Protein AF-0000000069437407 (afdb_homodimer)

Nearest PDB structures (foldseek):
  4n5f-assembly1_A-2  TM=9.610E-01  e=2.145E-33  Burkholderia cenocepacia J2315
  4l1f-assembly1_A  TM=9.606E-01  e=4.748E-33  Acidaminococcus fermentans DSM 20731
  5ol2-assembly2_F  TM=9.597E-01  e=1.101E-32  Clostridioides difficile
  2vig-assembly1_A  TM=9.547E-01  e=1.655E-31  Homo sapiens
  4m9a-assembly1_B  TM=9.582E-01  e=5.576E-31  Burkholderia thailandensis E264

Radius of gyration: 28.73 Å; Cα contacts (8 Å, |Δi|>4): 1486; chains: 2; bounding box: 52×82×68 Å

Secondary structure (DSSP, 8-state):
----S--HHHHHHHHHHHHHIIIIIGGGHHHHHHHTS--HHHHHHHHHTT-TTTTS-GGGT------HHHHHHHHHHHHHH-HHHHHHHHIIIIIIHHHHHHSS-HHHHHHHHHHHHHTSS-EEEE--BTTBSS-GGG---EEEEETTEEEEEEEEEEEETTTT-SEEEEEEES-GGGGGGGEEEEEEETT-TTEEEEEEP-BSS-TTS-EEEEEEEEEEE-GGGEESSTT-HHHHHHHHHHHHHHHHHHHHHHHHHHHHHHHHHHHHH-EETTEEGGGSHHHHHHHHHHHHHHHHHHHHHHHHHHHHHTT---HHHHHHHHHHHHHHHHHHHHHHHHHHGGGGGBTTSHHHHHHHHHGGGGTSSS-HHHHHHHHHHHTT-/----S--HHHHHHHHHHHHHIIIIIGGGHHHHHHHTS--HHHHHHHHHTT-TTTTS-GGGT------HHHHHHHHHHHHHH-HHHHHHHHIIIIIIHHHHHHSS-HHHHHHHHHHHHHTSS-EEEE--BTTBSS-GGG---EEEEETTEEEEEEEEEEEETTTT-SEEEEEEES-GGGGGGGEEEEEEETT-TTEEEEEEP-BSS-TTS-EEEEEEEEEEE-GGGEESSTT-HHHHHHHHHHHHHHHHHHHHHHHHHHHHHHHHHHHHH-EETTEEGGGSHHHHHHHHHHHHHHHHHHHHHHHHHHHHHTT---HHHHHHHHHHHHHHHHHHHHHHHHHHGGGGGBTTSHHHHHHHHHGGGGTSSS-HHHHHHHHHHHTT-

pLDDT: mean 97.23, std 2.23, range [78.12, 98.94]

Structure (mmCIF, N/CA/C/O backbone):
data_AF-0000000069437407-model_v1
#
loop_
_entity.id
_entity.type
_entity.pdbx_description
1 polymer 'Probable acyl-CoA dehydrogenase (FadE)'
#
loop_
_atom_site.group_PDB
_atom_site.id
_atom_site.type_symbol
_atom_site.label_atom_id
_atom_site.label_alt_id
_atom_site.label_comp_id
_atom_site.label_asym_id
_atom_site.label_entity_id
_atom_site.label_seq_id
_atom_site.pdbx_PDB_ins_code
_atom_site.Cartn_x
_atom_site.Cartn_y
_atom_site.Cartn_z
_atom_site.occupancy
_atom_site.B_iso_or_equiv
_atom_site.auth_seq_id
_atom_site.auth_comp_id
_atom_site.auth_asym_id
_atom_site.auth_atom_id
_atom_site.pdbx_PDB_model_num
ATOM 1 N N . MET A 1 1 ? 18.281 19.375 -11.836 1 78.19 1 MET A N 1
ATOM 2 C CA . MET A 1 1 ? 18.484 20.797 -12.125 1 78.19 1 MET A CA 1
ATOM 3 C C . MET A 1 1 ? 18.844 21.562 -10.859 1 78.19 1 MET A C 1
ATOM 5 O O . MET A 1 1 ? 18.297 21.281 -9.789 1 78.19 1 MET A O 1
ATOM 9 N N . GLN A 1 2 ? 19.703 22.422 -11.07 1 85.94 2 GLN A N 1
ATOM 10 C CA . GLN A 1 2 ? 20.094 23.234 -9.93 1 85.94 2 GLN A CA 1
ATOM 11 C C . GLN A 1 2 ? 18.922 24.047 -9.398 1 85.94 2 GLN A C 1
ATOM 13 O O . GLN A 1 2 ? 18.172 24.641 -10.172 1 85.94 2 GLN A O 1
ATOM 18 N N . ARG A 1 3 ? 18.766 23.969 -8.117 1 92.88 3 ARG A N 1
ATOM 19 C CA . ARG A 1 3 ? 17.734 24.781 -7.484 1 92.88 3 ARG A CA 1
ATOM 20 C C . ARG A 1 3 ? 18.234 26.172 -7.16 1 92.88 3 ARG A C 1
ATOM 22 O O . ARG A 1 3 ? 19.328 26.328 -6.602 1 92.88 3 ARG A O 1
ATOM 29 N N . THR A 1 4 ? 17.484 27.234 -7.473 1 92.81 4 THR A N 1
ATOM 30 C CA . THR A 1 4 ? 17.984 28.609 -7.398 1 92.81 4 THR A CA 1
ATOM 31 C C . THR A 1 4 ? 17.297 29.375 -6.273 1 92.81 4 THR A C 1
ATOM 33 O O . THR A 1 4 ? 17.547 30.562 -6.082 1 92.81 4 THR A O 1
ATOM 36 N N . ILE A 1 5 ? 16.5 28.734 -5.516 1 96.25 5 ILE A N 1
ATOM 37 C CA . ILE A 1 5 ? 15.703 29.484 -4.547 1 96.25 5 ILE A CA 1
ATOM 38 C C . ILE A 1 5 ? 16.453 29.562 -3.215 1 96.25 5 ILE A C 1
ATOM 40 O O . ILE A 1 5 ? 16.078 30.344 -2.336 1 96.25 5 ILE A O 1
ATOM 44 N N . TYR A 1 6 ? 17.547 28.828 -3.018 1 97.5 6 TYR A N 1
ATOM 45 C CA . TYR A 1 6 ? 18.234 28.734 -1.734 1 97.5 6 TYR A CA 1
ATOM 46 C C . TYR A 1 6 ? 19.562 29.469 -1.781 1 97.5 6 TYR A C 1
ATOM 48 O O . TYR A 1 6 ? 20.297 29.375 -2.768 1 97.5 6 TYR A O 1
ATOM 56 N N . THR A 1 7 ? 19.922 30.172 -0.751 1 97.31 7 THR A N 1
ATOM 57 C CA . THR A 1 7 ? 21.219 30.828 -0.562 1 97.31 7 THR A CA 1
ATOM 58 C C . THR A 1 7 ? 22.188 29.922 0.179 1 97.31 7 THR A C 1
ATOM 60 O O . THR A 1 7 ? 21.844 28.797 0.553 1 97.31 7 THR A O 1
ATOM 63 N N . GLU A 1 8 ? 23.375 30.453 0.425 1 97.25 8 GLU A N 1
ATOM 64 C CA . GLU A 1 8 ? 24.391 29.703 1.163 1 97.25 8 GLU A CA 1
ATOM 65 C C . GLU A 1 8 ? 23.953 29.453 2.602 1 97.25 8 GLU A C 1
ATOM 67 O O . GLU A 1 8 ? 24.281 28.406 3.182 1 97.25 8 GLU A O 1
ATOM 72 N N . ASP A 1 9 ? 23.25 30.359 3.139 1 97.44 9 ASP A N 1
ATOM 73 C CA . ASP A 1 9 ? 22.766 30.203 4.504 1 97.44 9 ASP A CA 1
ATOM 74 C C . ASP A 1 9 ? 21.75 29.062 4.598 1 97.44 9 ASP A C 1
ATOM 76 O O . ASP A 1 9 ? 21.766 28.281 5.547 1 97.44 9 ASP A O 1
ATOM 80 N N . HIS A 1 10 ? 20.828 28.984 3.621 1 98.12 10 HIS A N 1
ATOM 81 C CA . HIS A 1 10 ? 19.859 27.891 3.58 1 98.12 10 HIS A CA 1
ATOM 82 C C . HIS A 1 10 ? 20.562 26.547 3.424 1 98.12 10 HIS A C 1
ATOM 84 O O . HIS A 1 10 ? 20.156 25.562 4.051 1 98.12 10 HIS A O 1
ATOM 90 N N . GLU A 1 11 ? 21.594 26.531 2.615 1 98.12 11 GLU A N 1
ATOM 91 C CA . GLU A 1 11 ? 22.312 25.281 2.387 1 98.12 11 GLU A CA 1
ATOM 92 C C . GLU A 1 11 ? 23.109 24.875 3.621 1 98.12 11 GLU A C 1
ATOM 94 O O . GLU A 1 11 ? 23.25 23.672 3.904 1 98.12 11 GLU A O 1
ATOM 99 N N . ALA A 1 12 ? 23.672 25.875 4.32 1 98.12 12 ALA A N 1
ATOM 100 C CA . ALA A 1 12 ? 24.328 25.562 5.586 1 98.12 12 ALA A CA 1
ATOM 101 C C . ALA A 1 12 ? 23.328 24.984 6.59 1 98.12 12 ALA A C 1
ATOM 103 O O . ALA A 1 12 ? 23.656 24.031 7.312 1 98.12 12 ALA A O 1
ATOM 104 N N . PHE A 1 13 ? 22.203 25.547 6.691 1 98.12 13 PHE A N 1
ATOM 105 C CA . PHE A 1 13 ? 21.125 25.031 7.531 1 98.12 13 PHE A CA 1
ATOM 106 C C . PHE A 1 13 ? 20.75 23.609 7.121 1 98.12 13 PHE A C 1
ATOM 108 O O . PHE A 1 13 ? 20.594 22.734 7.973 1 98.12 13 PHE A O 1
ATOM 115 N N . ARG A 1 14 ? 20.641 23.328 5.82 1 98.62 14 ARG A N 1
ATOM 116 C CA . ARG A 1 14 ? 20.344 22 5.297 1 98.62 14 ARG A CA 1
ATOM 117 C C . ARG A 1 14 ? 21.359 20.984 5.801 1 98.62 14 ARG A C 1
ATOM 119 O O . ARG A 1 14 ? 21 19.875 6.219 1 98.62 14 ARG A O 1
ATOM 126 N N . GLU A 1 15 ? 22.609 21.328 5.75 1 98.62 15 GLU A N 1
ATOM 127 C CA . GLU A 1 15 ? 23.656 20.422 6.207 1 98.62 15 GLU A CA 1
ATOM 128 C C . GLU A 1 15 ? 23.516 20.109 7.691 1 98.62 15 GLU A C 1
ATOM 130 O O . GLU A 1 15 ? 23.781 18.984 8.125 1 98.62 15 GLU A O 1
ATOM 135 N N . SER A 1 16 ? 23.109 21.109 8.43 1 98.38 16 SER A N 1
ATOM 136 C CA . SER A 1 16 ? 22.875 20.891 9.852 1 98.38 16 SER A CA 1
ATOM 137 C C . SER A 1 16 ? 21.719 19.938 10.078 1 98.38 16 SER A C 1
ATOM 139 O O . SER A 1 16 ? 21.781 19.078 10.953 1 98.38 16 SER A O 1
ATOM 141 N N . VAL A 1 17 ? 20.672 20.094 9.344 1 98.69 17 VAL A N 1
ATOM 142 C CA . VAL A 1 17 ? 19.5 19.219 9.477 1 98.69 17 VAL A CA 1
ATOM 143 C C . VAL A 1 17 ? 19.875 17.812 9.039 1 98.69 17 VAL A C 1
ATOM 145 O O . VAL A 1 17 ? 19.484 16.828 9.68 1 98.69 17 VAL A O 1
ATOM 148 N N . LYS A 1 18 ? 20.609 17.672 7.957 1 98.62 18 LYS A N 1
ATOM 149 C CA . LYS A 1 18 ? 21.094 16.375 7.512 1 98.62 18 LYS A CA 1
ATOM 150 C C . LYS A 1 18 ? 21.875 15.664 8.617 1 98.62 18 LYS A C 1
ATOM 152 O O . LYS A 1 18 ? 21.688 14.461 8.844 1 98.62 18 LYS A O 1
ATOM 157 N N . ALA A 1 19 ? 22.703 16.406 9.266 1 98.5 19 ALA A N 1
ATOM 158 C CA . ALA A 1 19 ? 23.5 15.859 10.352 1 98.5 19 ALA A CA 1
ATOM 159 C C . ALA A 1 19 ? 22.625 15.391 11.508 1 98.5 19 ALA A C 1
ATOM 161 O O . ALA A 1 19 ? 22.875 14.352 12.109 1 98.5 19 ALA A O 1
ATOM 162 N N . PHE A 1 20 ? 21.688 16.109 11.867 1 98.5 20 PHE A N 1
ATOM 163 C CA . PHE A 1 20 ? 20.719 15.75 12.898 1 98.5 20 PHE A CA 1
ATOM 164 C C . PHE A 1 20 ? 20.031 14.43 12.562 1 98.5 20 PHE A C 1
ATOM 166 O O . PHE A 1 20 ? 19.938 13.539 13.398 1 98.5 20 PHE A O 1
ATOM 173 N N . VAL A 1 21 ? 19.562 14.297 11.266 1 98.62 21 VAL A N 1
ATOM 174 C CA . VAL A 1 21 ? 18.859 13.094 10.82 1 98.62 21 VAL A CA 1
ATOM 175 C C . VAL A 1 21 ? 19.812 11.898 10.883 1 98.62 21 VAL A C 1
ATOM 177 O O . VAL A 1 21 ? 19.453 10.859 11.445 1 98.62 21 VAL A O 1
ATOM 180 N N . GLN A 1 22 ? 20.984 12.047 10.391 1 98.19 22 GLN A N 1
ATOM 181 C CA . GLN A 1 22 ? 21.953 10.961 10.328 1 98.19 22 GLN A CA 1
ATOM 182 C C . GLN A 1 22 ? 22.344 10.5 11.727 1 98.19 22 GLN A C 1
ATOM 184 O O . GLN A 1 22 ? 22.531 9.305 11.961 1 98.19 22 GLN A O 1
ATOM 189 N N . ARG A 1 23 ? 22.375 11.422 12.625 1 98.12 23 ARG A N 1
ATOM 190 C CA . ARG A 1 23 ? 22.906 11.125 13.953 1 98.12 23 ARG A CA 1
ATOM 191 C C . ARG A 1 23 ? 21.812 10.641 14.883 1 98.12 23 ARG A C 1
ATOM 193 O O . ARG A 1 23 ? 22.031 9.75 15.711 1 98.12 23 ARG A O 1
ATOM 200 N N . HIS A 1 24 ? 20.656 11.25 14.734 1 98 24 HIS A N 1
ATOM 201 C CA . HIS A 1 24 ? 19.688 11.055 15.797 1 98 24 HIS A CA 1
ATOM 202 C C . HIS A 1 24 ? 18.469 10.297 15.289 1 98 24 HIS A C 1
ATOM 204 O O . HIS A 1 24 ? 17.734 9.688 16.078 1 98 24 HIS A O 1
ATOM 210 N N . VAL A 1 25 ? 18.25 10.258 14.008 1 97.94 25 VAL A N 1
ATOM 211 C CA . VAL A 1 25 ? 17.047 9.641 13.469 1 97.94 25 VAL A CA 1
ATOM 212 C C . VAL A 1 25 ? 17.391 8.273 12.875 1 97.94 25 VAL A C 1
ATOM 214 O O . VAL A 1 25 ? 16.844 7.25 13.305 1 97.94 25 VAL A O 1
ATOM 217 N N . ASP A 1 26 ? 18.328 8.203 11.977 1 97 26 ASP A N 1
ATOM 218 C CA . ASP A 1 26 ? 18.594 7.035 11.148 1 97 26 ASP A CA 1
ATOM 219 C C . ASP A 1 26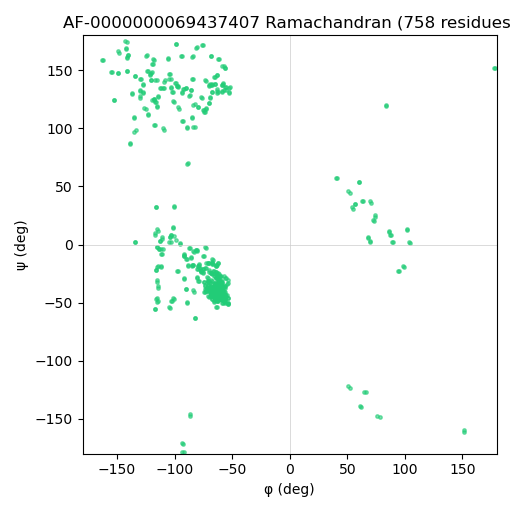 ? 18.922 5.816 12.008 1 97 26 ASP A C 1
ATOM 221 O O . ASP A 1 26 ? 18.375 4.73 11.789 1 97 26 ASP A O 1
ATOM 225 N N . PRO A 1 27 ? 19.75 5.984 13.047 1 97.56 27 PRO A N 1
ATOM 226 C CA . PRO A 1 27 ? 20.078 4.805 13.844 1 97.56 27 PRO A CA 1
ATOM 227 C C . PRO A 1 27 ? 18.891 4.25 14.625 1 97.56 27 PRO A C 1
ATOM 229 O O . PRO A 1 27 ? 18.906 3.1 15.062 1 97.56 27 PRO A O 1
ATOM 232 N N . ARG A 1 28 ? 17.844 5.051 14.75 1 97.19 28 ARG A N 1
ATOM 233 C CA . ARG A 1 28 ? 16.703 4.668 15.578 1 97.19 28 ARG A CA 1
ATOM 234 C C . ARG A 1 28 ? 15.469 4.426 14.719 1 97.19 28 ARG A C 1
ATOM 236 O O . ARG A 1 28 ? 14.391 4.156 15.242 1 97.19 28 ARG A O 1
ATOM 243 N N . ALA A 1 29 ? 15.609 4.523 13.484 1 96.19 29 ALA A N 1
ATOM 244 C CA . ALA A 1 29 ? 14.477 4.488 12.562 1 96.19 29 ALA A CA 1
ATOM 245 C C . ALA A 1 29 ? 13.672 3.201 12.727 1 96.19 29 ALA A C 1
ATOM 247 O O . ALA A 1 29 ? 12.445 3.238 12.836 1 96.19 29 ALA A O 1
ATOM 248 N N . GLU A 1 30 ? 14.289 2.057 12.75 1 96.19 30 GLU A N 1
ATOM 249 C CA . GLU A 1 30 ? 13.602 0.773 12.883 1 96.19 30 GLU A CA 1
ATOM 250 C C . GLU A 1 30 ? 12.891 0.666 14.227 1 96.19 30 GLU A C 1
ATOM 252 O O . GLU A 1 30 ? 11.805 0.084 14.312 1 96.19 30 GLU A O 1
ATOM 257 N N . THR A 1 31 ? 13.492 1.2 15.242 1 97.25 31 THR A N 1
ATOM 258 C CA . THR A 1 31 ? 12.875 1.205 16.562 1 97.25 31 THR A CA 1
ATOM 259 C C . THR A 1 31 ? 11.578 2.008 16.547 1 97.25 31 THR A C 1
ATOM 261 O O . THR A 1 31 ? 10.562 1.569 17.094 1 97.25 31 THR A O 1
ATOM 264 N N . PHE A 1 32 ? 11.609 3.189 15.969 1 97.75 32 PHE A N 1
ATOM 265 C CA . PHE A 1 32 ? 10.422 4.031 15.883 1 97.75 32 PHE A CA 1
ATOM 266 C C . PHE A 1 32 ? 9.297 3.309 15.148 1 97.75 32 PHE A C 1
ATOM 268 O O . PHE A 1 32 ? 8.133 3.396 15.539 1 97.75 32 PHE A O 1
ATOM 275 N N . ILE A 1 33 ? 9.648 2.598 14.094 1 96.75 33 ILE A N 1
ATOM 276 C CA . ILE A 1 33 ? 8.672 1.863 13.305 1 96.75 33 ILE A CA 1
ATOM 277 C C . ILE A 1 33 ? 8.055 0.75 14.141 1 96.75 33 ILE A C 1
ATOM 279 O O . ILE A 1 33 ? 6.828 0.606 14.195 1 96.75 33 ILE A O 1
ATOM 283 N N . GLU A 1 34 ? 8.812 0.017 14.828 1 96.19 34 GLU A N 1
ATOM 284 C CA . GLU A 1 34 ? 8.359 -1.133 15.609 1 96.19 34 GLU A CA 1
ATOM 285 C C . GLU A 1 34 ? 7.492 -0.697 16.781 1 96.19 34 GLU A C 1
ATOM 287 O O . GLU A 1 34 ? 6.438 -1.287 17.031 1 96.19 34 GLU A O 1
ATOM 292 N N . GLN A 1 35 ? 7.93 0.382 17.453 1 97.19 35 GLN A N 1
ATOM 293 C CA . GLN A 1 35 ? 7.188 0.814 18.625 1 97.19 35 GLN A CA 1
ATOM 294 C C . GLN A 1 35 ? 6.008 1.698 18.25 1 97.19 35 GLN A C 1
ATOM 296 O O . GLN A 1 35 ? 5.133 1.971 19.062 1 97.19 35 GLN A O 1
ATOM 301 N N . ARG A 1 36 ? 6.043 2.225 17.031 1 97.06 36 ARG A N 1
ATOM 302 C CA . ARG A 1 36 ? 4.949 2.967 16.406 1 97.06 36 ARG A CA 1
ATOM 303 C C . ARG A 1 36 ? 4.758 4.32 17.094 1 97.06 36 ARG A C 1
ATOM 305 O O . ARG A 1 36 ? 3.623 4.746 17.328 1 97.06 36 ARG A O 1
ATOM 312 N N . TYR A 1 37 ? 5.844 4.957 17.5 1 96.94 37 TYR A N 1
ATOM 313 C CA . TYR A 1 37 ? 5.859 6.348 17.938 1 96.94 37 TYR A CA 1
ATOM 314 C C . TYR A 1 37 ? 7.281 6.902 17.938 1 96.94 37 TYR A C 1
ATOM 316 O O . TYR A 1 37 ? 8.25 6.141 17.938 1 96.94 37 TYR A O 1
ATOM 324 N N . ILE A 1 38 ? 7.426 8.148 17.891 1 98 38 ILE A N 1
ATOM 325 C CA . ILE A 1 38 ? 8.703 8.852 17.953 1 98 38 ILE A CA 1
ATOM 326 C C . ILE A 1 38 ? 9.008 9.25 19.391 1 98 38 ILE A C 1
ATOM 328 O O . ILE A 1 38 ? 8.188 9.875 20.062 1 98 38 ILE A O 1
ATOM 332 N N . ASP A 1 39 ? 10.148 8.969 19.828 1 97.75 39 ASP A N 1
ATOM 333 C CA . ASP A 1 39 ? 10.547 9.203 21.203 1 97.75 39 ASP A CA 1
ATOM 334 C C . ASP A 1 39 ? 10.523 10.695 21.547 1 97.75 39 ASP A C 1
ATOM 336 O O . ASP A 1 39 ? 10.906 11.523 20.719 1 97.75 39 ASP A O 1
ATOM 340 N N . ARG A 1 40 ? 10.172 11.008 22.781 1 97.75 40 ARG A N 1
ATOM 341 C CA . ARG A 1 40 ? 10.203 12.383 23.281 1 97.75 40 ARG A CA 1
ATOM 342 C C . ARG A 1 40 ? 11.609 12.961 23.203 1 97.75 40 ARG A C 1
ATOM 344 O O . ARG A 1 40 ? 11.781 14.156 22.953 1 97.75 40 ARG A O 1
ATOM 351 N N . GLU A 1 41 ? 12.531 12.102 23.375 1 97.88 41 GLU A N 1
ATOM 352 C CA . GLU A 1 41 ? 13.93 12.531 23.344 1 97.88 41 GLU A CA 1
ATOM 353 C C . GLU A 1 41 ? 14.297 13.117 21.984 1 97.88 41 GLU A C 1
ATOM 355 O O . GLU A 1 41 ? 15.102 14.047 21.906 1 97.88 41 GLU A O 1
ATOM 360 N N . LEU A 1 42 ? 13.766 12.547 20.953 1 98.5 42 LEU A N 1
ATOM 361 C CA . LEU A 1 42 ? 14.07 13.078 19.625 1 98.5 42 LEU A CA 1
ATOM 362 C C . LEU A 1 42 ? 13.461 14.461 19.453 1 98.5 42 LEU A C 1
ATOM 364 O O . LEU A 1 42 ? 14.062 15.328 18.812 1 98.5 42 LEU A O 1
ATOM 368 N N . TRP A 1 43 ? 12.289 14.711 19.969 1 98.62 43 TRP A N 1
ATOM 369 C CA . TRP A 1 43 ? 11.672 16.031 19.953 1 98.62 43 TRP A CA 1
ATOM 370 C C . TRP A 1 43 ? 12.531 17.047 20.703 1 98.62 43 TRP A C 1
ATOM 372 O O . TRP A 1 43 ? 12.766 18.156 20.203 1 98.62 43 TRP A O 1
ATOM 382 N N . GLU A 1 44 ? 12.961 16.625 21.828 1 98.62 44 GLU A N 1
ATOM 383 C CA . GLU A 1 44 ? 13.805 17.516 22.625 1 98.62 44 GLU A CA 1
ATOM 384 C C . GLU A 1 44 ? 15.117 17.812 21.922 1 98.62 44 GLU A C 1
ATOM 386 O O . GLU A 1 44 ? 15.617 18.953 21.984 1 98.62 44 GLU A O 1
ATOM 391 N N . GLU A 1 45 ? 15.68 16.781 21.297 1 98.5 45 GLU A N 1
ATOM 392 C CA . GLU A 1 45 ? 16.906 17 20.531 1 98.5 45 GLU A CA 1
ATOM 393 C C . GLU A 1 45 ? 16.672 17.984 19.391 1 98.5 45 GLU A C 1
ATOM 395 O O . GLU A 1 45 ? 17.5 18.859 19.125 1 98.5 45 GLU A O 1
ATOM 400 N N . ALA A 1 46 ? 15.578 17.859 18.672 1 98.69 46 ALA A N 1
ATOM 401 C CA . ALA A 1 46 ? 15.219 18.812 17.625 1 98.69 46 ALA A CA 1
ATOM 402 C C . ALA A 1 46 ? 15.062 20.219 18.188 1 98.69 46 ALA A C 1
ATOM 404 O O . ALA A 1 46 ? 15.469 21.188 17.562 1 98.69 46 ALA A O 1
ATOM 405 N N . GLY A 1 47 ? 14.445 20.281 19.375 1 98.62 47 GLY A N 1
ATOM 406 C CA . GLY A 1 47 ? 14.305 21.562 20.062 1 98.62 47 GLY A CA 1
ATOM 407 C C . GLY A 1 47 ? 15.633 22.219 20.391 1 98.62 47 GLY A C 1
ATOM 408 O O . GLY A 1 47 ? 15.812 23.406 20.172 1 98.62 47 GLY A O 1
ATOM 409 N N . LYS A 1 48 ? 16.594 21.422 20.859 1 98.06 48 LYS A N 1
ATOM 410 C CA . LYS A 1 48 ? 17.922 21.906 21.188 1 98.06 48 LYS A CA 1
ATOM 411 C C . LYS A 1 48 ? 18.609 22.516 19.969 1 98.06 48 LYS A C 1
ATOM 413 O O . LYS A 1 48 ? 19.359 23.469 20.078 1 98.06 48 LYS A O 1
ATOM 418 N N . GLN A 1 49 ? 18.281 21.891 18.859 1 97.56 49 GLN A N 1
ATOM 419 C CA . GLN A 1 49 ? 18.906 22.359 17.625 1 97.56 49 GLN A CA 1
ATOM 420 C C . GLN A 1 49 ? 18.156 23.547 17.031 1 97.56 49 GLN A C 1
ATOM 422 O O . GLN A 1 49 ? 18.594 24.125 16.031 1 97.56 49 GLN A O 1
ATOM 427 N N . GLY A 1 50 ? 17.016 23.938 17.594 1 98 50 GLY A N 1
ATOM 428 C CA . GLY A 1 50 ? 16.25 25.109 17.188 1 98 50 GLY A CA 1
ATOM 429 C C . GLY A 1 50 ? 15.289 24.812 16.047 1 98 50 GLY A C 1
ATOM 430 O O . GLY A 1 50 ? 14.711 25.734 15.461 1 98 50 GLY A O 1
ATOM 431 N N . TYR A 1 51 ? 15.062 23.578 15.703 1 98.56 51 TYR A N 1
ATOM 432 C CA . TYR A 1 51 ? 14.297 23.203 14.516 1 98.56 51 TYR A CA 1
ATOM 433 C C . TYR A 1 51 ? 12.805 23.375 14.75 1 98.56 51 TYR A C 1
ATOM 435 O O . TYR A 1 51 ? 12.039 23.594 13.812 1 98.56 51 TYR A O 1
ATOM 443 N N . LEU A 1 52 ? 12.328 23.359 16.016 1 98.62 52 LEU A N 1
ATOM 444 C CA . LEU A 1 52 ? 10.898 23.375 16.312 1 98.62 52 LEU A CA 1
ATOM 445 C C . LEU A 1 52 ? 10.383 24.797 16.406 1 98.62 52 LEU A C 1
ATOM 447 O O . LEU A 1 52 ? 9.172 25.031 16.344 1 98.62 52 LEU A O 1
ATOM 451 N N . GLY A 1 53 ? 11.266 25.781 16.594 1 98.25 53 GLY A N 1
ATOM 452 C CA . GLY A 1 53 ? 10.859 27.156 16.828 1 98.25 53 GLY A CA 1
ATOM 453 C C . GLY A 1 53 ? 11.289 28.109 15.742 1 98.25 53 GLY A C 1
ATOM 454 O O . GLY A 1 53 ? 11.578 29.281 16.016 1 98.25 53 GLY A O 1
ATOM 455 N N . LEU A 1 54 ? 11.359 27.641 14.469 1 97.31 54 LEU A N 1
ATOM 456 C CA . LEU A 1 54 ? 11.852 28.453 13.367 1 97.31 54 LEU A CA 1
ATOM 457 C C . LEU A 1 54 ? 11.016 29.719 13.211 1 97.31 54 LEU A C 1
ATOM 459 O O . LEU A 1 54 ? 11.547 30.797 12.945 1 97.31 54 LEU A O 1
ATOM 463 N N . ASP A 1 55 ? 9.703 29.641 13.445 1 95.69 55 ASP A N 1
ATOM 464 C CA . ASP A 1 55 ? 8.781 30.734 13.203 1 95.69 55 ASP A CA 1
ATOM 465 C C . ASP A 1 55 ? 8.383 31.422 14.516 1 95.69 55 ASP A C 1
ATOM 467 O O . ASP A 1 55 ? 7.496 32.281 14.531 1 95.69 55 ASP A O 1
ATOM 471 N N . VAL A 1 56 ? 9.008 31.078 15.594 1 98.31 56 VAL A N 1
ATOM 472 C CA . VAL A 1 56 ? 8.664 31.609 16.906 1 98.31 56 VAL A CA 1
ATOM 473 C C . VAL A 1 56 ? 9.602 32.781 17.266 1 98.31 56 VAL A C 1
ATOM 475 O O . VAL A 1 56 ? 10.812 32.688 17.031 1 98.31 56 VAL A O 1
ATOM 478 N N . PRO A 1 57 ? 9.078 33.875 17.797 1 97.62 57 PRO A N 1
ATOM 479 C CA . PRO A 1 57 ? 9.93 35 18.203 1 97.62 57 PRO A CA 1
ATOM 480 C C . PRO A 1 57 ? 11.008 34.594 19.203 1 97.62 57 PRO A C 1
ATOM 482 O O . PRO A 1 57 ? 10.766 33.719 20.047 1 97.62 57 PRO A O 1
ATOM 485 N N . GLU A 1 58 ? 12.086 35.281 19.188 1 97.31 58 GLU A N 1
ATOM 486 C CA . GLU A 1 58 ? 13.242 34.969 20.031 1 97.31 58 GLU A CA 1
ATOM 487 C C . GLU A 1 58 ? 12.898 35.062 21.516 1 97.31 58 GLU A C 1
ATOM 489 O O . GLU A 1 58 ? 13.398 34.312 22.328 1 97.31 58 GLU A O 1
ATOM 494 N N . GLU A 1 59 ? 12.117 36 21.781 1 97.19 59 GLU A N 1
ATOM 495 C CA . GLU A 1 59 ? 11.766 36.25 23.172 1 97.19 59 GLU A CA 1
ATOM 496 C C . GLU A 1 59 ? 11.031 35.062 23.781 1 97.19 59 GLU A C 1
ATOM 498 O O . GLU A 1 59 ? 10.961 34.938 25.016 1 97.19 59 GLU A O 1
ATOM 503 N N . PHE A 1 60 ? 10.562 34.188 22.938 1 97.81 60 PHE A N 1
ATOM 504 C CA . PHE A 1 60 ? 9.852 33.031 23.438 1 97.81 60 PHE A CA 1
ATOM 505 C C . PHE A 1 60 ? 10.617 31.75 23.125 1 97.81 60 PHE A C 1
ATOM 507 O O . PHE A 1 60 ? 10.055 30.641 23.172 1 97.81 60 PHE A O 1
ATOM 514 N N . GLY A 1 61 ? 11.883 31.875 22.688 1 96.69 61 GLY A N 1
ATOM 515 C CA . GLY A 1 61 ? 12.742 30.703 22.516 1 96.69 61 GLY A CA 1
ATOM 516 C C . GLY A 1 61 ? 12.93 30.297 21.078 1 96.69 61 GLY A C 1
ATOM 517 O O . GLY A 1 61 ? 13.617 29.312 20.781 1 96.69 61 GLY A O 1
ATOM 518 N N . GLY A 1 62 ? 12.312 31.078 20.141 1 97.69 62 GLY A N 1
ATOM 519 C CA . GLY A 1 62 ? 12.453 30.734 18.734 1 97.69 62 GLY A CA 1
ATOM 520 C C . GLY A 1 62 ? 13.602 31.469 18.062 1 97.69 62 GLY A C 1
ATOM 521 O O . GLY A 1 62 ? 14.523 31.938 18.719 1 97.69 62 GLY A O 1
ATOM 522 N N . SER A 1 63 ? 13.617 31.312 16.672 1 94.69 63 SER A N 1
ATOM 523 C CA . SER A 1 63 ? 14.711 31.938 15.938 1 94.69 63 SER A CA 1
ATOM 524 C C . SER A 1 63 ? 14.211 33.031 15.016 1 94.69 63 SER A C 1
ATOM 526 O O . SER A 1 63 ? 15.008 33.719 14.375 1 94.69 63 SER A O 1
ATOM 528 N N . SER A 1 64 ? 12.953 33.188 15 1 90.44 64 SER A N 1
ATOM 529 C CA . SER A 1 64 ? 12.367 34.188 14.117 1 90.44 64 SER A CA 1
ATOM 530 C C . SER A 1 64 ? 13.047 34.188 12.75 1 90.44 64 SER A C 1
ATOM 532 O O . SER A 1 64 ? 13.523 35.219 12.281 1 90.44 64 SER A O 1
ATOM 534 N N . ALA A 1 65 ? 13.047 33.125 12.125 1 87.94 65 ALA A N 1
ATOM 535 C CA . ALA A 1 65 ? 13.773 32.969 10.867 1 87.94 65 ALA A CA 1
ATOM 536 C C . ALA A 1 65 ? 13.25 33.969 9.82 1 87.94 65 ALA A C 1
ATOM 538 O O . ALA A 1 65 ? 14.023 34.5 9.039 1 87.94 65 ALA A O 1
ATOM 539 N N . GLY A 1 66 ? 11.922 34.188 9.773 1 90.44 66 GLY A N 1
ATOM 540 C CA . GLY A 1 66 ? 11.281 35.156 8.898 1 90.44 66 GLY A CA 1
ATOM 541 C C . GLY A 1 66 ? 11.359 34.781 7.434 1 90.44 66 GLY A C 1
ATOM 542 O O . GLY A 1 66 ? 11.102 35.594 6.559 1 90.44 66 GLY A O 1
ATOM 543 N N . ASP A 1 67 ? 11.836 33.656 7.117 1 95.94 67 ASP A N 1
ATOM 544 C CA . ASP A 1 67 ? 12.031 33.094 5.781 1 95.94 67 ASP A CA 1
ATOM 545 C C . ASP A 1 67 ? 11.57 31.641 5.727 1 95.94 67 ASP A C 1
ATOM 547 O O . ASP A 1 67 ? 12.242 30.75 6.258 1 95.94 67 ASP A O 1
ATOM 551 N N . TYR A 1 68 ? 10.43 31.375 5.004 1 97.81 68 TYR A N 1
ATOM 552 C CA . TYR A 1 68 ? 9.797 30.062 4.977 1 97.81 68 TYR A CA 1
ATOM 553 C C . TYR A 1 68 ? 10.719 29.031 4.336 1 97.81 68 TYR A C 1
ATOM 555 O O . TYR A 1 68 ? 10.523 27.812 4.5 1 97.81 68 TYR A O 1
ATOM 563 N N . ARG A 1 69 ? 11.727 29.5 3.607 1 97.75 69 ARG A N 1
ATOM 564 C CA . ARG A 1 69 ? 12.648 28.562 2.967 1 97.75 69 ARG A CA 1
ATOM 565 C C . ARG A 1 69 ? 13.375 27.719 4 1 97.75 69 ARG A C 1
ATOM 567 O O . ARG A 1 69 ? 13.773 26.578 3.711 1 97.75 69 ARG A O 1
ATOM 574 N N . TYR A 1 70 ? 13.516 28.156 5.207 1 98.5 70 TYR A N 1
ATOM 575 C CA . TYR A 1 70 ? 14.094 27.328 6.266 1 98.5 70 TYR A CA 1
ATOM 576 C C . TYR A 1 70 ? 13.148 26.203 6.668 1 98.5 70 TYR A C 1
ATOM 578 O O . TYR A 1 70 ? 13.578 25.062 6.863 1 98.5 70 TYR A O 1
ATOM 586 N N . ASN A 1 71 ? 11.891 26.516 6.828 1 98.44 71 ASN A N 1
ATOM 587 C CA . ASN A 1 71 ? 10.906 25.469 7.059 1 98.44 71 ASN A CA 1
ATOM 588 C C . ASN A 1 71 ? 10.93 24.422 5.945 1 98.44 71 ASN A C 1
ATOM 590 O O . ASN A 1 71 ? 10.859 23.219 6.215 1 98.44 71 ASN A O 1
ATOM 594 N N . ALA A 1 72 ? 11.008 24.906 4.715 1 98.69 72 ALA A N 1
ATOM 595 C CA . ALA A 1 72 ? 11.023 24.016 3.559 1 98.69 72 ALA A CA 1
ATOM 596 C C . ALA A 1 72 ? 12.234 23.094 3.6 1 98.69 72 ALA A C 1
ATOM 598 O O . ALA A 1 72 ? 12.102 21.891 3.393 1 98.69 72 ALA A O 1
ATOM 599 N N . VAL A 1 73 ? 13.398 23.641 3.93 1 98.69 73 VAL A N 1
ATOM 600 C CA . VAL A 1 73 ? 14.617 22.844 4.012 1 98.69 73 VAL A CA 1
ATOM 601 C C . VAL A 1 73 ? 14.469 21.781 5.094 1 98.69 73 VAL A C 1
ATOM 603 O O . VAL A 1 73 ? 14.812 20.609 4.883 1 98.69 73 VAL A O 1
ATOM 606 N N . LEU A 1 74 ? 13.992 22.172 6.242 1 98.75 74 LEU A N 1
ATOM 607 C CA . LEU A 1 74 ? 13.797 21.234 7.336 1 98.75 74 LEU A CA 1
ATOM 608 C C . LEU A 1 74 ? 12.859 20.094 6.922 1 98.75 74 LEU A C 1
ATOM 610 O O . LEU A 1 74 ? 13.164 18.922 7.125 1 98.75 74 LEU A O 1
ATOM 614 N N . GLN A 1 75 ? 11.781 20.438 6.316 1 98.5 75 GLN A N 1
ATOM 615 C CA . GLN A 1 75 ? 10.789 19.469 5.879 1 98.5 75 GLN A CA 1
ATOM 616 C C . GLN A 1 75 ? 11.375 18.531 4.828 1 98.5 75 GLN A C 1
ATOM 618 O O . GLN A 1 75 ? 11.102 17.328 4.84 1 98.5 75 GLN A O 1
ATOM 623 N N . GLU A 1 76 ? 12.086 19.078 3.896 1 98.75 76 GLU A N 1
ATOM 624 C CA . GLU A 1 76 ? 12.703 18.266 2.85 1 98.75 76 GLU A CA 1
ATOM 625 C C . GLU A 1 76 ? 13.602 17.188 3.441 1 98.75 76 GLU A C 1
ATOM 627 O O . GLU A 1 76 ? 13.484 16.016 3.094 1 98.75 76 GLU A O 1
ATOM 632 N N . GLU A 1 77 ? 14.445 17.578 4.344 1 98.75 77 GLU A N 1
ATOM 633 C CA . GLU A 1 77 ? 15.43 16.641 4.863 1 98.75 77 GLU A CA 1
ATOM 634 C C . GLU A 1 77 ? 14.773 15.594 5.766 1 98.75 77 GLU A C 1
ATOM 636 O O . GLU A 1 77 ? 15.188 14.438 5.781 1 98.75 77 GLU A O 1
ATOM 641 N N . LEU A 1 78 ? 13.789 16.031 6.523 1 98.62 78 LEU A N 1
ATOM 642 C CA . LEU A 1 78 ? 13.039 15.062 7.312 1 98.62 78 LEU A CA 1
ATOM 643 C C . LEU A 1 78 ? 12.328 14.062 6.41 1 98.62 78 LEU A C 1
ATOM 645 O O . LEU A 1 78 ? 12.383 12.852 6.66 1 98.62 78 LEU A O 1
ATOM 649 N N . ALA A 1 79 ? 11.727 14.555 5.309 1 98.69 79 ALA A N 1
ATOM 650 C CA . ALA A 1 79 ? 10.922 13.719 4.414 1 98.69 79 ALA A CA 1
ATOM 651 C C . ALA A 1 79 ? 11.805 12.758 3.625 1 98.69 79 ALA A C 1
ATOM 653 O O . ALA A 1 79 ? 11.391 11.641 3.299 1 98.69 79 ALA A O 1
ATOM 654 N N . ARG A 1 80 ? 13.008 13.188 3.322 1 98.31 80 ARG A N 1
ATOM 655 C CA . ARG A 1 80 ? 13.945 12.312 2.635 1 98.31 80 ARG A CA 1
ATOM 656 C C . ARG A 1 80 ? 14.25 11.078 3.473 1 98.31 80 ARG A C 1
ATOM 658 O O . ARG A 1 80 ? 14.438 9.984 2.932 1 98.31 80 ARG A O 1
ATOM 665 N N . SER A 1 81 ? 14.195 11.25 4.746 1 97.12 81 SER A N 1
ATOM 666 C CA . SER A 1 81 ? 14.508 10.156 5.656 1 97.12 81 SER A CA 1
ATOM 667 C C . SER A 1 81 ? 13.266 9.336 5.98 1 97.12 81 SER A C 1
ATOM 669 O O . SER A 1 81 ? 13.281 8.102 5.887 1 97.12 81 SER A O 1
ATOM 671 N N . SER A 1 82 ? 12.234 10.023 6.355 1 96.44 82 SER A N 1
ATOM 672 C CA . SER A 1 82 ? 11.008 9.383 6.812 1 96.44 82 SER A CA 1
ATOM 673 C C . SER A 1 82 ? 9.789 10.266 6.551 1 96.44 82 SER A C 1
ATOM 675 O O . SER A 1 82 ? 9.719 11.391 7.039 1 96.44 82 SER A O 1
ATOM 677 N N . ALA A 1 83 ? 8.812 9.703 5.84 1 97.88 83 ALA A N 1
ATOM 678 C CA . ALA A 1 83 ? 7.562 10.43 5.629 1 97.88 83 ALA A CA 1
ATOM 679 C C . ALA A 1 83 ? 6.828 10.648 6.949 1 97.88 83 ALA A C 1
ATOM 681 O O . ALA A 1 83 ? 6.223 11.703 7.16 1 97.88 83 ALA A O 1
ATOM 682 N N . ALA A 1 84 ? 6.957 9.711 7.863 1 98.31 84 ALA A N 1
ATOM 683 C CA . ALA A 1 84 ? 6.297 9.773 9.164 1 98.31 84 ALA A CA 1
ATOM 684 C C . ALA A 1 84 ? 6.902 10.875 10.031 1 98.31 84 ALA A C 1
ATOM 686 O O . ALA A 1 84 ? 6.176 11.617 10.695 1 98.31 84 ALA A O 1
ATOM 687 N N . LEU A 1 85 ? 8.195 10.93 10.016 1 98 85 LEU A N 1
ATOM 688 C CA . LEU A 1 85 ? 8.883 11.953 10.797 1 98 85 LEU A CA 1
ATOM 689 C C . LEU A 1 85 ? 8.516 13.352 10.305 1 98 85 LEU A C 1
ATOM 691 O O . LEU A 1 85 ? 8.234 14.242 11.117 1 98 85 LEU A O 1
ATOM 695 N N . ALA A 1 86 ? 8.555 13.508 9.023 1 98.38 86 ALA A N 1
ATOM 696 C CA . ALA A 1 86 ? 8.195 14.797 8.438 1 98.38 86 ALA A CA 1
ATOM 697 C C . ALA A 1 86 ? 6.766 15.18 8.797 1 98.38 86 ALA A C 1
ATOM 699 O O . ALA A 1 86 ? 6.492 16.344 9.141 1 98.38 86 ALA A O 1
ATOM 700 N N . SER A 1 87 ? 5.859 14.203 8.719 1 98.06 87 SER A N 1
ATOM 701 C CA . SER A 1 87 ? 4.457 14.477 9.023 1 98.06 87 SER A CA 1
ATOM 702 C C . SER A 1 87 ? 4.277 14.875 10.484 1 98.06 87 SER A C 1
ATOM 704 O O . SER A 1 87 ? 3.635 15.883 10.781 1 98.06 87 SER A O 1
ATOM 706 N N . SER A 1 88 ? 4.871 14.172 11.367 1 98.38 88 SER A N 1
ATOM 707 C CA . SER A 1 88 ? 4.719 14.406 12.797 1 98.38 88 SER A CA 1
ATOM 708 C C . SER A 1 88 ? 5.301 15.758 13.195 1 98.38 88 SER A C 1
ATOM 710 O O . SER A 1 88 ? 4.629 16.562 13.852 1 98.38 88 SER A O 1
ATOM 712 N N . MET A 1 89 ? 6.469 16.047 12.789 1 98.56 89 MET A N 1
ATOM 713 C CA . MET A 1 89 ? 7.145 17.266 13.242 1 98.56 89 MET A CA 1
ATOM 714 C C . MET A 1 89 ? 6.559 18.5 12.562 1 98.56 89 MET A C 1
ATOM 716 O O . MET A 1 89 ? 6.496 19.578 13.156 1 98.56 89 MET A O 1
ATOM 720 N N . SER A 1 90 ? 6.117 18.297 11.312 1 98.44 90 SER A N 1
ATOM 721 C CA . SER A 1 90 ? 5.59 19.453 10.609 1 98.44 90 SER A CA 1
ATOM 722 C C . SER A 1 90 ? 4.238 19.891 11.18 1 98.44 90 SER A C 1
ATOM 724 O O . SER A 1 90 ? 3.887 21.062 11.141 1 98.44 90 SER A O 1
ATOM 726 N N . ILE A 1 91 ? 3.486 18.938 11.734 1 98.56 91 ILE A N 1
ATOM 727 C CA . ILE A 1 91 ? 2.26 19.297 12.43 1 98.56 91 ILE A CA 1
ATOM 728 C C . ILE A 1 91 ? 2.576 20.312 13.531 1 98.56 91 ILE A C 1
ATOM 730 O O . ILE A 1 91 ? 1.836 21.281 13.727 1 98.56 91 ILE A O 1
ATOM 734 N N . HIS A 1 92 ? 3.703 20.141 14.133 1 98.62 92 HIS A N 1
ATOM 735 C CA . HIS A 1 92 ? 4.156 20.953 15.242 1 98.62 92 HIS A CA 1
ATOM 736 C C . HIS A 1 92 ? 4.789 22.25 14.75 1 98.62 92 HIS A C 1
ATOM 738 O O . HIS A 1 92 ? 4.117 23.281 14.656 1 98.62 92 HIS A O 1
ATOM 744 N N . PHE A 1 93 ? 5.852 22.25 14.031 1 98.25 93 PHE A N 1
ATOM 745 C CA . PHE A 1 93 ? 6.656 23.438 13.805 1 98.25 93 PHE A CA 1
ATOM 746 C C . PHE A 1 93 ? 6.102 24.25 12.641 1 98.25 93 PHE A C 1
ATOM 748 O O . PHE A 1 93 ? 6.395 25.453 12.508 1 98.25 93 PHE A O 1
ATOM 755 N N . ASP A 1 94 ? 5.258 23.625 11.805 1 98.12 94 ASP A N 1
ATOM 756 C CA . ASP A 1 94 ? 4.855 24.297 10.578 1 98.12 94 ASP A CA 1
ATOM 757 C C . ASP A 1 94 ? 3.359 24.594 10.586 1 98.12 94 ASP A C 1
ATOM 759 O O . ASP A 1 94 ? 2.916 25.578 9.992 1 98.12 94 ASP A O 1
ATOM 763 N N . ILE A 1 95 ? 2.592 23.766 11.211 1 98.31 95 ILE A N 1
ATOM 764 C CA . ILE A 1 95 ? 1.142 23.891 11.117 1 98.31 95 ILE A CA 1
ATOM 765 C C . ILE A 1 95 ? 0.599 24.547 12.391 1 98.31 95 ILE A C 1
ATOM 767 O O . ILE A 1 95 ? -0.074 25.578 12.328 1 98.31 95 ILE A O 1
ATOM 771 N N . VAL A 1 96 ? 0.996 24.094 13.523 1 98.75 96 VAL A N 1
ATOM 772 C CA . VAL A 1 96 ? 0.447 24.609 14.773 1 98.75 96 VAL A CA 1
ATOM 773 C C . VAL A 1 96 ? 1.12 25.938 15.117 1 98.75 96 VAL A C 1
ATOM 775 O O . VAL A 1 96 ? 0.479 26.844 15.656 1 98.75 96 VAL A O 1
ATOM 778 N N . ALA A 1 97 ? 2.322 26.109 14.758 1 98.25 97 ALA A N 1
ATOM 779 C CA . ALA A 1 97 ? 3.113 27.281 15.133 1 98.25 97 ALA A CA 1
ATOM 780 C C . ALA A 1 97 ? 2.393 28.578 14.758 1 98.25 97 ALA A C 1
ATOM 782 O O . ALA A 1 97 ? 2.225 29.469 15.594 1 98.25 97 ALA A O 1
ATOM 783 N N . PRO A 1 98 ? 1.911 28.75 13.523 1 97.44 98 PRO A N 1
ATOM 784 C CA . PRO A 1 98 ? 1.265 30.016 13.18 1 97.44 98 PRO A CA 1
ATOM 785 C C . PRO A 1 98 ? 0.036 30.297 14.039 1 97.44 98 PRO A C 1
ATOM 787 O O . PRO A 1 98 ? -0.263 31.469 14.328 1 97.44 98 PRO A O 1
ATOM 790 N N . TYR A 1 99 ? -0.686 29.297 14.445 1 98.62 99 TYR A N 1
ATOM 791 C CA . TYR A 1 99 ? -1.834 29.5 15.32 1 98.62 99 TYR A CA 1
ATOM 792 C C . TYR A 1 99 ? -1.398 30.078 16.672 1 98.62 99 TYR A C 1
ATOM 794 O O . TYR A 1 99 ? -1.998 31.031 17.156 1 98.62 99 TYR A O 1
ATOM 802 N N . LEU A 1 100 ? -0.32 29.547 17.203 1 98.69 100 LEU A N 1
ATOM 803 C CA . LEU A 1 100 ? 0.122 29.953 18.531 1 98.69 100 LEU A CA 1
ATOM 804 C C . LEU A 1 100 ? 0.893 31.266 18.469 1 98.69 100 LEU A C 1
ATOM 806 O O . LEU A 1 100 ? 0.854 32.062 19.422 1 98.69 100 LEU A O 1
ATOM 810 N N . VAL A 1 101 ? 1.509 31.531 17.406 1 98.12 101 VAL A N 1
ATOM 811 C CA . VAL A 1 101 ? 2.34 32.719 17.281 1 98.12 101 VAL A CA 1
ATOM 812 C C . VAL A 1 101 ? 1.474 33.938 16.922 1 98.12 101 VAL A C 1
ATOM 814 O O . VAL A 1 101 ? 1.64 35.031 17.469 1 98.12 101 VAL A O 1
ATOM 817 N N . GLU A 1 102 ? 0.513 33.75 16.047 1 97.5 102 GLU A N 1
ATOM 818 C CA . GLU A 1 102 ? -0.19 34.875 15.453 1 97.5 102 GLU A CA 1
ATOM 819 C C . GLU A 1 102 ? -1.502 35.156 16.188 1 97.5 102 GLU A C 1
ATOM 821 O O . GLU A 1 102 ? -2 36.281 16.172 1 97.5 102 GLU A O 1
ATOM 826 N N . LEU A 1 103 ? -2.035 34.188 16.859 1 98.56 103 LEU A N 1
ATOM 827 C CA . LEU A 1 103 ? -3.408 34.375 17.312 1 98.56 103 LEU A CA 1
ATOM 828 C C . LEU A 1 103 ? -3.467 34.5 18.844 1 98.56 103 LEU A C 1
ATOM 830 O O . LEU A 1 103 ? -4.52 34.812 19.391 1 98.56 103 LEU A O 1
ATOM 834 N N . THR A 1 104 ? -2.326 34.344 19.547 1 98.38 104 THR A N 1
ATOM 835 C CA . THR A 1 104 ? -2.396 34.281 21 1 98.38 104 THR A CA 1
ATOM 836 C C . THR A 1 104 ? -1.892 35.562 21.625 1 98.38 104 THR A C 1
ATOM 838 O O . THR A 1 104 ? -1.261 36.406 20.953 1 98.38 104 THR A O 1
ATOM 841 N N . THR A 1 105 ? -2.258 35.812 22.859 1 97.75 105 THR A N 1
ATOM 842 C CA . THR A 1 105 ? -1.787 36.938 23.641 1 97.75 105 THR A CA 1
ATOM 843 C C . THR A 1 105 ? -0.358 36.719 24.125 1 97.75 105 THR A C 1
ATOM 845 O O . THR A 1 105 ? 0.156 35.594 24.047 1 97.75 105 THR A O 1
ATOM 848 N N . ASP A 1 106 ? 0.204 37.688 24.672 1 97.19 106 ASP A N 1
ATOM 849 C CA . ASP A 1 106 ? 1.563 37.562 25.188 1 97.19 106 ASP A CA 1
ATOM 850 C C . ASP A 1 106 ? 1.619 36.594 26.359 1 97.19 106 ASP A C 1
ATOM 852 O O . ASP A 1 106 ? 2.598 35.875 26.516 1 97.19 106 ASP A O 1
ATOM 856 N N . GLU A 1 107 ? 0.628 36.656 27.141 1 97.81 107 GLU A N 1
ATOM 857 C CA . GLU A 1 107 ? 0.562 35.719 28.266 1 97.81 107 GLU A CA 1
ATOM 858 C C . GLU A 1 107 ? 0.482 34.281 27.781 1 97.81 107 GLU A C 1
ATOM 860 O O . GLU A 1 107 ? 1.147 33.406 28.312 1 97.81 107 GLU A O 1
ATOM 865 N N . GLN A 1 108 ? -0.326 34.062 26.797 1 98.56 108 GLN A N 1
ATOM 866 C CA . GLN A 1 108 ? -0.457 32.719 26.203 1 98.56 108 GLN A CA 1
ATOM 867 C C . GLN A 1 108 ? 0.849 32.281 25.547 1 98.56 108 GLN A C 1
ATOM 869 O O . GLN A 1 108 ? 1.267 31.141 25.703 1 98.56 108 GLN A O 1
ATOM 874 N N . LYS A 1 109 ? 1.516 33.156 24.875 1 98.62 109 LYS A N 1
ATOM 875 C CA . LYS A 1 109 ? 2.799 32.844 24.25 1 98.62 109 LYS A CA 1
ATOM 876 C C . LYS A 1 109 ? 3.834 32.438 25.281 1 98.62 109 LYS A C 1
ATOM 878 O O . LYS A 1 109 ? 4.562 31.453 25.094 1 98.62 109 LYS A O 1
ATOM 883 N N . GLN A 1 110 ? 3.85 33.188 26.312 1 98.19 110 GLN A N 1
ATOM 884 C CA . GLN A 1 110 ? 4.793 32.875 27.375 1 98.19 110 GLN A CA 1
ATOM 885 C C . GLN A 1 110 ? 4.492 31.5 27.984 1 98.19 110 GLN A C 1
ATOM 887 O O . GLN A 1 110 ? 5.41 30.781 28.391 1 98.19 110 GLN A O 1
ATOM 892 N N . ARG A 1 111 ? 3.307 31.156 28.016 1 98.12 111 ARG A N 1
ATOM 893 C CA . ARG A 1 111 ? 2.873 29.906 28.625 1 98.12 111 ARG A CA 1
ATOM 894 C C . ARG A 1 111 ? 3.258 28.719 27.766 1 98.12 111 ARG A C 1
ATOM 896 O O . ARG A 1 111 ? 3.617 27.656 28.281 1 98.12 111 ARG A O 1
ATOM 903 N N . TRP A 1 112 ? 3.18 28.812 26.453 1 98.75 112 TRP A N 1
ATOM 904 C CA . TRP A 1 112 ? 3.213 27.625 25.609 1 98.75 112 TRP A CA 1
ATOM 905 C C . TRP A 1 112 ? 4.461 27.594 24.734 1 98.75 112 TRP A C 1
ATOM 907 O O . TRP A 1 112 ? 5.078 26.547 24.547 1 98.75 112 TRP A O 1
ATOM 917 N N . LEU A 1 113 ? 4.953 28.656 24.219 1 98.81 113 LEU A N 1
ATOM 918 C CA . LEU A 1 113 ? 5.898 28.688 23.109 1 98.81 113 LEU A CA 1
ATOM 919 C C . LEU A 1 113 ? 7.281 28.219 23.562 1 98.81 113 LEU A C 1
ATOM 921 O O . LEU A 1 113 ? 7.996 27.562 22.812 1 98.81 113 LEU A O 1
ATOM 925 N N . PRO A 1 114 ? 7.742 28.625 24.812 1 98.75 114 PRO A N 1
ATOM 926 C CA . PRO A 1 114 ? 9.055 28.125 25.203 1 98.75 114 PRO A CA 1
ATOM 927 C C . PRO A 1 114 ? 9.125 26.594 25.203 1 98.75 114 PRO A C 1
ATOM 929 O O . PRO A 1 114 ? 10.078 26.031 24.656 1 98.75 114 PRO A O 1
ATOM 932 N N . LYS A 1 115 ? 8.141 25.922 25.734 1 98.75 115 LYS A N 1
ATOM 933 C CA . LYS A 1 115 ? 8.109 24.453 25.719 1 98.75 115 LYS A CA 1
ATOM 934 C C . LYS A 1 115 ? 7.883 23.922 24.312 1 98.75 115 LYS A C 1
ATOM 936 O O . LYS A 1 115 ? 8.367 22.828 23.984 1 98.75 115 LYS A O 1
ATOM 941 N N . PHE A 1 116 ? 7.141 24.656 23.547 1 98.75 116 PHE A N 1
ATOM 942 C CA . PHE A 1 116 ? 6.965 24.359 22.125 1 98.75 116 PHE A CA 1
ATOM 943 C C . PHE A 1 116 ? 8.312 24.297 21.406 1 98.75 116 PHE A C 1
ATOM 945 O O . PHE A 1 116 ? 8.602 23.328 20.703 1 98.75 116 PHE A O 1
ATOM 952 N N . CYS A 1 117 ? 9.164 25.234 21.656 1 98.75 117 CYS A N 1
ATOM 953 C CA . CYS A 1 117 ? 10.453 25.359 20.984 1 98.75 117 CYS A CA 1
ATOM 954 C C . CYS A 1 117 ? 11.43 24.297 21.484 1 98.75 117 CYS A C 1
ATOM 956 O O . CYS A 1 117 ? 12.211 23.766 20.703 1 98.75 117 CYS A O 1
ATOM 958 N N . SER A 1 118 ? 11.344 23.984 22.734 1 98.44 118 SER A N 1
ATOM 959 C CA . SER A 1 118 ? 12.305 23.062 23.328 1 98.44 118 SER A CA 1
ATOM 960 C C . SER A 1 118 ? 11.961 21.609 23 1 98.44 118 SER A C 1
ATOM 962 O O . SER A 1 118 ? 12.797 20.719 23.156 1 98.44 118 SER A O 1
ATOM 964 N N . GLY A 1 119 ? 10.75 21.406 22.609 1 98.5 119 GLY A N 1
ATOM 965 C CA . GLY A 1 119 ? 10.305 20.047 22.328 1 98.5 119 GLY A CA 1
ATOM 966 C C . GLY A 1 119 ? 9.719 19.344 23.547 1 98.5 119 GLY A C 1
ATOM 967 O O . GLY A 1 119 ? 9.266 18.203 23.453 1 98.5 119 GLY A O 1
ATOM 968 N N . GLU A 1 120 ? 9.648 20.031 24.641 1 98.38 120 GLU A N 1
ATOM 969 C CA . GLU A 1 120 ? 9.016 19.484 25.828 1 98.38 120 GLU A CA 1
ATOM 970 C C . GLU A 1 120 ? 7.508 19.375 25.656 1 98.38 120 GLU A C 1
ATOM 972 O O . GLU A 1 120 ? 6.859 18.578 26.344 1 98.38 120 GLU A O 1
ATOM 977 N N . MET A 1 121 ? 7.008 20.125 24.781 1 98.56 121 MET A N 1
ATOM 978 C CA . MET A 1 121 ? 5.594 20.062 24.422 1 98.56 121 MET A CA 1
ATOM 979 C C . MET A 1 121 ? 5.418 19.656 22.953 1 98.56 121 MET A C 1
ATOM 981 O O . MET A 1 121 ? 5.992 20.266 22.062 1 98.56 121 MET A O 1
ATOM 985 N N . ILE A 1 122 ? 4.707 18.594 22.797 1 98.69 122 ILE A N 1
ATOM 986 C CA . ILE A 1 122 ? 4.289 18.156 21.469 1 98.69 122 ILE A CA 1
ATOM 987 C C . ILE A 1 122 ? 2.859 18.625 21.203 1 98.69 122 ILE A C 1
ATOM 989 O O . ILE A 1 122 ? 1.994 18.531 22.078 1 98.69 122 ILE A O 1
ATOM 993 N N . THR A 1 123 ? 2.637 19.141 20 1 98.88 123 THR A N 1
ATOM 994 C CA . THR A 1 123 ? 1.314 19.688 19.703 1 98.88 123 THR A CA 1
ATOM 995 C C . THR A 1 123 ? 0.65 18.922 18.562 1 98.88 123 THR A C 1
ATOM 997 O O . THR A 1 123 ? 1.321 18.219 17.812 1 98.88 123 THR A O 1
ATOM 1000 N N . ALA A 1 124 ? -0.626 19.016 18.484 1 98.81 124 ALA A N 1
ATOM 1001 C CA . ALA A 1 124 ? -1.488 18.516 17.422 1 98.81 124 ALA A CA 1
ATOM 1002 C C . ALA A 1 124 ? -2.637 19.484 17.141 1 98.81 124 ALA A C 1
ATOM 1004 O O . ALA A 1 124 ? -2.812 20.469 17.859 1 98.81 124 ALA A O 1
ATOM 1005 N N . ILE A 1 125 ? -3.316 19.25 16.078 1 98.62 125 ILE A N 1
ATOM 1006 C CA . ILE A 1 125 ? -4.5 20.031 15.742 1 98.62 125 ILE A CA 1
ATOM 1007 C C . ILE A 1 125 ? -5.66 19.094 15.414 1 98.62 125 ILE A C 1
ATOM 1009 O O . ILE A 1 125 ? -5.492 18.141 14.648 1 98.62 125 ILE A O 1
ATOM 1013 N N . GLY A 1 126 ? -6.773 19.297 16.062 1 98.12 126 GLY A N 1
ATOM 1014 C CA . GLY A 1 126 ? -7.945 18.438 15.922 1 98.12 126 GLY A CA 1
ATOM 1015 C C . GLY A 1 126 ? -9.094 19.125 15.203 1 98.12 126 GLY A C 1
ATOM 1016 O O . GLY A 1 126 ? -9.938 19.75 15.836 1 98.12 126 GLY A O 1
ATOM 1017 N N . MET A 1 127 ? -9.258 18.828 13.914 1 95.75 127 MET A N 1
ATOM 1018 C CA . MET A 1 127 ? -10.32 19.375 13.07 1 95.75 127 MET A CA 1
ATOM 1019 C C . MET A 1 127 ? -11.266 18.266 12.602 1 95.75 127 MET A C 1
ATOM 1021 O O . MET A 1 127 ? -12.477 18.344 12.82 1 95.75 127 MET A O 1
ATOM 1025 N N . THR A 1 128 ? -10.711 17.219 12.102 1 96 128 THR A N 1
ATOM 1026 C CA . THR A 1 128 ? -11.461 16.141 11.477 1 96 128 THR A CA 1
ATOM 1027 C C . THR A 1 128 ? -12.25 15.352 12.523 1 96 128 THR A C 1
ATOM 1029 O O . THR A 1 128 ? -11.75 15.094 13.625 1 96 128 THR A O 1
ATOM 1032 N N . GLU A 1 129 ? -13.453 15.07 12.188 1 97.38 129 GLU A N 1
ATOM 1033 C CA . GLU A 1 129 ? -14.367 14.281 13.016 1 97.38 129 GLU A CA 1
ATOM 1034 C C . GLU A 1 129 ? -14.898 13.07 12.258 1 97.38 129 GLU A C 1
ATOM 1036 O O . GLU A 1 129 ? -14.781 13 11.031 1 97.38 129 GLU A O 1
ATOM 1041 N N . PRO A 1 130 ? -15.43 12.125 12.992 1 92.88 130 PRO A N 1
ATOM 1042 C CA . PRO A 1 130 ? -16.016 10.969 12.305 1 92.88 130 PRO A CA 1
ATOM 1043 C C . PRO A 1 130 ? -17.078 11.375 11.273 1 92.88 130 PRO A C 1
ATOM 1045 O O . PRO A 1 130 ? -17.203 10.711 10.242 1 92.88 130 PRO A O 1
ATOM 1048 N N . SER A 1 131 ? -17.719 12.398 11.453 1 90.12 131 SER A N 1
ATOM 1049 C CA . SER A 1 131 ? -18.797 12.836 10.57 1 90.12 131 SER A CA 1
ATOM 1050 C C . SER A 1 131 ? -18.25 13.516 9.32 1 90.12 131 SER A C 1
ATOM 1052 O O . SER A 1 131 ? -18.953 13.68 8.328 1 90.12 131 SER A O 1
ATOM 1054 N N . GLY A 1 132 ? -17 13.977 9.453 1 89.56 132 GLY A N 1
ATOM 1055 C CA . GLY A 1 132 ? -16.453 14.625 8.273 1 89.56 132 GLY A CA 1
ATOM 1056 C C . GLY A 1 132 ? -15.062 15.188 8.477 1 89.56 132 GLY A C 1
ATOM 1057 O O . GLY A 1 132 ? -14.727 15.641 9.57 1 89.56 132 GLY A O 1
ATOM 1058 N N . GLY A 1 133 ? -14.344 15.227 7.324 1 89 133 GLY A N 1
ATOM 1059 C CA . GLY A 1 133 ? -13.023 15.844 7.281 1 89 133 GLY A CA 1
ATOM 1060 C C . GLY A 1 133 ? -12.961 17.047 6.363 1 89 133 GLY A C 1
ATOM 1061 O O . GLY A 1 133 ? -12.773 18.188 6.824 1 89 133 GLY A O 1
ATOM 1062 N N . SER A 1 134 ? -13.336 16.875 5.133 1 88.94 134 SER A N 1
ATOM 1063 C CA . SER A 1 134 ? -13.312 17.938 4.133 1 88.94 134 SER A CA 1
ATOM 1064 C C . SER A 1 134 ? -14.398 18.969 4.402 1 88.94 134 SER A C 1
ATOM 1066 O O . SER A 1 134 ? -14.227 20.156 4.102 1 88.94 134 SER A O 1
ATOM 1068 N N . ASP A 1 135 ? -15.453 18.578 4.926 1 90.38 135 ASP A N 1
ATOM 1069 C CA . ASP A 1 135 ? -16.547 19.469 5.285 1 90.38 135 ASP A CA 1
ATOM 1070 C C . ASP A 1 135 ? -16.359 20.016 6.703 1 90.38 135 ASP A C 1
ATOM 1072 O O . ASP A 1 135 ? -17.203 19.781 7.574 1 90.38 135 ASP A O 1
ATOM 1076 N N . LEU A 1 136 ? -15.391 20.859 6.875 1 90 136 LEU A N 1
ATOM 1077 C CA . LEU A 1 136 ? -14.992 21.359 8.188 1 90 136 LEU A CA 1
ATOM 1078 C C . LEU A 1 136 ? -16.078 22.25 8.773 1 90 136 LEU A C 1
ATOM 1080 O O . LEU A 1 136 ? -16.25 22.312 9.992 1 90 136 LEU A O 1
ATOM 1084 N N . ALA A 1 137 ? -16.797 22.922 7.883 1 91.25 137 ALA A N 1
ATOM 1085 C CA . ALA A 1 137 ? -17.844 23.844 8.336 1 91.25 137 ALA A CA 1
ATOM 1086 C C . ALA A 1 137 ? -18.953 23.094 9.078 1 91.25 137 ALA A C 1
ATOM 1088 O O . ALA A 1 137 ? -19.672 23.688 9.883 1 91.25 137 ALA A O 1
ATOM 1089 N N . ALA A 1 138 ? -19.031 21.844 8.898 1 92.88 138 ALA A N 1
ATOM 1090 C CA . ALA A 1 138 ? -20.125 21.062 9.453 1 92.88 138 ALA A CA 1
ATOM 1091 C C . ALA A 1 138 ? -19.703 20.312 10.711 1 92.88 138 ALA A C 1
ATOM 1093 O O . ALA A 1 138 ? -20.406 19.422 11.188 1 92.88 138 ALA A O 1
ATOM 1094 N N . LEU A 1 139 ? -18.562 20.703 11.297 1 95.12 139 LEU A N 1
ATOM 1095 C CA . LEU A 1 139 ? -18.078 19.953 12.461 1 95.12 139 LEU A CA 1
ATOM 1096 C C . LEU A 1 139 ? -19.125 19.969 13.578 1 95.12 139 LEU A C 1
ATOM 1098 O O . LEU A 1 139 ? -19.875 20.938 13.711 1 95.12 139 LEU A O 1
ATOM 1102 N N . LYS A 1 140 ? -19.062 18.891 14.445 1 96.62 140 LYS A N 1
ATOM 1103 C CA . LYS A 1 140 ? -20.125 18.672 15.414 1 96.62 140 LYS A CA 1
ATOM 1104 C C . LYS A 1 140 ? -19.641 18.906 16.844 1 96.62 140 LYS A C 1
ATOM 1106 O O . LYS A 1 140 ? -20.453 19.062 17.766 1 96.62 140 LYS A O 1
ATOM 1111 N N . THR A 1 141 ? -18.359 18.891 17.078 1 98.44 141 THR A N 1
ATOM 1112 C CA . THR A 1 141 ? -17.844 19.203 18.406 1 98.44 141 THR A CA 1
ATOM 1113 C C . THR A 1 141 ? -18.328 20.578 18.844 1 98.44 141 THR A C 1
ATOM 1115 O O . THR A 1 141 ? -18.266 21.547 18.094 1 98.44 141 THR A O 1
ATOM 1118 N N . THR A 1 142 ? -18.781 20.625 20.125 1 98.56 142 THR A N 1
ATOM 1119 C CA . THR A 1 142 ? -19.359 21.875 20.609 1 98.56 142 THR A CA 1
ATOM 1120 C C . THR A 1 142 ? -18.562 22.406 21.812 1 98.56 142 THR A C 1
ATOM 1122 O O . THR A 1 142 ? -17.922 21.641 22.516 1 98.56 142 THR A O 1
ATOM 1125 N N . ALA A 1 143 ? -18.531 23.703 21.922 1 98.81 143 ALA A N 1
ATOM 1126 C CA . ALA A 1 143 ? -18.078 24.406 23.125 1 98.81 143 ALA A CA 1
ATOM 1127 C C . ALA A 1 143 ? -19.141 25.406 23.594 1 98.81 143 ALA A C 1
ATOM 1129 O O . ALA A 1 143 ? -19.484 26.344 22.875 1 98.81 143 ALA A O 1
ATOM 1130 N N . VAL A 1 144 ? -19.641 25.156 24.781 1 98.5 144 VAL A N 1
ATOM 1131 C CA . VAL A 1 144 ? -20.688 26.016 25.344 1 98.5 144 VAL A CA 1
ATOM 1132 C C . VAL A 1 144 ? -20.109 26.828 26.5 1 98.5 144 VAL A C 1
ATOM 1134 O O . VAL A 1 144 ? -19.438 26.297 27.375 1 98.5 144 VAL A O 1
ATOM 1137 N N . LYS A 1 145 ? -20.438 28.109 26.5 1 97.75 145 LYS A N 1
ATOM 1138 C CA . LYS A 1 145 ? -19.953 29 27.547 1 97.75 145 LYS A CA 1
ATOM 1139 C C . LYS A 1 145 ? -20.562 28.641 28.891 1 97.75 145 LYS A C 1
ATOM 1141 O O . LYS A 1 145 ? -21.766 28.391 28.984 1 97.75 145 LYS A O 1
ATOM 1146 N N . ASP A 1 146 ? -19.797 28.531 29.859 1 97.62 146 ASP A N 1
ATOM 1147 C CA . ASP A 1 146 ? -20.172 28.344 31.25 1 97.62 146 ASP A CA 1
ATOM 1148 C C . ASP A 1 146 ? -19.375 29.25 32.188 1 97.62 146 ASP A C 1
ATOM 1150 O O . ASP A 1 146 ? -18.297 28.875 32.656 1 97.62 146 ASP A O 1
ATOM 1154 N N . GLY A 1 147 ? -20 30.422 32.562 1 96.81 147 GLY A N 1
ATOM 1155 C CA . GLY A 1 147 ? -19.219 31.469 33.219 1 96.81 147 GLY A CA 1
ATOM 1156 C C . GLY A 1 147 ? -18.156 32.062 32.281 1 96.81 147 GLY A C 1
ATOM 1157 O O . GLY A 1 147 ? -18.469 32.469 31.172 1 96.81 147 GLY A O 1
ATOM 1158 N N . ASP A 1 148 ? -16.938 32.031 32.812 1 95.94 148 ASP A N 1
ATOM 1159 C CA . ASP A 1 148 ? -15.836 32.531 31.984 1 95.94 148 ASP A CA 1
ATOM 1160 C C . ASP A 1 148 ? -15.188 31.406 31.188 1 95.94 148 ASP A C 1
ATOM 1162 O O . ASP A 1 148 ? -14.375 31.656 30.297 1 95.94 148 ASP A O 1
ATOM 1166 N N . ASP A 1 149 ? -15.625 30.203 31.516 1 98.19 149 ASP A N 1
ATOM 1167 C CA . ASP A 1 149 ? -15.031 29.016 30.891 1 98.19 149 ASP A CA 1
ATOM 1168 C C . ASP A 1 149 ? -15.898 28.516 29.75 1 98.19 149 ASP A C 1
ATOM 1170 O O . ASP A 1 149 ? -16.953 29.078 29.453 1 98.19 149 ASP A O 1
ATOM 1174 N N . TRP A 1 150 ? -15.367 27.578 29.078 1 98.69 150 TRP A N 1
ATOM 1175 C CA . TRP A 1 150 ? -16.078 26.828 28.047 1 98.69 150 TRP A CA 1
ATOM 1176 C C . TRP A 1 150 ? -16.094 25.328 28.375 1 98.69 150 TRP A C 1
ATOM 1178 O O . TRP A 1 150 ? -15.148 24.812 28.953 1 98.69 150 TRP A O 1
ATOM 1188 N N . VAL A 1 151 ? -17.188 24.688 27.984 1 98.88 151 VAL A N 1
ATOM 1189 C CA . VAL A 1 151 ? -17.281 23.25 28.141 1 98.88 151 VAL A CA 1
ATOM 1190 C C . VAL A 1 151 ? -17.359 22.578 26.766 1 98.88 151 VAL A C 1
ATOM 1192 O O . VAL A 1 151 ? -18.312 22.812 26 1 98.88 151 VAL A O 1
ATOM 1195 N N . ILE A 1 152 ? -16.359 21.719 26.484 1 98.88 152 ILE A N 1
ATOM 1196 C CA . ILE A 1 152 ? -16.234 21.109 25.172 1 98.88 152 ILE A CA 1
ATOM 1197 C C . ILE A 1 152 ? -16.766 19.672 25.219 1 98.88 152 ILE A C 1
ATOM 1199 O O . ILE A 1 152 ? -16.422 18.922 26.141 1 98.88 152 ILE A O 1
ATOM 1203 N N . ASN A 1 153 ? -17.625 19.312 24.266 1 98.88 153 ASN A N 1
ATOM 1204 C CA . ASN A 1 153 ? -18.125 17.953 24.031 1 98.88 153 ASN A CA 1
ATOM 1205 C C . ASN A 1 153 ? -18 17.547 22.562 1 98.88 153 ASN A C 1
ATOM 1207 O O . ASN A 1 153 ? -18.312 18.344 21.672 1 98.88 153 ASN A O 1
ATOM 1211 N N . GLY A 1 154 ? -17.484 16.391 22.359 1 98.5 154 GLY A N 1
ATOM 1212 C CA . GLY A 1 154 ? -17.359 15.898 21 1 98.5 154 GLY A CA 1
ATOM 1213 C C . GLY A 1 154 ? -16.203 14.938 20.812 1 98.5 154 GLY A C 1
ATOM 1214 O O . GLY A 1 154 ? -15.805 14.242 21.75 1 98.5 154 GLY A O 1
ATOM 1215 N N . SER A 1 155 ? -15.773 14.773 19.562 1 98.56 155 SER A N 1
ATOM 1216 C CA . SER A 1 155 ? -14.664 13.883 19.25 1 98.56 155 SER A CA 1
ATOM 1217 C C . SER A 1 155 ? -13.961 14.289 17.953 1 98.56 155 SER A C 1
ATOM 1219 O O . SER A 1 155 ? -14.562 14.961 17.109 1 98.56 155 SER A O 1
ATOM 1221 N N . LYS A 1 156 ? -12.766 14.055 17.906 1 98.44 156 LYS A N 1
ATOM 1222 C CA . LYS A 1 156 ? -11.93 14.18 16.719 1 98.44 156 LYS A CA 1
ATOM 1223 C C . LYS A 1 156 ? -11.305 12.836 16.344 1 98.44 156 LYS A C 1
ATOM 1225 O O . LYS A 1 156 ? -11.18 11.945 17.172 1 98.44 156 LYS A O 1
ATOM 1230 N N . THR A 1 157 ? -10.961 12.68 15.039 1 97.81 157 THR A N 1
ATOM 1231 C CA . THR A 1 157 ? -10.328 11.445 14.578 1 97.81 157 THR A CA 1
ATOM 1232 C C . THR A 1 157 ? -9.258 11.742 13.539 1 97.81 157 THR A C 1
ATOM 1234 O O . THR A 1 157 ? -9.156 12.867 13.039 1 97.81 157 THR A O 1
ATOM 1237 N N . PHE A 1 158 ? -8.352 10.773 13.328 1 97.94 158 PHE A N 1
ATOM 1238 C CA . PHE A 1 158 ? -7.23 10.883 12.398 1 97.94 158 PHE A CA 1
ATOM 1239 C C . PHE A 1 158 ? -6.285 12 12.828 1 97.94 158 PHE A C 1
ATOM 1241 O O . PHE A 1 158 ? -5.75 12.719 11.984 1 97.94 158 PHE A O 1
ATOM 1248 N N . ILE A 1 159 ? -6.09 12.156 14.102 1 98.44 159 ILE A N 1
ATOM 1249 C CA . ILE A 1 159 ? -5.285 13.281 14.562 1 98.44 159 ILE A CA 1
ATOM 1250 C C . ILE A 1 159 ? -3.83 12.844 14.719 1 98.44 159 ILE A C 1
ATOM 1252 O O . ILE A 1 159 ? -3.49 12.125 15.664 1 98.44 159 ILE A O 1
ATOM 1256 N N . THR A 1 160 ? -3.021 13.297 13.789 1 98.06 160 THR A N 1
ATOM 1257 C CA . THR A 1 160 ? -1.586 13.062 13.883 1 98.06 160 THR A CA 1
ATOM 1258 C C . THR A 1 160 ? -1.02 13.656 15.164 1 98.06 160 THR A C 1
ATOM 1260 O O . THR A 1 160 ? -1.381 14.766 15.555 1 98.06 160 THR A O 1
ATOM 1263 N N . ASN A 1 161 ? -0.152 12.977 15.875 1 98.38 161 ASN A N 1
ATOM 1264 C CA . ASN A 1 161 ? 0.433 13.289 17.172 1 98.38 161 ASN A CA 1
ATOM 1265 C C . ASN A 1 161 ? -0.599 13.18 18.297 1 98.38 161 ASN A C 1
ATOM 1267 O O . ASN A 1 161 ? -0.284 13.422 19.453 1 98.38 161 ASN A O 1
ATOM 1271 N N . GLY A 1 162 ? -1.823 12.797 18 1 98.12 162 GLY A N 1
ATOM 1272 C CA . GLY A 1 162 ? -2.924 12.836 18.953 1 98.12 162 GLY A CA 1
ATOM 1273 C C . GLY A 1 162 ? -2.717 11.922 20.141 1 98.12 162 GLY A C 1
ATOM 1274 O O . GLY A 1 162 ? -3.219 12.195 21.234 1 98.12 162 GLY A O 1
ATOM 1275 N N . ALA A 1 163 ? -1.939 10.898 19.984 1 97.44 163 ALA A N 1
ATOM 1276 C CA . ALA A 1 163 ? -1.718 9.93 21.062 1 97.44 163 ALA A CA 1
ATOM 1277 C C . ALA A 1 163 ? -0.734 10.477 22.094 1 97.44 163 ALA A C 1
ATOM 1279 O O . ALA A 1 163 ? -0.762 10.078 23.25 1 97.44 163 ALA A O 1
ATOM 1280 N N . ARG A 1 164 ? 0.059 11.484 21.656 1 96.38 164 ARG A N 1
ATOM 1281 C CA . ARG A 1 164 ? 1.144 11.859 22.547 1 96.38 164 ARG A CA 1
ATOM 1282 C C . ARG A 1 164 ? 1.244 13.375 22.688 1 96.38 164 ARG A C 1
ATOM 1284 O O . ARG A 1 164 ? 2.109 13.883 23.406 1 96.38 164 ARG A O 1
ATOM 1291 N N . ALA A 1 165 ? 0.391 14.062 22.078 1 98.38 165 ALA A N 1
ATOM 1292 C CA . ALA A 1 165 ? 0.433 15.516 22.141 1 98.38 165 ALA A CA 1
ATOM 1293 C C . ALA A 1 165 ? 0.157 16 23.562 1 98.38 165 ALA A C 1
ATOM 1295 O O . ALA A 1 165 ? -0.676 15.438 24.266 1 98.38 165 ALA A O 1
ATOM 1296 N N . ASP A 1 166 ? 0.822 17.047 23.906 1 98.69 166 ASP A N 1
ATOM 1297 C CA . ASP A 1 166 ? 0.6 17.703 25.203 1 98.69 166 ASP A CA 1
ATOM 1298 C C . ASP A 1 166 ? -0.443 18.797 25.078 1 98.69 166 ASP A C 1
ATOM 1300 O O . ASP A 1 166 ? -1.109 19.141 26.047 1 98.69 166 ASP A O 1
ATOM 1304 N N . LEU A 1 167 ? -0.538 19.391 23.953 1 98.81 167 LEU A N 1
ATOM 1305 C CA . LEU A 1 167 ? -1.511 20.422 23.641 1 98.81 167 LEU A CA 1
ATOM 1306 C C . LEU A 1 167 ? -2.113 20.203 22.25 1 98.81 167 LEU A C 1
ATOM 1308 O O . LEU A 1 167 ? -1.386 20 21.281 1 98.81 167 LEU A O 1
ATOM 1312 N N . VAL A 1 168 ? -3.412 20.234 22.188 1 98.88 168 VAL A N 1
ATOM 1313 C CA . VAL A 1 168 ? -4.129 20.094 20.922 1 98.88 168 VAL A CA 1
ATOM 1314 C C . VAL A 1 168 ? -4.934 21.359 20.641 1 98.88 168 VAL A C 1
ATOM 1316 O O . VAL A 1 168 ? -5.699 21.812 21.5 1 98.88 168 VAL A O 1
ATOM 1319 N N . VAL A 1 169 ? -4.711 21.953 19.469 1 98.94 169 VAL A N 1
ATOM 1320 C CA . VAL A 1 169 ? -5.617 22.984 18.984 1 98.94 169 VAL A CA 1
ATOM 1321 C C . VAL A 1 169 ? -6.91 22.359 18.484 1 98.94 169 VAL A C 1
ATOM 1323 O O . VAL A 1 169 ? -6.902 21.625 17.484 1 98.94 169 VAL A O 1
ATOM 1326 N N . VAL A 1 170 ? -8.023 22.656 19.141 1 98.88 170 VAL A N 1
ATOM 1327 C CA . VAL A 1 170 ? -9.289 21.984 18.844 1 98.88 170 VAL A CA 1
ATOM 1328 C C . VAL A 1 170 ? -10.289 22.984 18.281 1 98.88 170 VAL A C 1
ATOM 1330 O O . VAL A 1 170 ? -10.547 24.031 18.891 1 98.88 170 VAL A O 1
ATOM 1333 N N . ALA A 1 171 ? -10.867 22.688 17.141 1 98.69 171 ALA A N 1
ATOM 1334 C CA . ALA A 1 171 ? -11.961 23.469 16.578 1 98.69 171 ALA A CA 1
ATOM 1335 C C . ALA A 1 171 ? -13.312 22.984 17.125 1 98.69 171 ALA A C 1
ATOM 1337 O O . ALA A 1 171 ? -13.602 21.781 17.078 1 98.69 171 ALA A O 1
ATOM 1338 N N . ALA A 1 172 ? -14.086 23.891 17.625 1 98.75 172 ALA A N 1
ATOM 1339 C CA . ALA A 1 172 ? -15.398 23.547 18.156 1 98.75 172 ALA A CA 1
ATOM 1340 C C . ALA A 1 172 ? -16.438 24.609 17.828 1 98.75 172 ALA A C 1
ATOM 1342 O O . ALA A 1 172 ? -16.094 25.797 17.688 1 98.75 172 ALA A O 1
ATOM 1343 N N . ARG A 1 173 ? -17.609 24.125 17.703 1 98.44 173 ARG A N 1
ATOM 1344 C CA . ARG A 1 173 ? -18.734 25.031 17.438 1 98.44 173 ARG A CA 1
ATOM 1345 C C . ARG A 1 173 ? -19.156 25.766 18.703 1 98.44 173 ARG A C 1
ATOM 1347 O O . ARG A 1 173 ? -19.5 25.141 19.703 1 98.44 173 ARG A O 1
ATOM 1354 N N . THR A 1 174 ? -19.219 27.109 18.625 1 98.31 174 THR A N 1
ATOM 1355 C CA . THR A 1 174 ? -19.578 27.938 19.766 1 98.31 174 THR A CA 1
ATOM 1356 C C . THR A 1 174 ? -20.875 28.688 19.5 1 98.31 174 THR A C 1
ATOM 1358 O O . THR A 1 174 ? -21.531 29.172 20.422 1 98.31 174 THR A O 1
ATOM 1361 N N . ALA A 1 175 ? -21.219 28.859 18.219 1 97.31 175 ALA A N 1
ATOM 1362 C CA . ALA A 1 175 ? -22.469 29.5 17.812 1 97.31 175 ALA A CA 1
ATOM 1363 C C . ALA A 1 175 ? -23.094 28.766 16.641 1 97.31 175 ALA A C 1
ATOM 1365 O O . ALA A 1 175 ? -22.938 29.172 15.484 1 97.31 175 ALA A O 1
ATOM 1366 N N . PRO A 1 176 ? -23.875 27.766 16.922 1 94.19 176 PRO A N 1
ATOM 1367 C CA . PRO A 1 176 ? -24.438 26.938 15.867 1 94.19 176 PRO A CA 1
ATOM 1368 C C . PRO A 1 176 ? -25.234 27.734 14.844 1 94.19 176 PRO A C 1
ATOM 1370 O O . PRO A 1 176 ? -25.281 27.375 13.664 1 94.19 176 PRO A O 1
ATOM 1373 N N . GLU A 1 177 ? -25.781 28.797 15.266 1 93.75 177 GLU A N 1
ATOM 1374 C CA . GLU A 1 177 ? -26.641 29.609 14.398 1 93.75 177 GLU A CA 1
ATOM 1375 C C . GLU A 1 177 ? -25.828 30.328 13.336 1 93.75 177 GLU A C 1
ATOM 1377 O O . GLU A 1 177 ? -26.359 30.781 12.328 1 93.75 177 GLU A O 1
ATOM 1382 N N . LEU A 1 178 ? -24.562 30.406 13.5 1 95.44 178 LEU A N 1
ATOM 1383 C CA . LEU A 1 178 ? -23.719 31.141 12.57 1 95.44 178 LEU A CA 1
ATOM 1384 C C . LEU A 1 178 ? -23.031 30.188 11.594 1 95.44 178 LEU A C 1
ATOM 1386 O O . LEU A 1 178 ? -22.188 30.609 10.805 1 95.44 178 LEU A O 1
ATOM 1390 N N . LYS A 1 179 ? -23.359 28.969 11.609 1 92.81 179 LYS A N 1
ATOM 1391 C CA . LYS A 1 179 ? -22.797 27.953 10.719 1 92.81 179 LYS A CA 1
ATOM 1392 C C . LYS A 1 179 ? -21.266 28 10.734 1 92.81 179 LYS A C 1
ATOM 1394 O O . LYS A 1 179 ? -20.656 27.969 11.805 1 92.81 179 LYS A O 1
ATOM 1399 N N . ALA A 1 180 ? -20.594 28.203 9.641 1 92.5 180 ALA A N 1
ATOM 1400 C CA . ALA A 1 180 ? -19.141 28.203 9.562 1 92.5 180 ALA A CA 1
ATOM 1401 C C . ALA A 1 180 ? -18.547 29.312 10.414 1 92.5 180 ALA A C 1
ATOM 1403 O O . ALA A 1 180 ? -17.469 29.156 10.984 1 92.5 180 ALA A O 1
ATOM 1404 N N . LYS A 1 181 ? -19.219 30.359 10.602 1 95.19 181 LYS A N 1
ATOM 1405 C CA . LYS A 1 181 ? -18.734 31.516 11.336 1 95.19 181 LYS A CA 1
ATOM 1406 C C . LYS A 1 181 ? -18.859 31.312 12.844 1 95.19 181 LYS A C 1
ATOM 1408 O O . LYS A 1 181 ? -18.391 32.156 13.625 1 95.19 181 LYS A O 1
ATOM 1413 N N . GLY A 1 182 ? -19.469 30.219 13.234 1 97.5 182 GLY A N 1
ATOM 1414 C CA . GLY A 1 182 ? -19.656 29.938 14.648 1 97.5 182 GLY A CA 1
ATOM 1415 C C . GLY A 1 182 ? -18.656 28.953 15.195 1 97.5 182 GLY A C 1
ATOM 1416 O O . GLY A 1 182 ? -19 28.109 16.031 1 97.5 182 GLY A O 1
ATOM 1417 N N . ILE A 1 183 ? -17.438 28.938 14.703 1 98.25 183 ILE A N 1
ATOM 1418 C CA . ILE A 1 183 ? -16.391 28.016 15.141 1 98.25 183 ILE A CA 1
ATOM 1419 C C . ILE A 1 183 ? -15.297 28.781 15.867 1 98.25 183 ILE A C 1
ATOM 1421 O O . ILE A 1 183 ? -14.906 29.875 15.438 1 98.25 183 ILE A O 1
ATOM 1425 N N . THR A 1 184 ? -14.844 28.281 17 1 98.69 184 THR A N 1
ATOM 1426 C CA . THR A 1 184 ? -13.758 28.844 17.797 1 98.69 184 THR A CA 1
ATOM 1427 C C . THR A 1 184 ? -12.656 27.812 18 1 98.69 184 THR A C 1
ATOM 1429 O O . THR A 1 184 ? -12.914 26.609 18.016 1 98.69 184 THR A O 1
ATOM 1432 N N . LEU A 1 185 ? -11.406 28.266 18.125 1 98.88 185 LEU A N 1
ATOM 1433 C CA . LEU A 1 185 ? -10.266 27.391 18.422 1 98.88 185 LEU A CA 1
ATOM 1434 C C . LEU A 1 185 ? -9.906 27.438 19.891 1 98.88 185 LEU A C 1
ATOM 1436 O O . LEU A 1 185 ? -9.938 28.5 20.516 1 98.88 185 LEU A O 1
ATOM 1440 N N . PHE A 1 186 ? -9.586 26.266 20.453 1 98.88 186 PHE A N 1
ATOM 1441 C CA . PHE A 1 186 ? -9.242 26.125 21.859 1 98.88 186 PHE A CA 1
ATOM 1442 C C . PHE A 1 186 ? -7.949 25.344 22.016 1 98.88 186 PHE A C 1
ATOM 1444 O O . PHE A 1 186 ? -7.699 24.391 21.297 1 98.88 186 PHE A O 1
ATOM 1451 N N . ALA A 1 187 ? -7.125 25.75 23 1 98.88 187 ALA A N 1
ATOM 1452 C CA . ALA A 1 187 ? -6.023 24.906 23.453 1 98.88 187 ALA A CA 1
ATOM 1453 C C . ALA A 1 187 ? -6.496 23.906 24.5 1 98.88 187 ALA A C 1
ATOM 1455 O O . ALA A 1 187 ? -6.863 24.281 25.609 1 98.88 187 ALA A O 1
ATOM 1456 N N . VAL A 1 188 ? -6.543 22.703 24.141 1 98.88 188 VAL A N 1
ATOM 1457 C CA . VAL A 1 188 ? -6.863 21.641 25.078 1 98.88 188 VAL A CA 1
ATOM 1458 C C . VAL A 1 188 ? -5.582 20.922 25.5 1 98.88 188 VAL A C 1
ATOM 1460 O O . VAL A 1 188 ? -4.848 20.406 24.656 1 98.88 188 VAL A O 1
ATOM 1463 N N . GLU A 1 189 ? -5.316 20.875 26.75 1 98.62 189 GLU A N 1
ATOM 1464 C CA . GLU A 1 189 ? -4.043 20.391 27.266 1 98.62 189 GLU A CA 1
ATOM 1465 C C . GLU A 1 189 ? -4.191 18.984 27.875 1 98.62 189 GLU A C 1
ATOM 1467 O O . GLU A 1 189 ? -5.234 18.672 28.438 1 98.62 189 GLU A O 1
ATOM 1472 N N . GLU A 1 190 ? -3.15 18.234 27.734 1 97.5 190 GLU A N 1
ATOM 1473 C CA . GLU A 1 19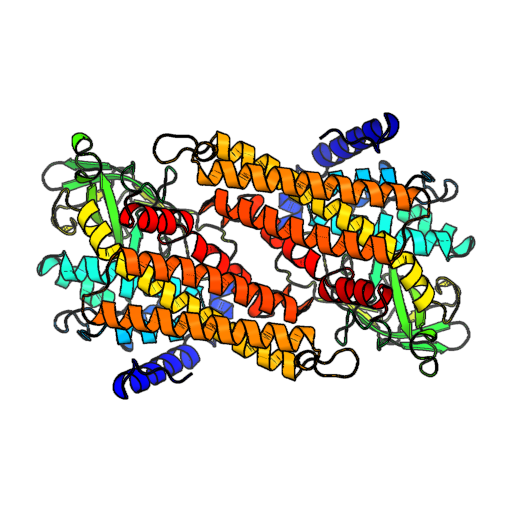0 ? -3.102 16.922 28.359 1 97.5 190 GLU A CA 1
ATOM 1474 C C . GLU A 1 190 ? -3.418 17 29.844 1 97.5 190 GLU A C 1
ATOM 1476 O O . GLU A 1 190 ? -2.938 17.906 30.547 1 97.5 190 GLU A O 1
ATOM 1481 N N . GLY A 1 191 ? -4.262 16.078 30.312 1 97.12 191 GLY A N 1
ATOM 1482 C CA . GLY A 1 191 ? -4.547 16.016 31.75 1 97.12 191 GLY A CA 1
ATOM 1483 C C . GLY A 1 191 ? -5.848 16.688 32.125 1 97.12 191 GLY A C 1
ATOM 1484 O O . GLY A 1 191 ? -6.371 16.469 33.219 1 97.12 191 GLY A O 1
ATOM 1485 N N . MET A 1 192 ? -6.336 17.531 31.281 1 98.12 192 MET A N 1
ATOM 1486 C CA . MET A 1 192 ? -7.621 18.141 31.594 1 98.12 192 MET A CA 1
ATOM 1487 C C . MET A 1 192 ? -8.703 17.078 31.766 1 98.12 192 MET A C 1
ATOM 1489 O O . MET A 1 192 ? -8.828 16.172 30.938 1 98.12 192 MET A O 1
ATOM 1493 N N . PRO A 1 193 ? -9.5 17.172 32.844 1 98.44 193 PRO A N 1
ATOM 1494 C CA . PRO A 1 193 ? -10.562 16.188 33.062 1 98.44 193 PRO A CA 1
ATOM 1495 C C . PRO A 1 193 ? -11.539 16.109 31.891 1 98.44 193 PRO A C 1
ATOM 1497 O O . PRO A 1 193 ? -11.984 17.156 31.391 1 98.44 193 PRO A O 1
ATOM 1500 N N . GLY A 1 194 ? -11.805 14.867 31.5 1 98.69 194 GLY A N 1
ATOM 1501 C CA . GLY A 1 194 ? -12.758 14.648 30.406 1 98.69 194 GLY A CA 1
ATOM 1502 C C . GLY A 1 194 ? -12.094 14.508 29.062 1 98.69 194 GLY A C 1
ATOM 1503 O O . GLY A 1 194 ? -12.719 14.039 28.094 1 98.69 194 GLY A O 1
ATOM 1504 N N . PHE A 1 195 ? -10.891 15.039 28.953 1 98.62 195 PHE A N 1
ATOM 1505 C CA . PHE A 1 195 ? -10.125 14.844 27.734 1 98.62 195 PHE A CA 1
ATOM 1506 C C . PHE A 1 195 ? -9.461 13.469 27.719 1 98.62 195 PHE A C 1
ATOM 1508 O O . PHE A 1 195 ? -8.602 13.188 28.547 1 98.62 195 PHE A O 1
ATOM 1515 N N . GLU A 1 196 ? -9.844 12.648 26.703 1 97.94 196 GLU A N 1
ATOM 1516 C CA . GLU A 1 196 ? -9.328 11.289 26.625 1 97.94 196 GLU A CA 1
ATOM 1517 C C . GLU A 1 196 ? -8.883 10.945 25.203 1 97.94 196 GLU A C 1
ATOM 1519 O O . GLU A 1 196 ? -9.484 11.406 24.234 1 97.94 196 GLU A O 1
ATOM 1524 N N . ARG A 1 197 ? -7.855 10.18 25.219 1 96.69 197 ARG A N 1
ATOM 1525 C CA . ARG A 1 197 ? -7.414 9.617 23.953 1 96.69 197 ARG A CA 1
ATOM 1526 C C . ARG A 1 197 ? -8.094 8.273 23.672 1 96.69 197 ARG A C 1
ATOM 1528 O O . ARG A 1 197 ? -8.266 7.465 24.594 1 96.69 197 ARG A O 1
ATOM 1535 N N . GLY A 1 198 ? -8.523 8.164 22.516 1 94.81 198 GLY A N 1
ATOM 1536 C CA . GLY A 1 198 ? -9.047 6.875 22.094 1 94.81 198 GLY A CA 1
ATOM 1537 C C . GLY A 1 198 ? -7.98 5.941 21.562 1 94.81 198 GLY A C 1
ATOM 1538 O O . GLY A 1 198 ? -6.863 5.902 22.078 1 94.81 198 GLY A O 1
ATOM 1539 N N . ARG A 1 199 ? -8.344 5.164 20.625 1 90.5 199 ARG A N 1
ATOM 1540 C CA . ARG A 1 199 ? -7.434 4.223 19.969 1 90.5 199 ARG A CA 1
ATOM 1541 C C . ARG A 1 199 ? -6.34 4.957 19.203 1 90.5 199 ARG A C 1
ATOM 1543 O O . ARG A 1 199 ? -6.602 5.98 18.578 1 90.5 199 ARG A O 1
ATOM 1550 N N . LYS A 1 200 ? -5.098 4.449 19.312 1 95.62 200 LYS A N 1
ATOM 1551 C CA . LYS A 1 200 ? -4.121 4.719 18.266 1 95.62 200 LYS A CA 1
ATOM 1552 C C . LYS A 1 200 ? -4.449 3.934 17 1 95.62 200 LYS A C 1
ATOM 1554 O O . LYS A 1 200 ? -4.461 2.701 17.016 1 95.62 200 LYS A O 1
ATOM 1559 N N . LEU A 1 201 ? -4.727 4.656 15.984 1 96.25 201 LEU A N 1
ATOM 1560 C CA . LEU A 1 201 ? -5.285 4.047 14.781 1 96.25 201 LEU A CA 1
ATOM 1561 C C . LEU A 1 201 ? -4.219 3.248 14.031 1 96.25 201 LEU A C 1
ATOM 1563 O O . LEU A 1 201 ? -3.059 3.656 13.977 1 96.25 201 LEU A O 1
ATOM 1567 N N . ASP A 1 202 ? -4.617 2.082 13.484 1 96.62 202 ASP A N 1
ATOM 1568 C CA . ASP A 1 202 ? -3.754 1.208 12.695 1 96.62 202 ASP A CA 1
ATOM 1569 C C . ASP A 1 202 ? -3.795 1.587 11.211 1 96.62 202 ASP A C 1
ATOM 1571 O O . ASP A 1 202 ? -4.684 1.146 10.477 1 96.62 202 ASP A O 1
ATOM 1575 N N . LYS A 1 203 ? -2.771 2.299 10.805 1 97.31 203 LYS A N 1
ATOM 1576 C CA . LYS A 1 203 ? -2.719 2.857 9.461 1 97.31 203 LYS A CA 1
ATOM 1577 C C . LYS A 1 203 ? -1.979 1.923 8.508 1 97.31 203 LYS A C 1
ATOM 1579 O O . LYS A 1 203 ? -1.188 1.082 8.938 1 97.31 203 LYS A O 1
ATOM 1584 N N . VAL A 1 204 ? -2.17 2.123 7.238 1 97.25 204 VAL A N 1
ATOM 1585 C CA . VAL A 1 204 ? -1.465 1.438 6.16 1 97.25 204 VAL A CA 1
ATOM 1586 C C . VAL A 1 204 ? 0.031 1.73 6.254 1 97.25 204 VAL A C 1
ATOM 1588 O O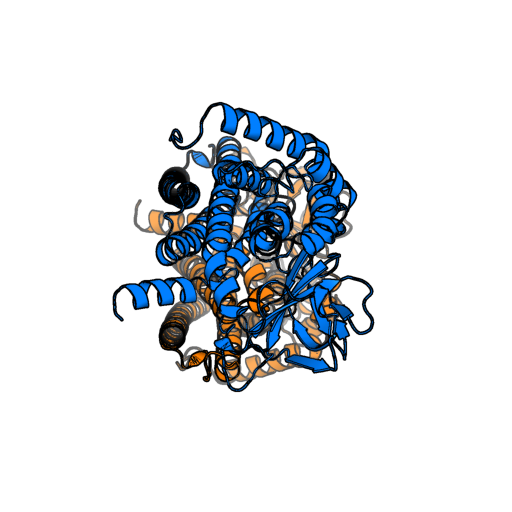 . VAL A 1 204 ? 0.856 0.826 6.105 1 97.25 204 VAL A O 1
ATOM 1591 N N . GLY A 1 205 ? 0.376 2.912 6.48 1 98.06 205 GLY A N 1
ATOM 1592 C CA . GLY A 1 205 ? 1.753 3.375 6.531 1 98.06 205 GLY A CA 1
ATOM 1593 C C . GLY A 1 205 ? 1.994 4.41 7.613 1 98.06 205 GLY A C 1
ATOM 1594 O O . GLY A 1 205 ? 1.073 4.777 8.352 1 98.06 205 GLY A O 1
ATOM 1595 N N . GLN A 1 206 ? 3.25 4.793 7.789 1 98.19 206 GLN A N 1
ATOM 1596 C CA . GLN A 1 206 ? 3.701 5.781 8.766 1 98.19 206 GLN A CA 1
ATOM 1597 C C . GLN A 1 206 ? 3.371 5.344 10.188 1 98.19 206 GLN A C 1
ATOM 1599 O O . GLN A 1 206 ? 2.766 6.098 10.953 1 98.19 206 GLN A O 1
ATOM 1604 N N . PRO A 1 207 ? 3.795 4.18 10.5 1 96.69 207 PRO A N 1
ATOM 1605 C CA . PRO A 1 207 ? 3.439 3.695 11.836 1 96.69 207 PRO A CA 1
ATOM 1606 C C . PRO A 1 207 ? 4.047 4.543 12.953 1 96.69 207 PRO A C 1
ATOM 1608 O O . PRO A 1 207 ? 3.471 4.645 14.039 1 96.69 207 PRO A O 1
ATOM 1611 N N . GLU A 1 208 ? 5.156 5.16 12.734 1 96.81 208 GLU A N 1
ATOM 1612 C CA . GLU A 1 208 ? 5.852 5.91 13.781 1 96.81 208 GLU A CA 1
ATOM 1613 C C . GLU A 1 208 ? 5.184 7.262 14.023 1 96.81 208 GLU A C 1
ATOM 1615 O O . GLU A 1 208 ? 5.441 7.91 15.039 1 96.81 208 GLU A O 1
ATOM 1620 N N . ALA A 1 209 ? 4.449 7.781 13.062 1 97.94 209 ALA A N 1
ATOM 1621 C CA . ALA A 1 209 ? 3.615 8.961 13.297 1 97.94 209 ALA A CA 1
ATOM 1622 C C . ALA A 1 209 ? 2.273 8.57 13.906 1 97.94 209 ALA A C 1
ATOM 1624 O O . ALA A 1 209 ? 1.344 8.188 13.195 1 97.94 209 ALA A O 1
ATOM 1625 N N . ASP A 1 210 ? 2.178 8.758 15.18 1 96.81 210 ASP A N 1
ATOM 1626 C CA . ASP A 1 210 ? 0.968 8.281 15.844 1 96.81 210 ASP A CA 1
ATOM 1627 C C . ASP A 1 210 ? -0.251 9.094 15.414 1 96.81 210 ASP A C 1
ATOM 1629 O O . ASP A 1 210 ? -0.154 10.305 15.211 1 96.81 210 ASP A O 1
ATOM 1633 N N . THR A 1 211 ? -1.332 8.516 15.156 1 97.81 211 THR A N 1
ATOM 1634 C CA . THR A 1 211 ? -2.637 9.062 14.797 1 97.81 211 THR A CA 1
ATOM 1635 C C . THR A 1 211 ? -3.727 8.5 15.703 1 97.81 211 THR A C 1
ATOM 1637 O O . THR A 1 211 ? -3.816 7.281 15.891 1 97.81 211 THR A O 1
ATOM 1640 N N . ALA A 1 212 ? -4.555 9.414 16.25 1 97.94 212 ALA A N 1
ATOM 1641 C CA . ALA A 1 212 ? -5.457 8.914 17.281 1 97.94 212 ALA A CA 1
ATOM 1642 C C . ALA A 1 212 ? -6.84 9.539 17.172 1 97.94 212 ALA A C 1
ATOM 1644 O O . ALA A 1 212 ? -7.02 10.523 16.438 1 97.94 212 ALA A O 1
ATOM 1645 N N . GLU A 1 213 ? -7.734 8.891 17.812 1 97.81 213 GLU A N 1
ATOM 1646 C CA . GLU A 1 213 ? -9.023 9.477 18.156 1 97.81 213 GLU A CA 1
ATOM 1647 C C . GLU A 1 213 ? -8.938 10.273 19.453 1 97.81 213 GLU A C 1
ATOM 1649 O O . GLU A 1 213 ? -8.227 9.883 20.375 1 97.81 213 GLU A O 1
ATOM 1654 N N . LEU A 1 214 ? -9.641 11.344 19.453 1 98.62 214 LEU A N 1
ATOM 1655 C CA . LEU A 1 214 ? -9.742 12.164 20.656 1 98.62 214 LEU A CA 1
ATOM 1656 C C . LEU A 1 214 ? -11.195 12.297 21.109 1 98.62 214 LEU A C 1
ATOM 1658 O O . LEU A 1 214 ? -12.094 12.445 20.266 1 98.62 214 LEU A O 1
ATOM 1662 N N . PHE A 1 215 ? -11.359 12.273 22.406 1 98.75 215 PHE A N 1
ATOM 1663 C CA . PHE A 1 215 ? -12.695 12.391 22.969 1 98.75 215 PHE A CA 1
ATOM 1664 C C . PHE A 1 215 ? -12.75 13.5 24.016 1 98.75 215 PHE A C 1
ATOM 1666 O O . PHE A 1 215 ? -11.82 13.656 24.812 1 98.75 215 PHE A O 1
ATOM 1673 N N . PHE A 1 216 ? -13.82 14.25 23.953 1 98.81 216 PHE A N 1
ATOM 1674 C CA . PHE A 1 216 ? -14.094 15.328 24.891 1 98.81 216 PHE A CA 1
ATOM 1675 C C . PHE A 1 216 ? -15.445 15.125 25.578 1 98.81 216 PHE A C 1
ATOM 1677 O O . PHE A 1 216 ? -16.484 15.18 24.922 1 98.81 216 PHE A O 1
ATOM 1684 N N . THR A 1 217 ? -15.375 14.859 26.828 1 98.81 217 THR A N 1
ATOM 1685 C CA . THR A 1 217 ? -16.578 14.742 27.641 1 98.81 217 THR A CA 1
ATOM 1686 C C . THR A 1 217 ? -16.594 15.797 28.75 1 98.81 217 THR A C 1
ATOM 1688 O O . THR A 1 217 ? -15.938 15.648 29.766 1 98.81 217 THR A O 1
ATOM 1691 N N . ASP A 1 218 ? -17.344 16.781 28.531 1 98.75 218 ASP A N 1
ATOM 1692 C CA . ASP A 1 218 ? -17.5 17.906 29.469 1 98.75 218 ASP A CA 1
ATOM 1693 C C . ASP A 1 218 ? -16.125 18.469 29.859 1 98.75 218 ASP A C 1
ATOM 1695 O O . ASP A 1 218 ? -15.852 18.641 31.047 1 98.75 218 ASP A O 1
ATOM 1699 N N . VAL A 1 219 ? -15.25 18.656 28.938 1 98.88 219 VAL A N 1
ATOM 1700 C CA . VAL A 1 219 ? -13.938 19.234 29.203 1 98.88 219 VAL A CA 1
ATOM 1701 C C . VAL A 1 219 ? -14.07 20.734 29.469 1 98.88 219 VAL A C 1
ATOM 1703 O O . VAL A 1 219 ? -14.43 21.5 28.578 1 98.88 219 VAL A O 1
ATOM 1706 N N . ARG A 1 220 ? -13.773 21.125 30.656 1 98.69 220 ARG A N 1
ATOM 1707 C CA . ARG A 1 220 ? -13.805 22.547 31.016 1 98.69 220 ARG A CA 1
ATOM 1708 C C . ARG A 1 220 ? -12.5 23.234 30.625 1 98.69 220 ARG A C 1
ATOM 1710 O O . ARG A 1 220 ? -11.422 22.844 31.078 1 98.69 220 ARG A O 1
ATOM 1717 N N . VAL A 1 221 ? -12.609 24.219 29.781 1 98.38 221 VAL A N 1
ATOM 1718 C CA . VAL A 1 221 ? -11.469 24.984 29.281 1 98.38 221 VAL A CA 1
ATOM 1719 C C . VAL A 1 221 ? -11.602 26.453 29.703 1 98.38 221 VAL A C 1
ATOM 1721 O O . VAL A 1 221 ? -12.617 27.094 29.422 1 98.38 221 VAL A O 1
ATOM 1724 N N . PRO A 1 222 ? -10.633 26.953 30.344 1 98.31 222 PRO A N 1
ATOM 1725 C CA . PRO A 1 222 ? -10.727 28.359 30.766 1 98.31 222 PRO A CA 1
ATOM 1726 C C . PRO A 1 222 ? -10.68 29.328 29.594 1 98.31 222 PRO A C 1
ATOM 1728 O O . PRO A 1 222 ? -10.203 28.969 28.5 1 98.31 222 PRO A O 1
ATOM 1731 N N . ALA A 1 223 ? -11.102 30.547 29.797 1 97.12 223 ALA A N 1
ATOM 1732 C CA . ALA A 1 223 ? -11.125 31.578 28.781 1 97.12 223 ALA A CA 1
ATOM 1733 C C . ALA A 1 223 ? -9.734 31.844 28.234 1 97.12 223 ALA A C 1
ATOM 1735 O O . ALA A 1 223 ? -9.57 32.156 27.047 1 97.12 223 ALA A O 1
ATOM 1736 N N . GLU A 1 224 ? -8.742 31.688 29.031 1 97.75 224 GLU A N 1
ATOM 1737 C CA . GLU A 1 224 ? -7.359 31.953 28.641 1 97.75 224 GLU A CA 1
ATOM 1738 C C . GLU A 1 224 ? -6.828 30.891 27.688 1 97.75 224 GLU A C 1
ATOM 1740 O O . GLU A 1 224 ? -5.719 31.016 27.172 1 97.75 224 GLU A O 1
ATOM 1745 N N . ASN A 1 225 ? -7.664 29.859 27.406 1 98.62 225 ASN A N 1
ATOM 1746 C CA . ASN A 1 225 ? -7.262 28.828 26.469 1 98.62 225 ASN A CA 1
ATOM 1747 C C . ASN A 1 225 ? -7.941 29 25.109 1 98.62 225 ASN A C 1
ATOM 1749 O O . ASN A 1 225 ? -7.766 28.172 24.203 1 98.62 225 ASN A O 1
ATOM 1753 N N . VAL A 1 226 ? -8.711 30.031 24.969 1 98.75 226 VAL A N 1
ATOM 1754 C CA . VAL A 1 226 ? -9.219 30.391 23.656 1 98.75 226 VAL A CA 1
ATOM 1755 C C . VAL A 1 226 ? -8.078 30.891 22.781 1 98.75 226 VAL A C 1
ATOM 1757 O O . VAL A 1 226 ? -7.305 31.766 23.188 1 98.75 226 VAL A O 1
ATOM 1760 N N . ILE A 1 227 ? -7.945 30.328 21.656 1 98.81 227 ILE A N 1
ATOM 1761 C CA . ILE A 1 227 ? -6.938 30.766 20.688 1 98.81 227 ILE A CA 1
ATOM 1762 C C . ILE A 1 227 ? -7.57 31.703 19.672 1 98.81 227 ILE A C 1
ATOM 1764 O O . ILE A 1 227 ? -8.445 31.297 18.891 1 98.81 227 ILE A O 1
ATOM 1768 N N . GLY A 1 228 ? -7.09 32.938 19.625 1 98.31 228 GLY A N 1
ATOM 1769 C CA . GLY A 1 228 ? -7.715 33.969 18.781 1 98.31 228 GLY A CA 1
ATOM 1770 C C . GLY A 1 228 ? -9 34.5 19.359 1 98.31 228 GLY A C 1
ATOM 1771 O O . GLY A 1 228 ? -9.109 34.688 20.578 1 98.31 228 GLY A O 1
ATOM 1772 N N . GLU A 1 229 ? -9.922 34.875 18.438 1 98 229 GLU A N 1
ATOM 1773 C CA . GLU A 1 229 ? -11.195 35.438 18.844 1 98 229 GLU A CA 1
ATOM 1774 C C . GLU A 1 229 ? -12.328 34.406 18.719 1 98 229 GLU A C 1
ATOM 1776 O O . GLU A 1 229 ? -12.328 33.594 17.797 1 98 229 GLU A O 1
ATOM 1781 N N . VAL A 1 230 ? -13.227 34.5 19.703 1 98.25 230 VAL A N 1
ATOM 1782 C CA . VAL A 1 230 ? -14.422 33.688 19.656 1 98.25 230 VAL A CA 1
ATOM 1783 C C . VAL A 1 230 ? -15.125 33.875 18.312 1 98.25 230 VAL A C 1
ATOM 1785 O O . VAL A 1 230 ? -15.2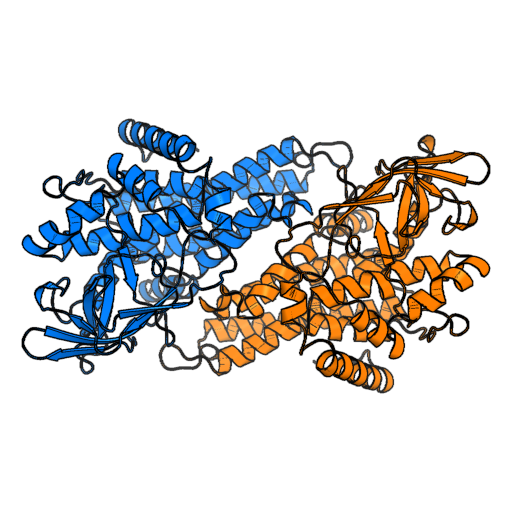73 35 17.844 1 98.25 230 VAL A O 1
ATOM 1788 N N . ASN A 1 231 ? -15.453 32.75 17.688 1 98.12 231 ASN A N 1
ATOM 1789 C CA . ASN A 1 231 ? -16.219 32.688 16.453 1 98.12 231 ASN A CA 1
ATOM 1790 C C . ASN A 1 231 ? -15.391 33.125 15.258 1 98.12 231 ASN A C 1
ATOM 1792 O O . ASN A 1 231 ? -15.938 33.469 14.203 1 98.12 231 ASN A O 1
ATOM 1796 N N . GLN A 1 232 ? -14.07 33.094 15.383 1 98 232 GLN A N 1
ATOM 1797 C CA . GLN A 1 232 ? -13.188 33.406 14.273 1 98 232 GLN A CA 1
ATOM 1798 C C . GLN A 1 232 ? -12.336 32.219 13.875 1 98 232 GLN A C 1
ATOM 1800 O O . GLN A 1 232 ? -11.383 32.344 13.109 1 98 232 GLN A O 1
ATOM 1805 N N . GLY A 1 233 ? -12.664 31.109 14.469 1 97.94 233 GLY A N 1
ATOM 1806 C CA . GLY A 1 233 ? -11.852 29.922 14.273 1 97.94 233 GLY A CA 1
ATOM 1807 C C . GLY A 1 233 ? -11.812 29.453 12.828 1 97.94 233 GLY A C 1
ATOM 1808 O O . GLY A 1 233 ? -10.75 29.094 12.312 1 97.94 233 GLY A O 1
ATOM 1809 N N . PHE A 1 234 ? -12.945 29.453 12.188 1 96.88 234 PHE A N 1
ATOM 1810 C CA . PHE A 1 234 ? -13.023 28.984 10.805 1 96.88 234 PHE A CA 1
ATOM 1811 C C . PHE A 1 234 ? -12.18 29.859 9.891 1 96.88 234 PHE A C 1
ATOM 1813 O O . PHE A 1 234 ? -11.414 29.344 9.07 1 96.88 234 PHE A O 1
ATOM 1820 N N . ILE A 1 235 ? -12.289 31.125 10.008 1 96.88 235 ILE A N 1
ATOM 1821 C CA . ILE A 1 235 ? -11.516 32.062 9.195 1 96.88 235 ILE A CA 1
ATOM 1822 C C . ILE A 1 235 ? -10.023 31.844 9.453 1 96.88 235 ILE A C 1
ATOM 1824 O O . ILE A 1 235 ? -9.227 31.828 8.516 1 96.88 235 ILE A O 1
ATOM 1828 N N . SER A 1 236 ? -9.672 31.703 10.711 1 97.69 236 SER A N 1
ATOM 1829 C CA . SER A 1 236 ? -8.273 31.484 11.078 1 97.69 236 SER A CA 1
ATOM 1830 C C . SER A 1 236 ? -7.727 30.219 10.422 1 97.69 236 SER A C 1
ATOM 1832 O O . SER A 1 236 ? -6.594 30.203 9.938 1 97.69 236 SER A O 1
ATOM 1834 N N . MET A 1 237 ? -8.508 29.156 10.453 1 97.06 237 MET A N 1
ATOM 1835 C CA . MET A 1 237 ? -8.094 27.906 9.828 1 97.06 237 MET A CA 1
ATOM 1836 C C . MET A 1 237 ? -7.902 28.078 8.328 1 97.06 237 MET A C 1
ATOM 1838 O O . MET A 1 237 ? -6.879 27.672 7.773 1 97.06 237 MET A O 1
ATOM 1842 N N . MET A 1 238 ? -8.859 28.75 7.637 1 95.31 238 MET A N 1
ATOM 1843 C CA . MET A 1 238 ? -8.789 28.938 6.191 1 95.31 238 MET A CA 1
ATOM 1844 C C . MET A 1 238 ? -7.547 29.734 5.809 1 95.31 238 MET A C 1
ATOM 1846 O O . MET A 1 238 ? -6.93 29.469 4.773 1 95.31 238 MET A O 1
ATOM 1850 N N . GLN A 1 239 ? -7.195 30.641 6.66 1 96.12 239 GLN A N 1
ATOM 1851 C CA . GLN A 1 239 ? -6.059 31.5 6.391 1 96.12 239 GLN A CA 1
ATOM 1852 C C . GLN A 1 239 ? -4.738 30.75 6.547 1 96.12 239 GLN A C 1
ATOM 1854 O O . GLN A 1 239 ? -3.727 31.141 5.957 1 96.12 239 GLN A O 1
ATOM 1859 N N . ARG A 1 240 ? -4.703 29.672 7.234 1 97.19 240 ARG A N 1
ATOM 1860 C CA . ARG A 1 240 ? -3.453 28.984 7.555 1 97.19 240 ARG A CA 1
ATOM 1861 C C . ARG A 1 240 ? -3.344 27.656 6.805 1 97.19 240 ARG A C 1
ATOM 1863 O O . ARG A 1 240 ? -2.264 27.078 6.727 1 97.19 240 ARG A O 1
ATOM 1870 N N . LEU A 1 241 ? -4.414 27.234 6.129 1 96.31 241 LEU A N 1
ATOM 1871 C CA . LEU A 1 241 ? -4.43 25.984 5.363 1 96.31 241 LEU A CA 1
ATOM 1872 C C . LEU A 1 241 ? -3.441 26.062 4.203 1 96.31 241 LEU A C 1
ATOM 1874 O O . LEU A 1 241 ? -2.807 25.047 3.865 1 96.31 241 LEU A O 1
ATOM 1878 N N . PRO A 1 242 ? -3.227 27.203 3.57 1 96.44 242 PRO A N 1
ATOM 1879 C CA . PRO A 1 242 ? -2.266 27.25 2.467 1 96.44 242 PRO A CA 1
ATOM 1880 C C . PRO A 1 242 ? -0.856 26.844 2.895 1 96.44 242 PRO A C 1
ATOM 1882 O O . PRO A 1 242 ? -0.168 26.125 2.166 1 96.44 242 PRO A O 1
ATOM 1885 N N . GLN A 1 243 ? -0.431 27.25 4.039 1 97.44 243 GLN A N 1
ATOM 1886 C CA . GLN A 1 243 ? 0.893 26.844 4.504 1 97.44 243 GLN A CA 1
ATOM 1887 C C . GLN A 1 243 ? 0.955 25.344 4.77 1 97.44 243 GLN A C 1
ATOM 1889 O O . GLN A 1 243 ? 1.955 24.688 4.457 1 97.44 243 GLN A O 1
ATOM 1894 N N . GLU A 1 244 ? -0.068 24.781 5.43 1 97.62 244 GLU A N 1
ATOM 1895 C CA . GLU A 1 244 ? -0.135 23.328 5.621 1 97.62 244 GLU A CA 1
ATOM 1896 C C . GLU A 1 244 ? -0.003 22.594 4.293 1 97.62 244 GLU A C 1
ATOM 1898 O O . GLU A 1 244 ? 0.77 21.641 4.184 1 97.62 244 GLU A O 1
ATOM 1903 N N . ARG A 1 245 ? -0.713 23.047 3.311 1 98.38 245 ARG A N 1
ATOM 1904 C CA . ARG A 1 245 ? -0.694 22.438 1.988 1 98.38 245 ARG A CA 1
ATOM 1905 C C . ARG A 1 245 ? 0.667 22.609 1.321 1 98.38 245 ARG A C 1
ATOM 1907 O O . ARG A 1 245 ? 1.158 21.703 0.653 1 98.38 245 ARG A O 1
ATOM 1914 N N . MET A 1 246 ? 1.265 23.781 1.511 1 97.75 246 MET A N 1
ATOM 1915 C CA . MET A 1 246 ? 2.605 24.016 0.981 1 97.75 246 MET A CA 1
ATOM 1916 C C . MET A 1 246 ? 3.617 23.062 1.617 1 97.75 246 MET A C 1
ATOM 1918 O O . MET A 1 246 ? 4.477 22.516 0.927 1 97.75 246 MET A O 1
ATOM 1922 N N . GLY A 1 247 ? 3.547 22.938 2.93 1 98.31 247 GLY A N 1
ATOM 1923 C CA . GLY A 1 247 ? 4.418 22 3.613 1 98.31 247 GLY A CA 1
ATOM 1924 C C . GLY A 1 247 ? 4.277 20.578 3.098 1 98.31 247 GLY A C 1
ATOM 1925 O O . GLY A 1 247 ? 5.273 19.859 2.939 1 98.31 247 GLY A O 1
ATOM 1926 N N . CYS A 1 248 ? 3.078 20.156 2.822 1 98.44 248 CYS A N 1
ATOM 1927 C CA . CYS A 1 248 ? 2.826 18.844 2.242 1 98.44 248 CYS A CA 1
ATOM 1928 C C . CYS A 1 248 ? 3.516 18.703 0.889 1 98.44 248 CYS A C 1
ATOM 1930 O O . CYS A 1 248 ? 4.164 17.688 0.619 1 98.44 248 CYS A O 1
ATOM 1932 N N . ALA A 1 249 ? 3.365 19.719 0.077 1 98.81 249 ALA A N 1
ATOM 1933 C CA . ALA A 1 249 ? 3.949 19.688 -1.262 1 98.81 249 ALA A CA 1
ATOM 1934 C C . ALA A 1 249 ? 5.465 19.531 -1.193 1 98.81 249 ALA A C 1
ATOM 1936 O O . ALA A 1 249 ? 6.047 18.734 -1.933 1 98.81 249 ALA A O 1
ATOM 1937 N N . VAL A 1 250 ? 6.074 20.234 -0.309 1 98.81 250 VAL A N 1
ATOM 1938 C CA . VAL A 1 250 ? 7.52 20.188 -0.119 1 98.81 250 VAL A CA 1
ATOM 1939 C C . VAL A 1 250 ? 7.938 18.781 0.302 1 98.81 250 VAL A C 1
ATOM 1941 O O . VAL A 1 250 ? 8.852 18.188 -0.288 1 98.81 250 VAL A O 1
ATOM 1944 N N . ALA A 1 251 ? 7.27 18.25 1.253 1 98.88 251 ALA A N 1
ATOM 1945 C CA . ALA A 1 251 ? 7.605 16.938 1.786 1 98.88 251 ALA A CA 1
ATOM 1946 C C . ALA A 1 251 ? 7.371 15.844 0.743 1 98.88 251 ALA A C 1
ATOM 1948 O O . ALA A 1 251 ? 8.164 14.906 0.628 1 98.88 251 ALA A O 1
ATOM 1949 N N . ASN A 1 252 ? 6.238 15.969 0.012 1 98.88 252 ASN A N 1
ATOM 1950 C CA . ASN A 1 252 ? 5.898 14.969 -0.996 1 98.88 252 ASN A CA 1
ATOM 1951 C C . ASN A 1 252 ? 7.02 14.805 -2.02 1 98.88 252 ASN A C 1
ATOM 1953 O O . ASN A 1 252 ? 7.457 13.68 -2.293 1 98.88 252 ASN A O 1
ATOM 1957 N N . ILE A 1 253 ? 7.477 15.922 -2.557 1 98.81 253 ILE A N 1
ATOM 1958 C CA . ILE A 1 253 ? 8.477 15.891 -3.615 1 98.81 253 ILE A CA 1
ATOM 1959 C C . ILE A 1 253 ? 9.812 15.398 -3.051 1 98.81 253 ILE A C 1
ATOM 1961 O O . ILE A 1 253 ? 10.477 14.555 -3.66 1 98.81 253 ILE A O 1
ATOM 1965 N N . ALA A 1 254 ? 10.18 15.836 -1.882 1 98.81 254 ALA A N 1
ATOM 1966 C CA . ALA A 1 254 ? 11.438 15.406 -1.271 1 98.81 254 ALA A CA 1
ATOM 1967 C C . ALA A 1 254 ? 11.43 13.906 -1.001 1 98.81 254 ALA A C 1
ATOM 1969 O O . ALA A 1 254 ? 12.445 13.234 -1.194 1 98.81 254 ALA A O 1
ATOM 1970 N N . HIS A 1 255 ? 10.344 13.422 -0.514 1 98.81 255 HIS A N 1
ATOM 1971 C CA . HIS A 1 255 ? 10.164 11.992 -0.277 1 98.81 255 HIS A CA 1
ATOM 1972 C C . HIS A 1 255 ? 10.367 11.195 -1.56 1 98.81 255 HIS A C 1
ATOM 1974 O O . HIS A 1 255 ? 11.133 10.227 -1.58 1 98.81 255 HIS A O 1
ATOM 1980 N N . ALA A 1 256 ? 9.758 11.625 -2.617 1 98.88 256 ALA A N 1
ATOM 1981 C CA . ALA A 1 256 ? 9.836 10.93 -3.9 1 98.88 256 ALA A CA 1
ATOM 1982 C C . ALA A 1 256 ? 11.242 10.992 -4.477 1 98.88 256 ALA A C 1
ATOM 1984 O O . ALA A 1 256 ? 11.734 10.016 -5.051 1 98.88 256 ALA A O 1
ATOM 1985 N N . VAL A 1 257 ? 11.891 12.125 -4.336 1 98.5 257 VAL A N 1
ATOM 1986 C CA . VAL A 1 257 ? 13.25 12.297 -4.84 1 98.5 257 VAL A CA 1
ATOM 1987 C C . VAL A 1 257 ? 14.172 11.273 -4.188 1 98.5 257 VAL A C 1
ATOM 1989 O O . VAL A 1 257 ? 14.938 10.594 -4.875 1 98.5 257 VAL A O 1
ATOM 1992 N N . ALA A 1 258 ? 14.086 11.148 -2.92 1 98.56 258 ALA A N 1
ATOM 1993 C CA . ALA A 1 258 ? 14.953 10.227 -2.195 1 98.56 258 ALA A CA 1
ATOM 1994 C C . ALA A 1 258 ? 14.727 8.781 -2.648 1 98.56 258 ALA A C 1
ATOM 1996 O O . ALA A 1 258 ? 15.68 8.039 -2.873 1 98.56 258 ALA A O 1
ATOM 1997 N N . VAL A 1 259 ? 13.523 8.406 -2.812 1 98.75 259 VAL A N 1
ATOM 1998 C CA . VAL A 1 259 ? 13.18 7.039 -3.193 1 98.75 259 VAL A CA 1
ATOM 1999 C C . VAL A 1 259 ? 13.656 6.762 -4.617 1 98.75 259 VAL A C 1
ATOM 2001 O O . VAL A 1 259 ? 14.18 5.688 -4.906 1 98.75 259 VAL A O 1
ATOM 2004 N N . LEU A 1 260 ? 13.469 7.738 -5.504 1 98.75 260 LEU A N 1
ATOM 2005 C CA . LEU A 1 260 ? 13.906 7.562 -6.883 1 98.75 260 LEU A CA 1
ATOM 2006 C C . LEU A 1 260 ? 15.43 7.441 -6.957 1 98.75 260 LEU A C 1
ATOM 2008 O O . LEU A 1 260 ? 15.953 6.613 -7.703 1 98.75 260 LEU A O 1
ATOM 2012 N N . GLU A 1 261 ? 16.109 8.266 -6.188 1 98.19 261 GLU A N 1
ATOM 2013 C CA . GLU A 1 261 ? 17.562 8.18 -6.152 1 98.19 261 GLU A CA 1
ATOM 2014 C C . GLU A 1 261 ? 18.031 6.789 -5.723 1 98.19 261 GLU A C 1
ATOM 2016 O O . GLU A 1 261 ? 18.938 6.215 -6.336 1 98.19 261 GLU A O 1
ATOM 2021 N N . GLU A 1 262 ? 17.453 6.262 -4.711 1 98.31 262 GLU A N 1
ATOM 2022 C CA . GLU A 1 262 ? 17.766 4.918 -4.238 1 98.31 262 GLU A CA 1
ATOM 2023 C C . GLU A 1 262 ? 17.453 3.871 -5.305 1 98.31 262 GLU A C 1
ATOM 2025 O O . GLU A 1 262 ? 18.219 2.916 -5.484 1 98.31 262 GLU A O 1
ATOM 2030 N N . THR A 1 263 ? 16.375 4.027 -5.98 1 98.75 263 THR A N 1
ATOM 2031 C CA . THR A 1 263 ? 15.953 3.078 -7.004 1 98.75 263 THR A CA 1
ATOM 2032 C C . THR A 1 263 ? 16.906 3.104 -8.195 1 98.75 263 THR A C 1
ATOM 2034 O O . THR A 1 263 ? 17.203 2.061 -8.773 1 98.75 263 THR A O 1
ATOM 2037 N N . VAL A 1 264 ? 17.312 4.309 -8.578 1 98.44 264 VAL A N 1
ATOM 2038 C CA . VAL A 1 264 ? 18.281 4.434 -9.664 1 98.44 264 VAL A CA 1
ATOM 2039 C C . VAL A 1 264 ? 19.547 3.682 -9.312 1 98.44 264 VAL A C 1
ATOM 2041 O O . VAL A 1 264 ? 20.109 2.955 -10.148 1 98.44 264 VAL A O 1
ATOM 2044 N N . GLU A 1 265 ? 20.047 3.801 -8.07 1 98.19 265 GLU A N 1
ATOM 2045 C CA . GLU A 1 265 ? 21.219 3.055 -7.633 1 98.19 265 GLU A CA 1
ATOM 2046 C C . GLU A 1 265 ? 20.969 1.551 -7.676 1 98.19 265 GLU A C 1
ATOM 2048 O O . GLU A 1 265 ? 21.828 0.783 -8.109 1 98.19 265 GLU A O 1
ATOM 2053 N N . TYR A 1 266 ? 19.844 1.17 -7.242 1 98 266 TYR A N 1
ATOM 2054 C CA . TYR A 1 266 ? 19.453 -0.233 -7.309 1 98 266 TYR A CA 1
ATOM 2055 C C . TYR A 1 266 ? 19.5 -0.745 -8.742 1 98 266 TYR A C 1
ATOM 2057 O O . TYR A 1 266 ? 20.016 -1.839 -9 1 98 266 TYR A O 1
ATOM 2065 N N . ALA A 1 267 ? 18.984 0.005 -9.68 1 97.62 267 ALA A N 1
ATOM 2066 C CA . ALA A 1 267 ? 18.875 -0.388 -11.078 1 97.62 267 ALA A CA 1
ATOM 2067 C C . ALA A 1 267 ? 20.266 -0.477 -11.734 1 97.62 267 ALA A C 1
ATOM 2069 O O . ALA A 1 267 ? 20.438 -1.173 -12.734 1 97.62 267 ALA A O 1
ATOM 2070 N N . LYS A 1 268 ? 21.219 0.276 -11.156 1 97.25 268 LYS A N 1
ATOM 2071 C CA . LYS A 1 268 ? 22.594 0.217 -11.648 1 97.25 268 LYS A CA 1
ATOM 2072 C C . LYS A 1 268 ? 23.297 -1.065 -11.195 1 97.25 268 LYS A C 1
ATOM 2074 O O . LYS A 1 268 ? 24.234 -1.532 -11.836 1 97.25 268 LYS A O 1
ATOM 2079 N N . GLU A 1 269 ? 22.812 -1.634 -10.102 1 96.25 269 GLU A N 1
ATOM 2080 C CA . GLU A 1 269 ? 23.484 -2.77 -9.484 1 96.25 269 GLU A CA 1
ATOM 2081 C C . GLU A 1 269 ? 22.797 -4.086 -9.836 1 96.25 269 GLU A C 1
ATOM 2083 O O . GLU A 1 269 ? 23.453 -5.078 -10.148 1 96.25 269 GLU A O 1
ATOM 2088 N N . ARG A 1 270 ? 21.5 -4.125 -9.742 1 95.5 270 ARG A N 1
ATOM 2089 C CA . ARG A 1 270 ? 20.734 -5.336 -10.008 1 95.5 270 ARG A CA 1
ATOM 2090 C C . ARG A 1 270 ? 20.891 -5.77 -11.461 1 95.5 270 ARG A C 1
ATOM 2092 O O . ARG A 1 270 ? 20.781 -4.949 -12.375 1 95.5 270 ARG A O 1
ATOM 2099 N N . LYS A 1 271 ? 21.141 -7.051 -11.641 1 94.31 271 LYS A N 1
ATOM 2100 C CA . LYS A 1 271 ? 21.297 -7.582 -12.992 1 94.31 271 LYS A CA 1
ATOM 2101 C C . LYS A 1 271 ? 20.203 -8.602 -13.305 1 94.31 271 LYS A C 1
ATOM 2103 O O . LYS A 1 271 ? 19.781 -9.359 -12.43 1 94.31 271 LYS A O 1
ATOM 2108 N N . ALA A 1 272 ? 19.719 -8.586 -14.5 1 91.25 272 ALA A N 1
ATOM 2109 C CA . ALA A 1 272 ? 18.844 -9.57 -15.125 1 91.25 272 ALA A CA 1
ATOM 2110 C C . ALA A 1 272 ? 19.078 -9.641 -16.625 1 91.25 272 ALA A C 1
ATOM 2112 O O . ALA A 1 272 ? 19.422 -8.641 -17.266 1 91.25 272 ALA A O 1
ATOM 2113 N N . PHE A 1 273 ? 18.891 -10.891 -17.172 1 92.94 273 PHE A N 1
ATOM 2114 C CA . PHE A 1 273 ? 19.078 -11.125 -18.594 1 92.94 273 PHE A CA 1
ATOM 2115 C C . PHE A 1 273 ? 20.453 -10.656 -19.047 1 92.94 273 PHE A C 1
ATOM 2117 O O . PHE A 1 273 ? 20.594 -10.055 -20.109 1 92.94 273 PHE A O 1
ATOM 2124 N N . GLY A 1 274 ? 21.438 -10.742 -18.172 1 91.69 274 GLY A N 1
ATOM 2125 C CA . GLY A 1 274 ? 22.844 -10.562 -18.5 1 91.69 274 GLY A CA 1
ATOM 2126 C C . GLY A 1 274 ? 23.297 -9.109 -18.438 1 91.69 274 GLY A C 1
ATOM 2127 O O . GLY A 1 274 ? 24.406 -8.781 -18.844 1 91.69 274 GLY A O 1
ATOM 2128 N N . GLN A 1 275 ? 22.422 -8.227 -17.938 1 94.38 275 GLN A N 1
ATOM 2129 C CA . GLN A 1 275 ? 22.766 -6.812 -17.859 1 94.38 275 GLN A CA 1
ATOM 2130 C C . GLN A 1 275 ? 22.094 -6.137 -16.672 1 94.38 275 GLN A C 1
ATOM 2132 O O . GLN A 1 275 ? 21.188 -6.715 -16.047 1 94.38 275 GLN A O 1
ATOM 2137 N N . GLN A 1 276 ? 22.625 -4.918 -16.359 1 95.94 276 GLN A N 1
ATOM 2138 C CA . GLN A 1 276 ? 21.938 -4.117 -15.352 1 95.94 276 GLN A CA 1
ATOM 2139 C C . GLN A 1 276 ? 20.5 -3.854 -15.75 1 95.94 276 GLN A C 1
ATOM 2141 O O . GLN A 1 276 ? 20.203 -3.553 -16.906 1 95.94 276 GLN A O 1
ATOM 2146 N N . ILE A 1 277 ? 19.594 -3.928 -14.797 1 96.19 277 ILE A N 1
ATOM 2147 C CA . ILE A 1 277 ? 18.188 -3.789 -15.172 1 96.19 277 ILE A CA 1
ATOM 2148 C C . ILE A 1 277 ? 17.938 -2.373 -15.68 1 96.19 277 ILE A C 1
ATOM 2150 O O . ILE A 1 277 ? 17.031 -2.154 -16.5 1 96.19 277 ILE A O 1
ATOM 2154 N N . GLY A 1 278 ? 18.75 -1.34 -15.227 1 96.25 278 GLY A N 1
ATOM 2155 C CA . GLY A 1 278 ? 18.609 0.025 -15.711 1 96.25 278 GLY A CA 1
ATOM 2156 C C . GLY A 1 278 ? 18.969 0.181 -17.172 1 96.25 278 GLY A C 1
ATOM 2157 O O . GLY A 1 278 ? 18.609 1.178 -17.812 1 96.25 278 GLY A O 1
ATOM 2158 N N . SER A 1 279 ? 19.656 -0.782 -17.719 1 95.88 279 SER A N 1
ATOM 2159 C CA . SER A 1 279 ? 20.109 -0.712 -19.109 1 95.88 279 SER A CA 1
ATOM 2160 C C . SER A 1 279 ? 19.062 -1.302 -20.047 1 95.88 279 SER A C 1
ATOM 2162 O O . SER A 1 279 ? 19.156 -1.121 -21.266 1 95.88 279 SER A O 1
ATOM 2164 N N . LEU A 1 280 ? 18.094 -1.982 -19.531 1 95.5 280 LEU A N 1
ATOM 2165 C CA . LEU A 1 280 ? 17 -2.459 -20.359 1 95.5 280 LEU A CA 1
ATOM 2166 C C . LEU A 1 280 ? 16.156 -1.293 -20.875 1 95.5 280 LEU A C 1
ATOM 2168 O O . LEU A 1 280 ? 15.812 -0.388 -20.109 1 95.5 280 LEU A O 1
ATOM 2172 N N . GLN A 1 281 ? 15.758 -1.299 -22.094 1 94.06 281 GLN A N 1
ATOM 2173 C CA . GLN A 1 281 ? 15.203 -0.126 -22.75 1 94.06 281 GLN A CA 1
ATOM 2174 C C . GLN A 1 281 ? 13.984 0.408 -22.016 1 94.06 281 GLN A C 1
ATOM 2176 O O . GLN A 1 281 ? 13.875 1.611 -21.766 1 94.06 281 GLN A O 1
ATOM 2181 N N . TYR A 1 282 ? 13.023 -0.419 -21.703 1 95.62 282 TYR A N 1
ATOM 2182 C CA . TYR A 1 282 ? 11.812 0.04 -21.016 1 95.62 282 TYR A CA 1
ATOM 2183 C C . TYR A 1 282 ? 12.156 0.733 -19.703 1 95.62 282 TYR A C 1
ATOM 2185 O O . TYR A 1 282 ? 11.648 1.82 -19.422 1 95.62 282 TYR A O 1
ATOM 2193 N N . ASN A 1 283 ? 13.039 0.062 -18.906 1 97.12 283 ASN A N 1
ATOM 2194 C CA . ASN A 1 283 ? 13.414 0.642 -17.609 1 97.12 283 ASN A CA 1
ATOM 2195 C C . ASN A 1 283 ? 14.148 1.969 -17.797 1 97.12 283 ASN A C 1
ATOM 2197 O O . ASN A 1 283 ? 13.914 2.914 -17.031 1 97.12 283 ASN A O 1
ATOM 2201 N N . LYS A 1 284 ? 14.992 2.023 -18.766 1 95.88 284 LYS A N 1
ATOM 2202 C CA . LYS A 1 284 ? 15.742 3.238 -19.078 1 95.88 284 LYS A CA 1
ATOM 2203 C C . LYS A 1 284 ? 14.805 4.395 -19.406 1 95.88 284 LYS A C 1
ATOM 2205 O O . LYS A 1 284 ? 14.961 5.5 -18.875 1 95.88 284 LYS A O 1
ATOM 2210 N N . PHE A 1 285 ? 13.773 4.191 -20.25 1 96.44 285 PHE A N 1
ATOM 2211 C CA . PHE A 1 285 ? 12.812 5.223 -20.641 1 96.44 285 PHE A CA 1
ATOM 2212 C C . PHE A 1 285 ? 11.945 5.621 -19.453 1 96.44 285 PHE A C 1
ATOM 2214 O O . PHE A 1 285 ? 11.68 6.805 -19.234 1 96.44 285 PHE A O 1
ATOM 2221 N N . LEU A 1 286 ? 11.523 4.598 -18.688 1 97.75 286 LEU A N 1
ATOM 2222 C CA . LEU A 1 286 ? 10.711 4.875 -17.516 1 97.75 286 LEU A CA 1
ATOM 2223 C C . LEU A 1 286 ? 11.469 5.754 -16.531 1 97.75 286 LEU A C 1
ATOM 2225 O O . LEU A 1 286 ? 10.93 6.75 -16.031 1 97.75 286 LEU A O 1
ATOM 2229 N N . ILE A 1 287 ? 12.703 5.473 -16.25 1 97.81 287 ILE A N 1
ATOM 2230 C CA . ILE A 1 287 ? 13.516 6.238 -15.305 1 97.81 287 ILE A CA 1
ATOM 2231 C C . ILE A 1 287 ? 13.688 7.664 -15.812 1 97.81 287 ILE A C 1
ATOM 2233 O O . ILE A 1 287 ? 13.586 8.625 -15.047 1 97.81 287 ILE A O 1
ATOM 2237 N N . ALA A 1 288 ? 13.906 7.844 -17.156 1 97.19 288 ALA A N 1
ATOM 2238 C CA . ALA A 1 288 ? 14.016 9.172 -17.75 1 97.19 288 ALA A CA 1
ATOM 2239 C C . ALA A 1 288 ? 12.742 9.977 -17.547 1 97.19 288 ALA A C 1
ATOM 2241 O O . ALA A 1 288 ? 12.797 11.164 -17.219 1 97.19 288 ALA A O 1
ATOM 2242 N N . GLU A 1 289 ? 11.602 9.305 -17.688 1 97.44 289 GLU A N 1
ATOM 2243 C CA . GLU A 1 289 ? 10.312 9.953 -17.469 1 97.44 289 GLU A CA 1
ATOM 2244 C C . GLU A 1 289 ? 10.133 10.359 -16.016 1 97.44 289 GLU A C 1
ATOM 2246 O O . GLU A 1 289 ? 9.68 11.469 -15.727 1 97.44 289 GLU A O 1
ATOM 2251 N N . LEU A 1 290 ? 10.492 9.492 -15.117 1 98.5 290 LEU A N 1
ATOM 2252 C CA . LEU A 1 290 ? 10.312 9.734 -13.688 1 98.5 290 LEU A CA 1
ATOM 2253 C C . LEU A 1 290 ? 11.203 10.875 -13.219 1 98.5 290 LEU A C 1
ATOM 2255 O O . LEU A 1 290 ? 10.758 11.758 -12.477 1 98.5 290 LEU A O 1
ATOM 2259 N N . VAL A 1 291 ? 12.43 10.914 -13.672 1 97.38 291 VAL A N 1
ATOM 2260 C CA . VAL A 1 291 ? 13.375 11.961 -13.289 1 97.38 291 VAL A CA 1
ATOM 2261 C C . VAL A 1 291 ? 12.875 13.312 -13.805 1 97.38 291 VAL A C 1
ATOM 2263 O O . VAL A 1 291 ? 12.891 14.305 -13.07 1 97.38 291 VAL A O 1
ATOM 2266 N N . THR A 1 292 ? 12.398 13.336 -15.023 1 96.81 292 THR A N 1
ATOM 2267 C CA . THR A 1 292 ? 11.938 14.586 -15.633 1 96.81 292 THR A CA 1
ATOM 2268 C C . THR A 1 292 ? 10.672 15.078 -14.938 1 96.81 292 THR A C 1
ATOM 2270 O O . THR A 1 292 ? 10.547 16.266 -14.641 1 96.81 292 THR A O 1
ATOM 2273 N N . LYS A 1 293 ? 9.773 14.164 -14.664 1 96.69 293 LYS A N 1
ATOM 2274 C CA . LYS A 1 293 ? 8.539 14.5 -13.969 1 96.69 293 LYS A CA 1
ATOM 2275 C C . LYS A 1 293 ? 8.828 15.094 -12.586 1 96.69 293 LYS A C 1
ATOM 2277 O O . LYS A 1 293 ? 8.219 16.094 -12.203 1 96.69 293 LYS A O 1
ATOM 2282 N N . LEU A 1 294 ? 9.727 14.539 -11.883 1 97.75 294 LEU A N 1
ATOM 2283 C CA . LEU A 1 294 ? 10.062 14.992 -10.539 1 97.75 294 LEU A CA 1
ATOM 2284 C C . LEU A 1 294 ? 10.781 16.344 -10.578 1 97.75 294 LEU A C 1
ATOM 2286 O O . LEU A 1 294 ? 10.547 17.203 -9.719 1 97.75 294 LEU A O 1
ATOM 2290 N N . GLU A 1 295 ? 11.656 16.516 -11.531 1 95.38 295 GLU A N 1
ATOM 2291 C CA . GLU A 1 295 ? 12.336 17.812 -11.68 1 95.38 295 GLU A CA 1
ATOM 2292 C C . GLU A 1 295 ? 11.336 18.922 -11.992 1 95.38 295 GLU A C 1
ATOM 2294 O O . GLU A 1 295 ? 11.43 20.016 -11.438 1 95.38 295 GLU A O 1
ATOM 2299 N N . ALA A 1 296 ? 10.391 18.641 -12.859 1 94.75 296 ALA A N 1
ATOM 2300 C CA . ALA A 1 296 ? 9.359 19.609 -13.203 1 94.75 296 ALA A CA 1
ATOM 2301 C C . ALA A 1 296 ? 8.5 19.953 -11.984 1 94.75 296 ALA A C 1
ATOM 2303 O O . ALA A 1 296 ? 8.188 21.125 -11.742 1 94.75 296 ALA A O 1
ATOM 2304 N N . ALA A 1 297 ? 8.164 18.953 -11.211 1 97.75 297 ALA A N 1
ATOM 2305 C CA . ALA A 1 297 ? 7.379 19.172 -10 1 97.75 297 ALA A CA 1
ATOM 2306 C C . ALA A 1 297 ? 8.164 19.969 -8.961 1 97.75 297 ALA A C 1
ATOM 2308 O O . ALA A 1 297 ? 7.609 20.828 -8.281 1 97.75 297 ALA A O 1
ATOM 2309 N N . GLN A 1 298 ? 9.445 19.672 -8.859 1 97.75 298 GLN A N 1
ATOM 2310 C CA . GLN A 1 298 ? 10.305 20.375 -7.906 1 97.75 298 GLN A CA 1
ATOM 2311 C C . GLN A 1 298 ? 10.359 21.875 -8.211 1 97.75 298 GLN A C 1
ATOM 2313 O O . GLN A 1 298 ? 10.25 22.703 -7.309 1 97.75 298 GLN A O 1
ATOM 2318 N N . VAL A 1 299 ? 10.539 22.188 -9.461 1 96 299 VAL A N 1
ATOM 2319 C CA . VAL A 1 299 ? 10.625 23.594 -9.859 1 96 299 VAL A CA 1
ATOM 2320 C C . VAL A 1 299 ? 9.305 24.297 -9.562 1 96 299 VAL A C 1
ATOM 2322 O O . VAL A 1 299 ? 9.297 25.453 -9.125 1 96 299 VAL A O 1
ATOM 2325 N N . TYR A 1 300 ? 8.203 23.656 -9.805 1 97 300 TYR A N 1
ATOM 2326 C CA . TYR A 1 300 ? 6.883 24.203 -9.531 1 97 300 TYR A CA 1
ATOM 2327 C C . TYR A 1 300 ? 6.703 24.484 -8.039 1 97 300 TYR A C 1
ATOM 2329 O O . TYR A 1 300 ? 6.281 25.562 -7.645 1 97 300 TYR A O 1
ATOM 2337 N N . VAL A 1 301 ? 7.094 23.531 -7.191 1 98.19 301 VAL A N 1
ATOM 2338 C CA . VAL A 1 301 ? 6.973 23.656 -5.742 1 98.19 301 VAL A CA 1
ATOM 2339 C C . VAL A 1 301 ? 7.93 24.719 -5.234 1 98.19 301 VAL A C 1
ATOM 2341 O O . VAL A 1 301 ? 7.59 25.5 -4.328 1 98.19 301 VAL A O 1
ATOM 2344 N N . ASP A 1 302 ? 9.102 24.812 -5.84 1 97.81 302 ASP A N 1
ATOM 2345 C CA . ASP A 1 302 ? 10.055 25.859 -5.477 1 97.81 302 ASP A CA 1
ATOM 2346 C C . ASP A 1 302 ? 9.469 27.25 -5.691 1 97.81 302 ASP A C 1
ATOM 2348 O O . ASP A 1 302 ? 9.641 28.141 -4.855 1 97.81 302 ASP A O 1
ATOM 2352 N N . GLN A 1 303 ? 8.797 27.406 -6.762 1 96.5 303 GLN A N 1
ATOM 2353 C CA . GLN A 1 303 ? 8.188 28.703 -7.035 1 96.5 303 GLN A CA 1
ATOM 2354 C C . GLN A 1 303 ? 7.113 29.031 -6 1 96.5 303 GLN A C 1
ATOM 2356 O O . GLN A 1 303 ? 6.977 30.188 -5.586 1 96.5 303 GLN A O 1
ATOM 2361 N N . ALA A 1 304 ? 6.379 28.047 -5.609 1 97.88 304 ALA A N 1
ATOM 2362 C CA . ALA A 1 304 ? 5.352 28.25 -4.59 1 97.88 304 ALA A CA 1
ATOM 2363 C C . ALA A 1 304 ? 5.98 28.578 -3.238 1 97.88 304 ALA A C 1
ATOM 2365 O O . ALA A 1 304 ? 5.449 29.391 -2.486 1 97.88 304 ALA A O 1
ATOM 2366 N N . VAL A 1 305 ? 7.086 27.922 -2.922 1 98.12 305 VAL A N 1
ATOM 2367 C CA . VAL A 1 305 ? 7.805 28.219 -1.684 1 98.12 305 VAL A CA 1
ATOM 2368 C C . VAL A 1 305 ? 8.258 29.672 -1.676 1 98.12 305 VAL A C 1
ATOM 2370 O O . VAL A 1 305 ? 8.117 30.359 -0.667 1 98.12 305 VAL A O 1
ATOM 2373 N N . LEU A 1 306 ? 8.766 30.141 -2.801 1 97 306 LEU A N 1
ATOM 2374 C CA . LEU A 1 306 ? 9.211 31.516 -2.904 1 97 306 LEU A CA 1
ATOM 2375 C C . LEU A 1 306 ? 8.039 32.469 -2.73 1 97 306 LEU A C 1
ATOM 2377 O O . LEU A 1 306 ? 8.156 33.5 -2.023 1 97 306 LEU A O 1
ATOM 2381 N N . ALA A 1 307 ? 6.969 32.188 -3.4 1 97.06 307 ALA A N 1
ATOM 2382 C CA . ALA A 1 307 ? 5.777 33 -3.271 1 97.06 307 ALA A CA 1
ATOM 2383 C C . ALA A 1 307 ? 5.301 33.062 -1.822 1 97.06 307 ALA A C 1
ATOM 2385 O O . ALA A 1 307 ? 4.918 34.125 -1.328 1 97.06 307 ALA A O 1
ATOM 2386 N N . HIS A 1 308 ? 5.324 31.953 -1.129 1 97.38 308 HIS A N 1
ATOM 2387 C CA . HIS A 1 308 ? 4.902 31.906 0.267 1 97.38 308 HIS A CA 1
ATOM 2388 C C . HIS A 1 308 ? 5.832 32.719 1.151 1 97.38 308 HIS A C 1
ATOM 2390 O O . HIS A 1 308 ? 5.379 33.438 2.053 1 97.38 308 HIS A O 1
ATOM 2396 N N . SER A 1 309 ? 7.105 32.594 0.886 1 95.88 309 SER A N 1
ATOM 2397 C CA . SER A 1 309 ? 8.102 33.344 1.654 1 95.88 309 SER A CA 1
ATOM 2398 C C . SER A 1 309 ? 7.902 34.844 1.527 1 95.88 309 SER A C 1
ATOM 2400 O O . SER A 1 309 ? 8.219 35.594 2.449 1 95.88 309 SER A O 1
ATOM 2402 N N . LYS A 1 310 ? 7.32 35.25 0.42 1 95.69 310 LYS A N 1
ATOM 2403 C CA . LYS A 1 310 ? 7.082 36.688 0.172 1 95.69 310 LYS A CA 1
ATOM 2404 C C . LYS A 1 310 ? 5.672 37.094 0.596 1 95.69 310 LYS A C 1
ATOM 2406 O O . LYS A 1 310 ? 5.281 38.25 0.434 1 95.69 310 LYS A O 1
ATOM 2411 N N . GLY A 1 311 ? 4.902 36.125 1.119 1 95.38 311 GLY A N 1
ATOM 2412 C CA . GLY A 1 311 ? 3.529 36.406 1.513 1 95.38 311 GLY A CA 1
ATOM 2413 C C . GLY A 1 311 ? 2.586 36.562 0.332 1 95.38 311 GLY A C 1
ATOM 2414 O O . GLY A 1 311 ? 1.54 37.188 0.439 1 95.38 311 GLY A O 1
ATOM 2415 N N . GLU A 1 312 ? 2.926 35.938 -0.828 1 96.5 312 GLU A N 1
ATOM 2416 C CA . GLU A 1 312 ? 2.18 36.125 -2.068 1 96.5 312 GLU A CA 1
ATOM 2417 C C . GLU A 1 312 ? 1.488 34.844 -2.502 1 96.5 312 GLU A C 1
ATOM 2419 O O . GLU A 1 312 ? 0.719 34.844 -3.465 1 96.5 312 GLU A O 1
ATOM 2424 N N . LEU A 1 313 ? 1.702 33.781 -1.785 1 97.19 313 LEU A N 1
ATOM 2425 C CA . LEU A 1 313 ? 1.071 32.5 -2.156 1 97.19 313 LEU A CA 1
ATOM 2426 C C . LEU A 1 313 ? -0.431 32.562 -1.899 1 97.19 313 LEU A C 1
ATOM 2428 O O . LEU A 1 313 ? -0.865 32.812 -0.771 1 97.19 313 LEU A O 1
ATOM 2432 N N . THR A 1 314 ? -1.186 32.344 -2.934 1 97.25 314 THR A N 1
ATOM 2433 C CA . THR A 1 314 ? -2.635 32.312 -2.77 1 97.25 314 THR A CA 1
ATOM 2434 C C . THR A 1 314 ? -3.094 30.922 -2.32 1 97.25 314 THR A C 1
ATOM 2436 O O . THR A 1 314 ? -2.359 29.938 -2.461 1 97.25 314 THR A O 1
ATOM 2439 N N . ALA A 1 315 ? -4.262 30.891 -1.812 1 97.44 315 ALA A N 1
ATOM 2440 C CA . ALA A 1 315 ? -4.871 29.609 -1.436 1 97.44 315 ALA A CA 1
ATOM 2441 C C . ALA A 1 315 ? -4.988 28.688 -2.641 1 97.44 315 ALA A C 1
ATOM 2443 O O . ALA A 1 315 ? -4.82 27.469 -2.516 1 97.44 315 ALA A O 1
ATOM 2444 N N . ILE A 1 316 ? -5.211 29.219 -3.783 1 97.5 316 ILE A N 1
ATOM 2445 C CA . ILE A 1 316 ? -5.402 28.453 -5.004 1 97.5 316 ILE A CA 1
ATOM 2446 C C . ILE A 1 316 ? -4.062 27.891 -5.477 1 97.5 316 ILE A C 1
ATOM 2448 O O . ILE A 1 316 ? -3.973 26.734 -5.891 1 97.5 316 ILE A O 1
ATOM 2452 N N . ASP A 1 317 ? -2.99 28.672 -5.402 1 96.75 317 ASP A N 1
ATOM 2453 C CA . ASP A 1 317 ? -1.659 28.172 -5.746 1 96.75 317 ASP A CA 1
ATOM 2454 C C . ASP A 1 317 ? -1.24 27.031 -4.824 1 96.75 317 ASP A C 1
ATOM 2456 O O . ASP A 1 317 ? -0.646 26.047 -5.273 1 96.75 317 ASP A O 1
ATOM 2460 N N . ALA A 1 318 ? -1.539 27.188 -3.559 1 98.44 318 ALA A N 1
ATOM 2461 C CA . ALA A 1 318 ? -1.229 26.141 -2.594 1 98.44 318 ALA A CA 1
ATOM 2462 C C . ALA A 1 318 ? -1.999 24.859 -2.908 1 98.44 318 ALA A C 1
ATOM 2464 O O . ALA A 1 318 ? -1.456 23.75 -2.801 1 98.44 318 ALA A O 1
ATOM 2465 N N . ALA A 1 319 ? -3.266 25.016 -3.268 1 98.38 319 ALA A N 1
ATOM 2466 C CA . ALA A 1 319 ? -4.09 23.859 -3.639 1 98.38 319 ALA A CA 1
ATOM 2467 C C . ALA A 1 319 ? -3.5 23.125 -4.84 1 98.38 319 ALA A C 1
ATOM 2469 O O . ALA A 1 319 ? -3.434 21.891 -4.855 1 98.38 319 ALA A O 1
ATOM 2470 N N . LYS A 1 320 ? -3.064 23.891 -5.906 1 98.12 320 LYS A N 1
ATOM 2471 C CA . LYS A 1 320 ? -2.436 23.297 -7.086 1 98.12 320 LYS A CA 1
ATOM 2472 C C . LYS A 1 320 ? -1.169 22.531 -6.711 1 98.12 320 LYS A C 1
ATOM 2474 O O . LYS A 1 320 ? -0.963 21.406 -7.16 1 98.12 320 LYS A O 1
ATOM 2479 N N . ALA A 1 321 ? -0.365 23.125 -5.848 1 98.5 321 ALA A N 1
ATOM 2480 C CA . ALA A 1 321 ? 0.896 22.516 -5.445 1 98.5 321 ALA A CA 1
ATOM 2481 C C . ALA A 1 321 ? 0.649 21.219 -4.668 1 98.5 321 ALA A C 1
ATOM 2483 O O . ALA A 1 321 ? 1.332 20.219 -4.883 1 98.5 321 ALA A O 1
ATOM 2484 N N . LYS A 1 322 ? -0.302 21.297 -3.777 1 98.62 322 LYS A N 1
ATOM 2485 C CA . LYS A 1 322 ? -0.587 20.156 -2.91 1 98.62 322 LYS A CA 1
ATOM 2486 C C . LYS A 1 322 ? -1.072 18.969 -3.719 1 98.62 322 LYS A C 1
ATOM 2488 O O . LYS A 1 322 ? -0.515 17.875 -3.613 1 98.62 322 LYS A O 1
ATOM 2493 N N . TRP A 1 323 ? -2.107 19.094 -4.555 1 98.25 323 TRP A N 1
ATOM 2494 C CA . TRP A 1 323 ? -2.646 17.906 -5.23 1 98.25 323 TRP A CA 1
ATOM 2495 C C . TRP A 1 323 ? -1.679 17.406 -6.293 1 98.25 323 TRP A C 1
ATOM 2497 O O . TRP A 1 323 ? -1.54 16.188 -6.488 1 98.25 323 TRP A O 1
ATOM 2507 N N . TRP A 1 324 ? -0.938 18.312 -6.992 1 98 324 TRP A N 1
ATOM 2508 C CA . TRP A 1 324 ? -0.002 17.891 -8.031 1 98 324 TRP A CA 1
ATOM 2509 C C . TRP A 1 324 ? 1.167 17.125 -7.43 1 98 324 TRP A C 1
ATOM 2511 O O . TRP A 1 324 ? 1.556 16.078 -7.945 1 98 324 TRP A O 1
ATOM 2521 N N . SER A 1 325 ? 1.721 17.656 -6.387 1 98.69 325 SER A N 1
ATOM 2522 C CA . SER A 1 325 ? 2.861 17 -5.75 1 98.69 325 SER A CA 1
ATOM 2523 C C . SER A 1 325 ? 2.484 15.625 -5.219 1 98.69 325 SER A C 1
ATOM 2525 O O . SER A 1 325 ? 3.279 14.688 -5.297 1 98.69 325 SER A O 1
ATOM 2527 N N . SER A 1 326 ? 1.291 15.531 -4.598 1 98.75 326 SER A N 1
ATOM 2528 C CA . SER A 1 326 ? 0.849 14.25 -4.07 1 98.75 326 SER A CA 1
ATOM 2529 C C . SER A 1 326 ? 0.656 13.227 -5.191 1 98.75 326 SER A C 1
ATOM 2531 O O . SER A 1 326 ? 1.018 12.062 -5.043 1 98.75 326 SER A O 1
ATOM 2533 N N . GLN A 1 327 ? 0.116 13.688 -6.324 1 98.25 327 GLN A N 1
ATOM 2534 C CA . GLN A 1 327 ? -0.063 12.82 -7.484 1 98.25 327 GLN A CA 1
ATOM 2535 C C . GLN A 1 327 ? 1.28 12.336 -8.016 1 98.25 327 GLN A C 1
ATOM 2537 O O . GLN A 1 327 ? 1.457 11.141 -8.273 1 98.25 327 GLN A O 1
ATOM 2542 N N . VAL A 1 328 ? 2.199 13.258 -8.18 1 98.5 328 VAL A N 1
ATOM 2543 C CA . VAL A 1 328 ? 3.525 12.938 -8.703 1 98.5 328 VAL A CA 1
ATOM 2544 C C . VAL A 1 328 ? 4.238 11.977 -7.758 1 98.5 328 VAL A C 1
ATOM 2546 O O . VAL A 1 328 ? 4.816 10.984 -8.195 1 98.5 328 VAL A O 1
ATOM 2549 N N . GLN A 1 329 ? 4.195 12.258 -6.465 1 98.81 329 GLN A N 1
ATOM 2550 C CA . GLN A 1 329 ? 4.816 11.398 -5.461 1 98.81 329 GLN A CA 1
ATOM 2551 C C . GLN A 1 329 ? 4.336 9.961 -5.594 1 98.81 329 GLN A C 1
ATOM 2553 O O . GLN A 1 329 ? 5.148 9.031 -5.656 1 98.81 329 GLN A O 1
ATOM 2558 N N . ASN A 1 330 ? 3.023 9.773 -5.645 1 98.81 330 ASN A N 1
ATOM 2559 C CA . ASN A 1 330 ? 2.438 8.438 -5.684 1 98.81 330 ASN A CA 1
ATOM 2560 C C . ASN A 1 330 ? 2.789 7.707 -6.977 1 98.81 330 ASN A C 1
ATOM 2562 O O . ASN A 1 330 ? 3.123 6.523 -6.957 1 98.81 330 ASN A O 1
ATOM 2566 N N . GLU A 1 331 ? 2.768 8.391 -8.078 1 98.5 331 GLU A N 1
ATOM 2567 C CA . GLU A 1 331 ? 3.111 7.793 -9.367 1 98.5 331 GLU A CA 1
ATOM 2568 C C . GLU A 1 331 ? 4.57 7.352 -9.398 1 98.5 331 GLU A C 1
ATOM 2570 O O . GLU A 1 331 ? 4.883 6.238 -9.828 1 98.5 331 GLU A O 1
ATOM 2575 N N . VAL A 1 332 ? 5.441 8.258 -8.953 1 98.75 332 VAL A N 1
ATOM 2576 C CA . VAL A 1 332 ? 6.875 7.992 -9.008 1 98.75 332 VAL A CA 1
ATOM 2577 C C . VAL A 1 332 ? 7.215 6.812 -8.102 1 98.75 332 VAL A C 1
ATOM 2579 O O . VAL A 1 332 ? 7.906 5.879 -8.523 1 98.75 332 VAL A O 1
ATOM 2582 N N . ILE A 1 333 ? 6.734 6.824 -6.906 1 98.88 333 ILE A N 1
ATOM 2583 C CA . ILE A 1 333 ? 7.109 5.793 -5.945 1 98.88 333 ILE A CA 1
ATOM 2584 C C . ILE A 1 333 ? 6.5 4.457 -6.359 1 98.88 333 ILE A C 1
ATOM 2586 O O . ILE A 1 333 ? 7.121 3.404 -6.191 1 98.88 333 ILE A O 1
ATOM 2590 N N . ASP A 1 334 ? 5.277 4.465 -6.895 1 98.81 334 ASP A N 1
ATOM 2591 C CA . ASP A 1 334 ? 4.684 3.24 -7.426 1 98.81 334 ASP A CA 1
ATOM 2592 C C . ASP A 1 334 ? 5.578 2.609 -8.492 1 98.81 334 ASP A C 1
ATOM 2594 O O . ASP A 1 334 ? 5.77 1.393 -8.5 1 98.81 334 ASP A O 1
ATOM 2598 N N . ALA A 1 335 ? 6.082 3.396 -9.406 1 98.75 335 ALA A N 1
ATOM 2599 C CA . ALA A 1 335 ? 6.988 2.912 -10.445 1 98.75 335 ALA A CA 1
ATOM 2600 C C . ALA A 1 335 ? 8.273 2.359 -9.836 1 98.75 335 ALA A C 1
ATOM 2602 O O . ALA A 1 335 ? 8.828 1.373 -10.328 1 98.75 335 ALA A O 1
ATOM 2603 N N . CYS A 1 336 ? 8.75 3.008 -8.797 1 98.81 336 CYS A N 1
ATOM 2604 C CA . CYS A 1 336 ? 9.961 2.539 -8.125 1 98.81 336 CYS A CA 1
ATOM 2605 C C . CYS A 1 336 ? 9.742 1.155 -7.523 1 98.81 336 CYS A C 1
ATOM 2607 O O . CYS A 1 336 ? 10.633 0.307 -7.57 1 98.81 336 CYS A O 1
ATOM 2609 N N . VAL A 1 337 ? 8.578 0.906 -6.957 1 98.75 337 VAL A N 1
ATOM 2610 C CA . VAL A 1 337 ? 8.242 -0.421 -6.457 1 98.75 337 VAL A CA 1
ATOM 2611 C C . VAL A 1 337 ? 8.344 -1.443 -7.586 1 98.75 337 VAL A C 1
ATOM 2613 O O . VAL A 1 337 ? 8.938 -2.514 -7.41 1 98.75 337 VAL A O 1
ATOM 2616 N N . GLN A 1 338 ? 7.793 -1.059 -8.719 1 98.56 338 GLN A N 1
ATOM 2617 C CA . GLN A 1 338 ? 7.773 -1.965 -9.859 1 98.56 338 GLN A CA 1
ATOM 2618 C C . GLN A 1 338 ? 9.188 -2.305 -10.32 1 98.56 338 GLN A C 1
ATOM 2620 O O . GLN A 1 338 ? 9.477 -3.453 -10.656 1 98.56 338 GLN A O 1
ATOM 2625 N N . LEU A 1 339 ? 10.078 -1.354 -10.312 1 98.06 339 LEU A N 1
ATOM 2626 C CA . LEU A 1 339 ? 11.461 -1.534 -10.75 1 98.06 339 LEU A CA 1
ATOM 2627 C C . LEU A 1 339 ? 12.203 -2.48 -9.82 1 98.06 339 LEU A C 1
ATOM 2629 O O . LEU A 1 339 ? 13.164 -3.137 -10.227 1 98.06 339 LEU A O 1
ATOM 2633 N N . HIS A 1 340 ? 11.727 -2.615 -8.578 1 97.81 340 HIS A N 1
ATOM 2634 C CA . HIS A 1 340 ? 12.375 -3.492 -7.609 1 97.81 340 HIS A CA 1
ATOM 2635 C C . HIS A 1 340 ? 11.867 -4.926 -7.742 1 97.81 340 HIS A C 1
ATOM 2637 O O . HIS A 1 340 ? 12.43 -5.844 -7.141 1 97.81 340 HIS A O 1
ATOM 2643 N N . GLY A 1 341 ? 10.789 -5.172 -8.508 1 96.5 341 GLY A N 1
ATOM 2644 C CA . GLY A 1 341 ? 10.227 -6.508 -8.625 1 96.5 341 GLY A CA 1
ATOM 2645 C C . GLY A 1 341 ? 9.734 -7.062 -7.305 1 96.5 341 GLY A C 1
ATOM 2646 O O . GLY A 1 341 ? 9.047 -6.363 -6.551 1 96.5 341 GLY A O 1
ATOM 2647 N N . GLY A 1 342 ? 9.961 -8.328 -7.031 1 96.19 342 GLY A N 1
ATOM 2648 C CA . GLY A 1 342 ? 9.508 -8.969 -5.805 1 96.19 342 GLY A CA 1
ATOM 2649 C C . GLY A 1 342 ? 10.008 -8.273 -4.551 1 96.19 342 GLY A C 1
ATOM 2650 O O . GLY A 1 342 ? 9.289 -8.195 -3.553 1 96.19 342 GLY A O 1
ATOM 2651 N N . TYR A 1 343 ? 11.234 -7.789 -4.598 1 96.56 343 TYR A N 1
ATOM 2652 C CA . TYR A 1 343 ? 11.812 -7.109 -3.447 1 96.56 343 TYR A CA 1
ATOM 2653 C C . TYR A 1 343 ? 11.039 -5.84 -3.115 1 96.56 343 TYR A C 1
ATOM 2655 O O . TYR A 1 343 ? 10.969 -5.434 -1.953 1 96.56 343 TYR A O 1
ATOM 2663 N N . GLY A 1 344 ? 10.422 -5.23 -4.117 1 97.69 344 GLY A N 1
ATOM 2664 C CA . GLY A 1 344 ? 9.633 -4.023 -3.914 1 97.69 344 GLY A CA 1
ATOM 2665 C C . GLY A 1 344 ? 8.375 -4.262 -3.098 1 97.69 344 GLY A C 1
ATOM 2666 O O . GLY A 1 344 ? 7.742 -3.312 -2.631 1 97.69 344 GLY A O 1
ATOM 2667 N N . TYR A 1 345 ? 8.016 -5.523 -2.902 1 98.12 345 TYR A N 1
ATOM 2668 C CA . TYR A 1 345 ? 6.816 -5.891 -2.146 1 98.12 345 TYR A CA 1
ATOM 2669 C C . TYR A 1 345 ? 7.184 -6.395 -0.757 1 98.12 345 TYR A C 1
ATOM 2671 O O . TYR A 1 345 ? 6.332 -6.91 -0.031 1 98.12 345 TYR A O 1
ATOM 2679 N N . MET A 1 346 ? 8.477 -6.309 -0.391 1 97.94 346 MET A N 1
ATOM 2680 C CA . MET A 1 346 ? 8.977 -6.684 0.929 1 97.94 346 MET A CA 1
ATOM 2681 C C . MET A 1 346 ? 9.258 -5.445 1.773 1 97.94 346 MET A C 1
ATOM 2683 O O . MET A 1 346 ? 9.984 -4.543 1.339 1 97.94 346 MET A O 1
ATOM 2687 N N . LYS A 1 347 ? 8.859 -5.438 3.021 1 96.44 347 LYS A N 1
ATOM 2688 C CA . LYS A 1 347 ? 8.977 -4.27 3.887 1 96.44 347 LYS A CA 1
ATOM 2689 C C . LYS A 1 347 ? 10.422 -4.059 4.34 1 96.44 347 LYS A C 1
ATOM 2691 O O . LYS A 1 347 ? 10.758 -3.002 4.879 1 96.44 347 LYS A O 1
ATOM 2696 N N . GLU A 1 348 ? 11.25 -5.039 4.059 1 94.56 348 GLU A N 1
ATOM 2697 C CA . GLU A 1 348 ? 12.664 -4.852 4.352 1 94.56 348 GLU A CA 1
ATOM 2698 C C . GLU A 1 348 ? 13.281 -3.791 3.447 1 94.56 348 GLU A C 1
ATOM 2700 O O . GLU A 1 348 ? 14.297 -3.178 3.799 1 94.56 348 GLU A O 1
ATOM 2705 N N . TYR A 1 349 ? 12.695 -3.588 2.316 1 95.81 349 TYR A N 1
ATOM 2706 C CA . TYR A 1 349 ? 13.148 -2.543 1.407 1 95.81 349 TYR A CA 1
ATOM 2707 C C . TYR A 1 349 ? 12.383 -1.243 1.65 1 95.81 349 TYR A C 1
ATOM 2709 O O . TYR A 1 349 ? 11.156 -1.23 1.667 1 95.81 349 TYR A O 1
ATOM 2717 N N . ARG A 1 350 ? 13.055 -0.199 1.711 1 96.44 350 ARG A N 1
ATOM 2718 C CA . ARG A 1 350 ? 12.477 1.104 2.037 1 96.44 350 ARG A CA 1
ATOM 2719 C C . ARG A 1 350 ? 11.453 1.526 0.995 1 96.44 350 ARG A C 1
ATOM 2721 O O . ARG A 1 350 ? 10.461 2.182 1.323 1 96.44 350 ARG A O 1
ATOM 2728 N N . VAL A 1 351 ? 11.664 1.137 -0.252 1 98.44 351 VAL A N 1
ATOM 2729 C CA . VAL A 1 351 ? 10.758 1.528 -1.329 1 98.44 351 VAL A CA 1
ATOM 2730 C C . VAL A 1 351 ? 9.352 1.029 -1.027 1 98.44 351 VAL A C 1
ATOM 2732 O O . VAL A 1 351 ? 8.367 1.716 -1.315 1 98.44 351 VAL A O 1
ATOM 2735 N N . ALA A 1 352 ? 9.211 -0.166 -0.483 1 98.56 352 ALA A N 1
ATOM 2736 C CA . ALA A 1 352 ? 7.91 -0.721 -0.125 1 98.56 352 ALA A CA 1
ATOM 2737 C C . ALA A 1 352 ? 7.234 0.118 0.955 1 98.56 352 ALA A C 1
ATOM 2739 O O . ALA A 1 352 ? 6.059 0.465 0.834 1 98.56 352 ALA A O 1
ATOM 2740 N N . ARG A 1 353 ? 7.977 0.49 1.963 1 98.12 353 ARG A N 1
ATOM 2741 C CA . ARG A 1 353 ? 7.441 1.309 3.047 1 98.12 353 ARG A CA 1
ATOM 2742 C C . ARG A 1 353 ? 7.082 2.705 2.553 1 98.12 353 ARG A C 1
ATOM 2744 O O . ARG A 1 353 ? 6.066 3.271 2.963 1 98.12 353 ARG A O 1
ATOM 2751 N N . ALA A 1 354 ? 7.957 3.223 1.724 1 98.75 354 ALA A N 1
ATOM 2752 C CA . ALA A 1 354 ? 7.688 4.543 1.162 1 98.75 354 ALA A CA 1
ATOM 2753 C C . ALA A 1 354 ? 6.371 4.555 0.387 1 98.75 354 ALA A C 1
ATOM 2755 O O . ALA A 1 354 ? 5.621 5.531 0.44 1 98.75 354 ALA A O 1
ATOM 2756 N N . TRP A 1 355 ? 6.094 3.465 -0.339 1 98.75 355 TRP A N 1
ATOM 2757 C CA . TRP A 1 355 ? 4.855 3.328 -1.101 1 98.75 355 TRP A CA 1
ATOM 2758 C C . TRP A 1 355 ? 3.645 3.328 -0.175 1 98.75 355 TRP A C 1
ATOM 2760 O O . TRP A 1 355 ? 2.666 4.035 -0.423 1 98.75 355 TRP A O 1
ATOM 2770 N N . MET A 1 356 ? 3.721 2.605 0.869 1 98.69 356 MET A N 1
ATOM 2771 C CA . MET A 1 356 ? 2.658 2.568 1.87 1 98.69 356 MET A CA 1
ATOM 2772 C C . MET A 1 356 ? 2.469 3.938 2.512 1 98.69 356 MET A C 1
ATOM 2774 O O . MET A 1 356 ? 1.337 4.391 2.697 1 98.69 356 MET A O 1
ATOM 2778 N N . ASP A 1 357 ? 3.572 4.621 2.814 1 98.75 357 ASP A N 1
ATOM 2779 C CA . ASP A 1 357 ? 3.551 5.902 3.512 1 98.75 357 ASP A CA 1
ATOM 2780 C C . ASP A 1 357 ? 2.934 6.992 2.639 1 98.75 357 ASP A C 1
ATOM 2782 O O . ASP A 1 357 ? 2.234 7.875 3.143 1 98.75 357 ASP A O 1
ATOM 2786 N N . ALA A 1 358 ? 3.166 6.969 1.395 1 98.69 358 ALA A N 1
ATOM 2787 C CA . ALA A 1 358 ? 2.84 8.062 0.485 1 98.69 358 ALA A CA 1
ATOM 2788 C C . ALA A 1 358 ? 1.341 8.109 0.2 1 98.69 358 ALA A C 1
ATOM 2790 O O . ALA A 1 358 ? 0.808 9.156 -0.181 1 98.69 358 ALA A O 1
ATOM 2791 N N . ARG A 1 359 ? 0.671 6.973 0.418 1 98.69 359 ARG A N 1
ATOM 2792 C CA . ARG A 1 359 ? -0.678 6.84 -0.124 1 98.69 359 ARG A CA 1
ATOM 2793 C C . ARG A 1 359 ? -1.625 7.852 0.51 1 98.69 359 ARG A C 1
ATOM 2795 O O . ARG A 1 359 ? -2.561 8.328 -0.137 1 98.69 359 ARG A O 1
ATOM 2802 N N . VAL A 1 360 ? -1.369 8.336 1.657 1 98.56 360 VAL A N 1
ATOM 2803 C CA . VAL A 1 360 ? -2.26 9.211 2.41 1 98.56 360 VAL A CA 1
ATOM 2804 C C . VAL A 1 360 ? -2.168 10.633 1.865 1 98.56 360 VAL A C 1
ATOM 2806 O O . VAL A 1 360 ? -3.064 11.453 2.09 1 98.56 360 VAL A O 1
ATOM 2809 N N . THR A 1 361 ? -1.134 10.992 1.093 1 98.62 361 THR A N 1
ATOM 2810 C CA . THR A 1 361 ? -0.887 12.375 0.701 1 98.62 361 THR A CA 1
ATOM 2811 C C . THR A 1 361 ? -1.938 12.844 -0.298 1 98.62 361 THR A C 1
ATOM 2813 O O . THR A 1 361 ? -2.145 14.055 -0.464 1 98.62 361 THR A O 1
ATOM 2816 N N . LYS A 1 362 ? -2.682 11.969 -0.91 1 98.38 362 LYS A N 1
ATOM 2817 C CA . LYS A 1 362 ? -3.77 12.312 -1.818 1 98.38 362 LYS A CA 1
ATOM 2818 C C . LYS A 1 362 ? -5.074 12.523 -1.057 1 98.38 362 LYS A C 1
ATOM 2820 O O . LYS A 1 362 ? -6.082 12.93 -1.641 1 98.38 362 LYS A O 1
ATOM 2825 N N . ILE A 1 363 ? -4.973 12.281 0.279 1 98.25 363 ILE A N 1
ATOM 2826 C CA . ILE A 1 363 ? -6.191 12.281 1.082 1 98.25 363 ILE A CA 1
ATOM 2827 C C . ILE A 1 363 ? -6.145 13.422 2.096 1 98.25 363 ILE A C 1
ATOM 2829 O O . ILE A 1 363 ? -7.109 14.18 2.232 1 98.25 363 ILE A O 1
ATOM 2833 N N . TRP A 1 364 ? -4.988 13.57 2.795 1 97 364 TRP A N 1
ATOM 2834 C CA . TRP A 1 364 ? -4.953 14.523 3.9 1 97 364 TRP A CA 1
ATOM 2835 C C . TRP A 1 364 ? -4.742 15.945 3.391 1 97 364 TRP A C 1
ATOM 2837 O O . TRP A 1 364 ? -4.586 16.156 2.188 1 97 364 TRP A O 1
ATOM 2847 N N . ALA A 1 365 ? -4.914 16.969 4.316 1 95.81 365 ALA A N 1
ATOM 2848 C CA . ALA A 1 365 ? -4.766 18.391 4.02 1 95.81 365 ALA A CA 1
ATOM 2849 C C . ALA A 1 365 ? -5.688 18.812 2.879 1 95.81 365 ALA A C 1
ATOM 2851 O O . ALA A 1 365 ? -5.332 19.672 2.074 1 95.81 365 ALA A O 1
ATOM 2852 N N . GLY A 1 366 ? -6.859 18.172 2.854 1 95.44 366 GLY A N 1
ATOM 2853 C CA . GLY A 1 366 ? -7.766 18.281 1.722 1 95.44 366 GLY A CA 1
ATOM 2854 C C . GLY A 1 366 ? -7.438 17.328 0.595 1 95.44 366 GLY A C 1
ATOM 2855 O O . GLY A 1 366 ? -6.34 17.375 0.035 1 95.44 366 GLY A O 1
ATOM 2856 N N . SER A 1 367 ? -8.383 16.484 0.285 1 96.62 367 SER A N 1
ATOM 2857 C CA . SER A 1 367 ? -8.156 15.477 -0.748 1 96.62 367 SER A CA 1
ATOM 2858 C C . SER A 1 367 ? -7.875 16.125 -2.1 1 96.62 367 SER A C 1
ATOM 2860 O O . SER A 1 367 ? -8.148 17.312 -2.293 1 96.62 367 SER A O 1
ATOM 2862 N N . ASN A 1 368 ? -7.258 15.352 -2.977 1 97.12 368 ASN A N 1
ATOM 2863 C CA . ASN A 1 368 ? -7.004 15.867 -4.316 1 97.12 368 ASN A CA 1
ATOM 2864 C C . ASN A 1 368 ? -8.281 16.375 -4.977 1 97.12 368 ASN A C 1
ATOM 2866 O O . ASN A 1 368 ? -8.258 17.375 -5.699 1 97.12 368 ASN A O 1
ATOM 2870 N N . GLU A 1 369 ? -9.453 15.797 -4.734 1 96.69 369 GLU A N 1
ATOM 2871 C CA . GLU A 1 369 ? -10.742 16.203 -5.266 1 96.69 369 GLU A CA 1
ATOM 2872 C C . GLU A 1 369 ? -11.156 17.562 -4.711 1 96.69 369 GLU A C 1
ATOM 2874 O O . GLU A 1 369 ? -11.672 18.422 -5.449 1 96.69 369 GLU A O 1
ATOM 2879 N N . ILE A 1 370 ? -10.898 17.781 -3.453 1 96.5 370 ILE A N 1
ATOM 2880 C CA . ILE A 1 370 ? -11.234 19.062 -2.838 1 96.5 370 ILE A CA 1
ATOM 2881 C C . ILE A 1 370 ? -10.344 20.156 -3.416 1 96.5 370 ILE A C 1
ATOM 2883 O O . ILE A 1 370 ? -10.812 21.266 -3.678 1 96.5 370 ILE A O 1
ATOM 2887 N N . MET A 1 371 ? -9.031 19.875 -3.586 1 97.56 371 MET A N 1
ATOM 2888 C CA . MET A 1 371 ? -8.141 20.844 -4.215 1 97.56 371 MET A CA 1
ATOM 2889 C C . MET A 1 371 ? -8.633 21.219 -5.605 1 97.56 371 MET A C 1
ATOM 2891 O O . MET A 1 371 ? -8.641 22.406 -5.969 1 97.56 371 MET A O 1
ATOM 2895 N N . LYS A 1 372 ? -9.062 20.219 -6.367 1 96.75 372 LYS A N 1
ATOM 2896 C CA . LYS A 1 372 ? -9.578 20.469 -7.715 1 96.75 372 LYS A CA 1
ATOM 2897 C C . LYS A 1 372 ? -10.867 21.281 -7.668 1 96.75 372 LYS A C 1
ATOM 2899 O O . LYS A 1 372 ? -11.102 22.141 -8.523 1 96.75 372 LYS A O 1
ATOM 2904 N N . GLU A 1 373 ? -11.695 21.031 -6.703 1 95.56 373 GLU A N 1
ATOM 2905 C CA . GLU A 1 373 ? -12.906 21.828 -6.512 1 95.56 373 GLU A CA 1
ATOM 2906 C C . GLU A 1 373 ? -12.57 23.297 -6.258 1 95.56 373 GLU A C 1
ATOM 2908 O O . GLU A 1 373 ? -13.219 24.188 -6.805 1 95.56 373 GLU A O 1
ATOM 2913 N N . LEU A 1 374 ? -11.586 23.562 -5.441 1 95.38 374 LEU A N 1
ATOM 2914 C CA . LEU A 1 374 ? -11.172 24.922 -5.141 1 95.38 374 LEU A CA 1
ATOM 2915 C C . LEU A 1 374 ? -10.672 25.625 -6.398 1 95.38 374 LEU A C 1
ATOM 2917 O O . LEU A 1 374 ? -11.016 26.781 -6.641 1 95.38 374 LEU A O 1
ATOM 2921 N N . ILE A 1 375 ? -9.898 24.938 -7.188 1 95.88 375 ILE A N 1
ATOM 2922 C CA . ILE A 1 375 ? -9.359 25.484 -8.43 1 95.88 375 ILE A CA 1
ATOM 2923 C C . ILE A 1 375 ? -10.508 25.766 -9.398 1 95.88 375 ILE A C 1
ATOM 2925 O O . ILE A 1 375 ? -10.547 26.844 -10.016 1 95.88 375 ILE A O 1
ATOM 2929 N N . GLY A 1 376 ? -11.445 24.828 -9.516 1 96.38 376 GLY A N 1
ATOM 2930 C CA . GLY A 1 376 ? -12.602 25.031 -10.367 1 96.38 376 GLY A CA 1
ATOM 2931 C C . GLY A 1 376 ? -13.422 26.25 -9.969 1 96.38 376 GLY A C 1
ATOM 2932 O O . GLY A 1 376 ? -13.828 27.031 -10.828 1 96.38 376 GLY A O 1
ATOM 2933 N N . ARG A 1 377 ? -13.656 26.422 -8.688 1 95.12 377 ARG A N 1
ATOM 2934 C CA . ARG A 1 377 ? -14.391 27.578 -8.188 1 95.12 377 ARG A CA 1
ATOM 2935 C C . ARG A 1 377 ? -13.664 28.875 -8.531 1 95.12 377 ARG A C 1
ATOM 2937 O O . ARG A 1 377 ? -14.297 29.859 -8.922 1 95.12 377 ARG A O 1
ATOM 2944 N N . ASP A 1 378 ? -12.391 28.875 -8.359 1 94.94 378 ASP A N 1
ATOM 2945 C CA . ASP A 1 378 ? -11.594 30.062 -8.664 1 94.94 378 ASP A CA 1
ATOM 2946 C C . ASP A 1 378 ? -11.688 30.422 -10.148 1 94.94 378 ASP A C 1
ATOM 2948 O O . ASP A 1 378 ? -11.586 31.594 -10.516 1 94.94 378 ASP A O 1
ATOM 2952 N N . LEU A 1 379 ? -11.906 29.438 -10.992 1 95.88 379 LEU A N 1
ATOM 2953 C CA . LEU A 1 379 ? -12.039 29.641 -12.43 1 95.88 379 LEU A CA 1
ATOM 2954 C C . LEU A 1 379 ? -13.453 30.094 -12.789 1 95.88 379 LEU A C 1
ATOM 2956 O O . LEU A 1 379 ? -13.734 30.406 -13.945 1 95.88 379 LEU A O 1
ATOM 2960 N N . GLY A 1 380 ? -14.359 30.156 -11.828 1 93.44 380 GLY A N 1
ATOM 2961 C CA . GLY A 1 380 ? -15.688 30.719 -12.031 1 93.44 380 GLY A CA 1
ATOM 2962 C C . GLY A 1 380 ? -16.766 29.656 -12.203 1 93.44 380 GLY A C 1
ATOM 2963 O O . GLY A 1 380 ? -17.875 29.953 -12.648 1 93.44 380 GLY A O 1
ATOM 2964 N N . PHE A 1 381 ? -16.422 28.406 -11.891 1 89.44 381 PHE A N 1
ATOM 2965 C CA . PHE A 1 381 ? -17.406 27.344 -12.031 1 89.44 381 PHE A CA 1
ATOM 2966 C C . PHE A 1 381 ? -17.984 26.969 -10.68 1 89.44 381 PHE A C 1
ATOM 2968 O O . PHE A 1 381 ? -17.328 27.109 -9.648 1 89.44 381 PHE A O 1
ATOM 2975 N N . MET B 1 1 ? -23.078 -6.93 -16.109 1 78.12 1 MET B N 1
ATOM 2976 C CA . MET B 1 1 ? -23.547 -7.695 -17.266 1 78.12 1 MET B CA 1
ATOM 2977 C C . MET B 1 1 ? -23.609 -9.18 -16.938 1 78.12 1 MET B C 1
ATOM 2979 O O . MET B 1 1 ? -22.75 -9.711 -16.234 1 78.12 1 MET B O 1
ATOM 2983 N N . GLN B 1 2 ? -24.594 -9.719 -17.453 1 86 2 GLN B N 1
ATOM 2984 C CA . GLN B 1 2 ? -24.75 -11.148 -17.219 1 86 2 GLN B CA 1
ATOM 2985 C C . GLN B 1 2 ? -23.578 -11.93 -17.828 1 86 2 GLN B C 1
ATOM 2987 O O . GLN B 1 2 ? -23.188 -11.664 -18.969 1 86 2 GLN B O 1
ATOM 2992 N N . ARG B 1 3 ? -23.031 -12.789 -17.016 1 92.94 3 ARG B N 1
ATOM 2993 C CA . ARG B 1 3 ? -21.969 -13.656 -17.516 1 92.94 3 ARG B CA 1
ATOM 2994 C C . ARG B 1 3 ? -22.547 -14.906 -18.172 1 92.94 3 ARG B C 1
ATOM 2996 O O . ARG B 1 3 ? -23.422 -15.555 -17.625 1 92.94 3 ARG B O 1
ATOM 3003 N N . THR B 1 4 ? -22.062 -15.281 -19.375 1 92.94 4 THR B N 1
ATOM 3004 C CA . THR B 1 4 ? -22.703 -16.328 -20.172 1 92.94 4 THR B CA 1
ATOM 3005 C C . THR B 1 4 ? -21.812 -17.578 -20.234 1 92.94 4 THR B C 1
ATOM 3007 O O . THR B 1 4 ? -22.156 -18.547 -20.906 1 92.94 4 THR B O 1
ATOM 3010 N N . ILE B 1 5 ? -20.766 -17.594 -19.531 1 96.25 5 ILE B N 1
ATOM 3011 C CA . ILE B 1 5 ? -19.828 -18.703 -19.719 1 96.25 5 ILE B CA 1
ATOM 3012 C C . ILE B 1 5 ? -20.156 -19.828 -18.734 1 96.25 5 ILE B C 1
ATOM 3014 O O . ILE B 1 5 ? -19.656 -20.938 -18.875 1 96.25 5 ILE B O 1
ATOM 3018 N N . TYR B 1 6 ? -21.031 -19.625 -17.75 1 97.56 6 TYR B N 1
ATOM 3019 C CA . TYR B 1 6 ? -21.281 -20.594 -16.688 1 97.56 6 TYR B CA 1
ATOM 3020 C C . TYR B 1 6 ? -22.656 -21.234 -16.859 1 97.56 6 TYR B C 1
ATOM 3022 O O . TYR B 1 6 ? -23.625 -20.547 -17.188 1 97.56 6 TYR B O 1
ATOM 3030 N N . THR B 1 7 ? -22.797 -22.484 -16.609 1 97.31 7 THR B N 1
ATOM 3031 C CA . THR B 1 7 ? -24.031 -23.234 -16.594 1 97.31 7 THR B CA 1
ATOM 3032 C C . THR B 1 7 ? -24.609 -23.297 -15.188 1 97.31 7 THR B C 1
ATOM 3034 O O . THR B 1 7 ? -24.016 -22.766 -14.242 1 97.31 7 THR B O 1
ATOM 3037 N N . GLU B 1 8 ? -25.734 -24 -15.07 1 97.25 8 GLU B N 1
ATOM 3038 C CA . GLU B 1 8 ? -26.375 -24.172 -13.773 1 97.25 8 GLU B CA 1
ATOM 3039 C C . GLU B 1 8 ? -25.5 -24.984 -12.828 1 97.25 8 GLU B C 1
ATOM 3041 O O . GLU B 1 8 ? -25.5 -24.75 -11.617 1 97.25 8 GLU B O 1
ATOM 3046 N N . ASP B 1 9 ? -24.812 -25.906 -13.367 1 97.44 9 ASP B N 1
ATOM 3047 C CA . ASP B 1 9 ? -23.906 -26.719 -12.562 1 97.44 9 ASP B CA 1
ATOM 3048 C C . ASP B 1 9 ? -22.781 -25.891 -11.977 1 97.44 9 ASP B C 1
ATOM 3050 O O . ASP B 1 9 ? -22.406 -26.062 -10.812 1 97.44 9 ASP B O 1
ATOM 3054 N N . HIS B 1 10 ? -22.188 -25 -12.797 1 98.12 10 HIS B N 1
ATOM 3055 C CA . HIS B 1 10 ? -21.141 -2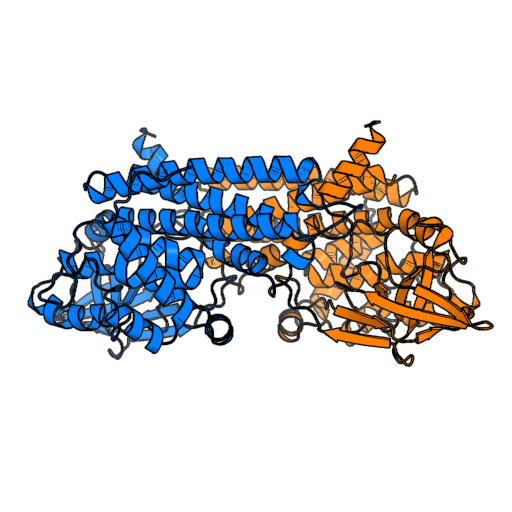4.094 -12.312 1 98.12 10 HIS B CA 1
ATOM 3056 C C . HIS B 1 10 ? -21.656 -23.172 -11.219 1 98.12 10 HIS B C 1
ATOM 3058 O O . HIS B 1 10 ? -20.969 -22.922 -10.227 1 98.12 10 HIS B O 1
ATOM 3064 N N . GLU B 1 11 ? -22.875 -22.719 -11.398 1 98.12 11 GLU B N 1
ATOM 3065 C CA . GLU B 1 11 ? -23.469 -21.812 -10.414 1 98.12 11 GLU B CA 1
ATOM 3066 C C . GLU B 1 11 ? -23.797 -22.531 -9.109 1 98.12 11 GLU B C 1
ATOM 3068 O O . GLU B 1 11 ? -23.688 -21.969 -8.023 1 98.12 11 GLU B O 1
ATOM 3073 N N . ALA B 1 12 ? -24.25 -23.797 -9.242 1 98.12 12 ALA B N 1
ATOM 3074 C CA . ALA B 1 12 ? -24.438 -24.594 -8.039 1 98.12 12 ALA B CA 1
ATOM 3075 C C . ALA B 1 12 ? -23.125 -24.812 -7.293 1 98.12 12 ALA B C 1
ATOM 3077 O O . ALA B 1 12 ? -23.094 -24.75 -6.062 1 98.12 12 ALA B O 1
ATOM 3078 N N . PHE B 1 13 ? -22.094 -25.109 -7.992 1 98.12 13 PHE B N 1
ATOM 3079 C CA . PHE B 1 13 ? -20.766 -25.234 -7.414 1 98.12 13 PHE B CA 1
ATOM 3080 C C . PHE B 1 13 ? -20.344 -23.938 -6.738 1 98.12 13 PHE B C 1
ATOM 3082 O O . PHE B 1 13 ? -19.828 -23.938 -5.621 1 98.12 13 PHE B O 1
ATOM 3089 N N . ARG B 1 14 ? -20.594 -22.781 -7.371 1 98.62 14 ARG B N 1
ATOM 3090 C CA . ARG B 1 14 ? -20.297 -21.469 -6.809 1 98.62 14 ARG B CA 1
ATOM 3091 C C . ARG B 1 14 ? -20.969 -21.281 -5.453 1 98.62 14 ARG B C 1
ATOM 3093 O O . ARG B 1 14 ? -20.344 -20.797 -4.508 1 98.62 14 ARG B O 1
ATOM 3100 N N . GLU B 1 15 ? -22.203 -21.656 -5.367 1 98.62 15 GLU B N 1
ATOM 3101 C CA . GLU B 1 15 ? -22.938 -21.516 -4.113 1 98.62 15 GLU B CA 1
ATOM 3102 C C . GLU B 1 15 ? -22.312 -22.375 -3.01 1 98.62 15 GLU B C 1
ATOM 3104 O O . GLU B 1 15 ? -22.297 -21.969 -1.846 1 98.62 15 GLU B O 1
ATOM 3109 N N . SER B 1 16 ? -21.844 -23.516 -3.418 1 98.38 16 SER B N 1
ATOM 3110 C CA . SER B 1 16 ? -21.172 -24.375 -2.449 1 98.38 16 SER B CA 1
ATOM 3111 C C . SER B 1 16 ? -19.875 -23.75 -1.958 1 98.38 16 SER B C 1
ATOM 3113 O O . SER B 1 16 ? -19.562 -23.812 -0.769 1 98.38 16 SER B O 1
ATOM 3115 N N . VAL B 1 17 ? -19.125 -23.172 -2.84 1 98.69 17 VAL B N 1
ATOM 3116 C CA . VAL B 1 17 ? -17.875 -22.516 -2.465 1 98.69 17 VAL B CA 1
ATOM 3117 C C . VAL B 1 17 ? -18.156 -21.297 -1.593 1 98.69 17 VAL B C 1
ATOM 3119 O O . VAL B 1 17 ? -17.469 -21.062 -0.601 1 98.69 17 VAL B O 1
ATOM 3122 N N . LYS B 1 18 ? -19.172 -20.531 -1.938 1 98.62 18 LYS B N 1
ATOM 3123 C CA . LYS B 1 18 ? -19.578 -19.391 -1.12 1 98.62 18 LYS B CA 1
ATOM 3124 C C . LYS B 1 18 ? -19.891 -19.828 0.307 1 98.62 18 LYS B C 1
ATOM 3126 O O . LYS B 1 18 ? -19.5 -19.156 1.268 1 98.62 18 LYS B O 1
ATOM 3131 N N . ALA B 1 19 ? -20.578 -20.922 0.409 1 98.5 19 ALA B N 1
ATOM 3132 C CA . ALA B 1 19 ? -20.938 -21.438 1.723 1 98.5 19 ALA B CA 1
ATOM 3133 C C . ALA B 1 19 ? -19.703 -21.844 2.512 1 98.5 19 ALA B C 1
ATOM 3135 O O . ALA B 1 19 ? -19.625 -21.625 3.723 1 98.5 19 ALA B O 1
ATOM 3136 N N . PHE B 1 20 ? -18.812 -22.469 1.924 1 98.5 20 PHE B N 1
ATOM 3137 C CA . PHE B 1 20 ? -17.531 -22.844 2.539 1 98.5 20 PHE B CA 1
ATOM 3138 C C . PHE B 1 20 ? -16.812 -21.609 3.082 1 98.5 20 PHE B C 1
ATOM 3140 O O . PHE B 1 20 ? -16.359 -21.609 4.23 1 98.5 20 PHE B O 1
ATOM 3147 N N . VAL B 1 21 ? -16.734 -20.516 2.248 1 98.62 21 VAL B N 1
ATOM 3148 C CA . VAL B 1 21 ? -16.047 -19.297 2.639 1 98.62 21 VAL B CA 1
ATOM 3149 C C . VAL B 1 21 ? -16.766 -18.656 3.832 1 98.62 21 VAL B C 1
ATOM 3151 O O . VAL B 1 21 ? -16.141 -18.328 4.836 1 98.62 21 VAL B O 1
ATOM 3154 N N . GLN B 1 22 ? -18.047 -18.562 3.77 1 98.19 22 GLN B N 1
ATOM 3155 C CA . GLN B 1 22 ? -18.844 -17.922 4.812 1 98.19 22 GLN B CA 1
ATOM 3156 C C . GLN B 1 22 ? -18.734 -18.672 6.129 1 98.19 22 GLN B C 1
ATOM 3158 O O . GLN B 1 22 ? -18.672 -18.062 7.199 1 98.19 22 GLN B O 1
ATOM 3163 N N . ARG B 1 23 ? -18.625 -19.969 6.02 1 98.12 23 ARG B N 1
ATOM 3164 C CA . ARG B 1 23 ? -18.688 -20.797 7.215 1 98.12 23 ARG B CA 1
ATOM 3165 C C . ARG B 1 23 ? -17.297 -21 7.812 1 98.12 23 ARG B C 1
ATOM 3167 O O . ARG B 1 23 ? -17.141 -21.031 9.039 1 98.12 23 ARG B O 1
ATOM 3174 N N . HIS B 1 24 ? -16.344 -21.156 6.945 1 98.06 24 HIS B N 1
ATOM 3175 C CA . HIS B 1 24 ? -15.078 -21.672 7.457 1 98.06 24 HIS B CA 1
ATOM 3176 C C . HIS B 1 24 ? -13.977 -20.625 7.336 1 98.06 24 HIS B C 1
ATOM 3178 O O . HIS B 1 24 ? -12.977 -20.688 8.055 1 98.06 24 HIS B O 1
ATOM 3184 N N . VAL B 1 25 ? -14.156 -19.625 6.504 1 97.94 25 VAL B N 1
ATOM 3185 C CA . VAL B 1 25 ? -13.094 -18.656 6.266 1 97.94 25 VAL B CA 1
ATOM 3186 C C . VAL B 1 25 ? -13.406 -17.359 6.988 1 97.94 25 VAL B C 1
ATOM 3188 O O . VAL B 1 25 ? -12.641 -16.906 7.844 1 97.94 25 VAL B O 1
ATOM 3191 N N . ASP B 1 26 ? -14.555 -16.781 6.77 1 96.94 26 ASP B N 1
ATOM 3192 C CA . ASP B 1 26 ? -14.898 -15.43 7.188 1 96.94 26 ASP B CA 1
ATOM 3193 C C . ASP B 1 26 ? -14.789 -15.281 8.703 1 96.94 26 ASP B C 1
ATOM 3195 O O . ASP B 1 26 ? -14.195 -14.32 9.195 1 96.94 26 ASP B O 1
ATOM 3199 N N . PRO B 1 27 ? -15.281 -16.25 9.469 1 97.56 27 PRO B N 1
ATOM 3200 C CA . PRO B 1 27 ? -15.203 -16.078 10.922 1 97.56 27 PRO B CA 1
ATOM 3201 C C . PRO B 1 27 ? -13.773 -16.125 11.445 1 97.56 27 PRO B C 1
ATOM 3203 O O . PRO B 1 27 ? -13.508 -15.672 12.57 1 97.56 27 PRO B O 1
ATOM 3206 N N . ARG B 1 28 ? -12.852 -16.609 10.633 1 97.19 28 ARG B N 1
ATOM 3207 C CA . ARG B 1 28 ? -11.477 -16.797 11.078 1 97.19 28 ARG B CA 1
ATOM 3208 C C . ARG B 1 28 ? -10.531 -15.852 10.359 1 97.19 28 ARG B C 1
ATOM 3210 O O . ARG B 1 28 ? -9.312 -15.914 10.555 1 97.19 28 ARG B O 1
ATOM 3217 N N . ALA B 1 29 ? -11.039 -15.031 9.562 1 96.12 29 ALA B N 1
ATOM 3218 C CA . ALA B 1 29 ? -10.242 -14.188 8.672 1 96.12 29 ALA B CA 1
ATOM 3219 C C . ALA B 1 29 ? -9.258 -13.336 9.477 1 96.12 29 ALA B C 1
ATOM 3221 O O . ALA B 1 29 ? -8.07 -13.281 9.156 1 96.12 29 ALA B O 1
ATOM 3222 N N . GLU B 1 30 ? -9.68 -12.664 10.508 1 96.12 30 GLU B N 1
ATOM 3223 C CA . GLU B 1 30 ? -8.828 -11.805 11.32 1 96.12 30 GLU B CA 1
ATOM 3224 C C . GLU B 1 30 ? -7.734 -12.617 12.016 1 96.12 30 GLU B C 1
ATOM 3226 O O . GLU B 1 30 ? -6.605 -12.141 12.164 1 96.12 30 GLU B O 1
ATOM 3231 N N . THR B 1 31 ? -8.07 -13.797 12.438 1 97.19 31 THR B N 1
ATOM 3232 C CA . THR B 1 31 ? -7.094 -14.68 13.07 1 97.19 31 THR B CA 1
ATOM 3233 C C . THR B 1 31 ? -5.98 -15.039 12.094 1 97.19 31 THR B C 1
ATOM 3235 O O . THR B 1 31 ? -4.801 -15 12.445 1 97.19 31 THR B O 1
ATOM 3238 N N . PHE B 1 32 ? -6.336 -15.414 10.875 1 97.75 32 PHE B N 1
ATOM 3239 C CA . PHE B 1 32 ? -5.355 -15.758 9.852 1 97.75 32 PHE B CA 1
ATOM 3240 C C . PHE B 1 32 ? -4.418 -14.586 9.586 1 97.75 32 PHE B C 1
ATOM 3242 O O . PHE B 1 32 ? -3.211 -14.773 9.422 1 97.75 32 PHE B O 1
ATOM 3249 N N . ILE B 1 33 ? -4.969 -13.391 9.562 1 96.75 33 ILE B N 1
ATOM 3250 C CA . ILE B 1 33 ? -4.18 -12.188 9.312 1 96.75 33 ILE B CA 1
ATOM 3251 C C . ILE B 1 33 ? -3.193 -11.977 10.453 1 96.75 33 ILE B C 1
ATOM 3253 O O . ILE B 1 33 ? -2.004 -11.75 10.227 1 96.75 33 ILE B O 1
ATOM 3257 N N . GLU B 1 34 ? -3.604 -12.078 11.641 1 96.12 34 GLU B N 1
ATOM 3258 C CA . GLU B 1 34 ? -2.791 -11.82 12.828 1 96.12 34 GLU B CA 1
ATOM 3259 C C . GLU B 1 34 ? -1.68 -12.852 12.977 1 96.12 34 GLU B C 1
ATOM 3261 O O . GLU B 1 34 ? -0.53 -12.5 13.25 1 96.12 34 GLU B O 1
ATOM 3266 N N . GLN B 1 35 ? -2.047 -14.117 12.734 1 97.19 35 GLN B N 1
ATOM 3267 C CA . GLN B 1 35 ? -1.056 -15.172 12.93 1 97.19 35 GLN B CA 1
ATOM 3268 C C . GLN B 1 35 ? -0.173 -15.328 11.695 1 97.19 35 GLN B C 1
ATOM 3270 O O . GLN B 1 35 ? 0.86 -16 11.742 1 97.19 35 GLN B O 1
ATOM 3275 N N . ARG B 1 36 ? -0.643 -14.805 10.578 1 97.06 36 ARG B N 1
ATOM 3276 C CA . ARG B 1 36 ? 0.111 -14.711 9.336 1 97.06 36 ARG B CA 1
ATOM 3277 C C . ARG B 1 36 ? 0.313 -16.094 8.711 1 97.06 36 ARG B C 1
ATOM 3279 O O . ARG B 1 36 ? 1.395 -16.406 8.211 1 97.06 36 ARG B O 1
ATOM 3286 N N . TYR B 1 37 ? -0.665 -16.953 8.828 1 96.94 37 TYR B N 1
ATOM 3287 C CA . TYR B 1 37 ? -0.737 -18.219 8.094 1 96.94 37 TYR B CA 1
ATOM 3288 C C . TYR B 1 37 ? -2.154 -18.766 8.109 1 96.94 37 TYR B C 1
ATOM 3290 O O . TYR B 1 37 ? -2.969 -18.391 8.961 1 96.94 37 TYR B O 1
ATOM 3298 N N . ILE B 1 38 ? -2.484 -19.594 7.207 1 98 38 ILE B N 1
ATOM 3299 C CA . ILE B 1 38 ? -3.766 -20.281 7.109 1 98 38 ILE B CA 1
ATOM 3300 C C . ILE B 1 38 ? -3.676 -21.641 7.801 1 98 38 ILE B C 1
ATOM 3302 O O . ILE B 1 38 ? -2.785 -22.438 7.504 1 98 38 ILE B O 1
ATOM 3306 N N . ASP B 1 39 ? -4.586 -21.922 8.625 1 97.75 39 ASP B N 1
ATOM 3307 C CA . ASP B 1 39 ? -4.578 -23.141 9.43 1 97.75 39 ASP B CA 1
ATOM 3308 C C . ASP B 1 39 ? -4.66 -24.375 8.539 1 97.75 39 ASP B C 1
ATOM 3310 O O . ASP B 1 39 ? -5.387 -24.391 7.543 1 97.75 39 ASP B O 1
ATOM 3314 N N . ARG B 1 40 ? -3.994 -25.453 8.969 1 97.69 40 ARG B N 1
ATOM 3315 C CA . ARG B 1 40 ? -4.062 -26.75 8.289 1 97.69 40 ARG B CA 1
ATOM 3316 C C . ARG B 1 40 ? -5.5 -27.266 8.234 1 97.69 40 ARG B C 1
ATOM 3318 O O . ARG B 1 40 ? -5.898 -27.906 7.262 1 97.69 40 ARG B O 1
ATOM 3325 N N . GLU B 1 41 ? -6.203 -26.938 9.242 1 97.88 41 GLU B N 1
ATOM 3326 C CA . GLU B 1 41 ? -7.586 -27.391 9.328 1 97.88 41 GLU B CA 1
ATOM 3327 C C . GLU B 1 41 ? -8.422 -26.844 8.172 1 97.88 41 GLU B C 1
ATOM 3329 O O . GLU B 1 41 ? -9.336 -27.5 7.688 1 97.88 41 GLU B O 1
ATOM 3334 N N . LEU B 1 42 ? -8.156 -25.641 7.793 1 98.5 42 LEU B N 1
ATOM 3335 C CA . LEU B 1 42 ? -8.906 -25.062 6.684 1 98.5 42 LEU B CA 1
ATOM 3336 C C . LEU B 1 42 ? -8.578 -25.781 5.379 1 98.5 42 LEU B C 1
ATOM 3338 O O . LEU B 1 42 ? -9.453 -25.969 4.531 1 98.5 42 LEU B O 1
ATOM 3342 N N . TRP B 1 43 ? -7.336 -26.172 5.176 1 98.56 43 TRP B N 1
ATOM 3343 C CA . TRP B 1 43 ? -6.938 -26.969 4.016 1 98.56 43 TRP B CA 1
ATOM 3344 C C . TRP B 1 43 ? -7.672 -28.297 3.988 1 98.56 43 TRP B C 1
ATOM 3346 O O . TRP B 1 43 ? -8.195 -28.719 2.947 1 98.56 43 TRP B O 1
ATOM 3356 N N . GLU B 1 44 ? -7.691 -28.891 5.117 1 98.62 44 GLU B N 1
ATOM 3357 C CA . GLU B 1 44 ? -8.367 -30.188 5.219 1 98.62 44 GLU B CA 1
ATOM 3358 C C . GLU B 1 44 ? -9.859 -30.047 4.949 1 98.62 44 GLU B C 1
ATOM 3360 O O . GLU B 1 44 ? -10.461 -30.922 4.316 1 98.62 44 GLU B O 1
ATOM 3365 N N . GLU B 1 45 ? -10.43 -28.969 5.492 1 98.5 45 GLU B N 1
ATOM 3366 C CA . GLU B 1 45 ? -11.844 -28.719 5.219 1 98.5 45 GLU B CA 1
ATOM 3367 C C . GLU B 1 45 ? -12.086 -28.516 3.727 1 98.5 45 GLU B C 1
ATOM 3369 O O . GLU B 1 45 ? -13.07 -29.016 3.182 1 98.5 45 GLU B O 1
ATOM 3374 N N . ALA B 1 46 ? -11.258 -27.766 3.049 1 98.69 46 ALA B N 1
ATOM 3375 C CA . ALA B 1 46 ? -11.352 -27.594 1.602 1 98.69 46 ALA B CA 1
ATOM 3376 C C . ALA B 1 46 ? -11.227 -28.938 0.881 1 98.69 46 ALA B C 1
ATOM 3378 O O . ALA B 1 46 ? -11.938 -29.188 -0.097 1 98.69 46 ALA B O 1
ATOM 3379 N N . GLY B 1 47 ? -10.297 -29.766 1.385 1 98.62 47 GLY B N 1
ATOM 3380 C CA . GLY B 1 47 ? -10.133 -31.094 0.831 1 98.62 47 GLY B CA 1
ATOM 3381 C C . GLY B 1 47 ? -11.383 -31.953 0.959 1 98.62 47 GLY B C 1
ATOM 3382 O O . GLY B 1 47 ? -11.773 -32.625 0.006 1 98.62 47 GLY B O 1
ATOM 3383 N N . LYS B 1 48 ? -12.031 -31.891 2.109 1 98 48 LYS B N 1
ATOM 3384 C CA . LYS B 1 48 ? -13.258 -32.656 2.355 1 98 48 LYS B CA 1
ATOM 3385 C C . LYS B 1 48 ? -14.352 -32.25 1.366 1 98 48 LYS B C 1
ATOM 3387 O O . LYS B 1 48 ? -15.164 -33.094 0.967 1 98 48 LYS B O 1
ATOM 3392 N N . GLN B 1 49 ? -14.297 -30.984 1.034 1 97.56 49 GLN B N 1
ATOM 3393 C CA . GLN B 1 49 ? -15.32 -30.469 0.125 1 97.56 49 GLN B CA 1
ATOM 3394 C C . GLN B 1 49 ? -14.945 -30.75 -1.329 1 97.56 49 GLN B C 1
ATOM 3396 O O . GLN B 1 49 ? -15.727 -30.469 -2.24 1 97.56 49 GLN B O 1
ATOM 3401 N N . GLY B 1 50 ? -13.734 -31.281 -1.605 1 98 50 GLY B N 1
ATOM 3402 C CA . GLY B 1 50 ? -13.297 -31.656 -2.941 1 98 50 GLY B CA 1
ATOM 3403 C C . GLY B 1 50 ? -12.688 -30.5 -3.715 1 98 50 GLY B C 1
ATOM 3404 O O . GLY B 1 50 ? -12.438 -30.609 -4.918 1 98 50 GLY B O 1
ATOM 3405 N N . TYR B 1 51 ? -12.414 -29.391 -3.104 1 98.56 51 TYR B N 1
ATOM 3406 C CA . TYR B 1 51 ? -11.992 -28.188 -3.793 1 98.56 51 TYR B CA 1
ATOM 3407 C C . TYR B 1 51 ? -10.531 -28.266 -4.215 1 98.56 51 TYR B C 1
ATOM 3409 O O . TYR B 1 51 ? -10.117 -27.625 -5.18 1 98.56 51 TYR B O 1
ATOM 3417 N N . LEU B 1 52 ? -9.711 -29.109 -3.562 1 98.62 52 LEU B N 1
ATOM 3418 C CA . LEU B 1 52 ? -8.273 -29.141 -3.814 1 98.62 52 LEU B CA 1
ATOM 3419 C C . LEU B 1 52 ? -7.938 -30.109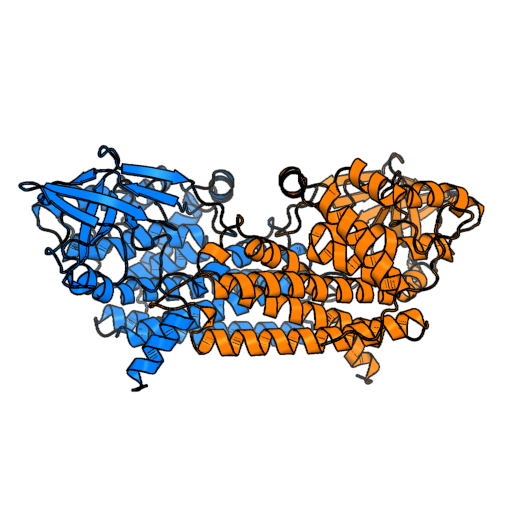 -4.941 1 98.62 52 LEU B C 1
ATOM 3421 O O . LEU B 1 52 ? -6.848 -30.062 -5.516 1 98.62 52 LEU B O 1
ATOM 3425 N N . GLY B 1 53 ? -8.859 -31.016 -5.281 1 98.25 53 GLY B N 1
ATOM 3426 C CA . GLY B 1 53 ? -8.586 -32.062 -6.254 1 98.25 53 GLY B CA 1
ATOM 3427 C C . GLY B 1 53 ? -9.445 -31.969 -7.496 1 98.25 53 GLY B C 1
ATOM 3428 O O . GLY B 1 53 ? -9.797 -33 -8.094 1 98.25 53 GLY B O 1
ATOM 3429 N N . LEU B 1 54 ? -9.828 -30.734 -7.914 1 97.31 54 LEU B N 1
ATOM 3430 C CA . LEU B 1 54 ? -10.734 -30.547 -9.047 1 97.31 54 LEU B CA 1
ATOM 3431 C C . LEU B 1 54 ? -10.148 -31.156 -10.312 1 97.31 54 LEU B C 1
ATOM 3433 O O . LEU B 1 54 ? -10.875 -31.766 -11.109 1 97.31 54 LEU B O 1
ATOM 3437 N N . ASP B 1 55 ? -8.82 -31.094 -10.484 1 95.62 55 ASP B N 1
ATOM 3438 C CA . ASP B 1 55 ? -8.172 -31.547 -11.711 1 95.62 55 ASP B CA 1
ATOM 3439 C C . ASP B 1 55 ? -7.5 -32.906 -11.523 1 95.62 55 ASP B C 1
ATOM 3441 O O . ASP B 1 55 ? -6.766 -33.375 -12.398 1 95.62 55 ASP B O 1
ATOM 3445 N N . VAL B 1 56 ? -7.727 -33.531 -10.422 1 98.25 56 VAL B N 1
ATOM 3446 C CA . VAL B 1 56 ? -7.086 -34.812 -10.102 1 98.25 56 VAL B CA 1
ATOM 3447 C C . VAL B 1 56 ? -8.023 -35.969 -10.445 1 98.25 56 VAL B C 1
ATOM 3449 O O . VAL B 1 56 ? -9.219 -35.906 -10.156 1 98.25 56 VAL B O 1
ATOM 3452 N N . PRO B 1 57 ? -7.52 -37.062 -11.086 1 97.56 57 PRO B N 1
ATOM 3453 C CA . PRO B 1 57 ? -8.352 -38.219 -11.391 1 97.56 57 PRO B CA 1
ATOM 3454 C C . PRO B 1 57 ? -9.016 -38.812 -10.148 1 97.56 57 PRO B C 1
ATOM 3456 O O . PRO B 1 57 ? -8.422 -38.812 -9.07 1 97.56 57 PRO B O 1
ATOM 3459 N N . GLU B 1 58 ? -10.133 -39.406 -10.352 1 97.25 58 GLU B N 1
ATOM 3460 C CA . GLU B 1 58 ? -10.93 -39.938 -9.258 1 97.25 58 GLU B CA 1
ATOM 3461 C C . GLU B 1 58 ? -10.188 -41.062 -8.531 1 97.25 58 GLU B C 1
ATOM 3463 O O . GLU B 1 58 ? -10.312 -41.219 -7.316 1 97.25 58 GLU B O 1
ATOM 3468 N N . GLU B 1 59 ? -9.484 -41.781 -9.281 1 97.19 59 GLU B N 1
ATOM 3469 C CA . GLU B 1 59 ? -8.766 -42.906 -8.711 1 97.19 59 GLU B CA 1
ATOM 3470 C C . GLU B 1 59 ? -7.738 -42.469 -7.684 1 97.19 59 GLU B C 1
ATOM 3472 O O . GLU B 1 59 ? -7.297 -43.25 -6.844 1 97.19 59 GLU B O 1
ATOM 3477 N N . PHE B 1 60 ? -7.43 -41.188 -7.711 1 97.75 60 PHE B N 1
ATOM 3478 C CA . PHE B 1 60 ? -6.453 -40.688 -6.762 1 97.75 60 PHE B CA 1
ATOM 3479 C C . PHE B 1 60 ? -7.105 -39.688 -5.797 1 97.75 60 PHE B C 1
ATOM 3481 O O . PHE B 1 60 ? -6.414 -38.906 -5.137 1 97.75 60 PHE B O 1
ATOM 3488 N N . GLY B 1 61 ? -8.438 -39.625 -5.773 1 96.62 61 GLY B N 1
ATOM 3489 C CA . GLY B 1 61 ? -9.148 -38.844 -4.77 1 96.62 61 GLY B CA 1
ATOM 3490 C C . GLY B 1 61 ? -9.695 -37.531 -5.309 1 96.62 61 GLY B C 1
ATOM 3491 O O . GLY B 1 61 ? -10.297 -36.75 -4.566 1 96.62 61 GLY B O 1
ATOM 3492 N N . GLY B 1 62 ? -9.5 -37.281 -6.633 1 97.62 62 GLY B N 1
ATOM 3493 C CA . GLY B 1 62 ? -10 -36.062 -7.215 1 97.62 62 GLY B CA 1
ATOM 3494 C C . GLY B 1 62 ? -11.383 -36.219 -7.82 1 97.62 62 GLY B C 1
ATOM 3495 O O . GLY B 1 62 ? -12.125 -37.125 -7.48 1 97.62 62 GLY B O 1
ATOM 3496 N N . SER B 1 63 ? -11.789 -35.094 -8.555 1 94.56 63 SER B N 1
ATOM 3497 C CA . SER B 1 63 ? -13.133 -35.125 -9.125 1 94.56 63 SER B CA 1
ATOM 3498 C C . SER B 1 63 ? -13.078 -35.125 -10.648 1 94.56 63 SER B C 1
ATOM 3500 O O . SER B 1 63 ? -14.117 -35.25 -11.312 1 94.56 63 SER B O 1
ATOM 3502 N N . SER B 1 64 ? -11.914 -35.062 -11.156 1 90.25 64 SER B N 1
ATOM 3503 C CA . SER B 1 64 ? -11.766 -35 -12.609 1 90.25 64 SER B CA 1
ATOM 3504 C C . SER B 1 64 ? -12.812 -34.094 -13.242 1 90.25 64 SER B C 1
ATOM 3506 O O . SER B 1 64 ? -13.539 -34.531 -14.148 1 90.25 64 SER B O 1
ATOM 3508 N N . ALA B 1 65 ? -12.859 -32.938 -12.852 1 87.94 65 ALA B N 1
ATOM 3509 C CA . ALA B 1 65 ? -13.898 -32.031 -13.312 1 87.94 65 ALA B CA 1
ATOM 3510 C C . ALA B 1 65 ? -13.844 -31.844 -14.828 1 87.94 65 ALA B C 1
ATOM 3512 O O . ALA B 1 65 ? -14.883 -31.75 -15.484 1 87.94 65 ALA B O 1
ATOM 3513 N N . GLY B 1 66 ? -12.625 -31.797 -15.414 1 90.56 66 GLY B N 1
ATOM 3514 C CA . GLY B 1 66 ? -12.414 -31.719 -16.859 1 90.56 66 GLY B CA 1
ATOM 3515 C C . GLY B 1 66 ? -12.867 -30.406 -17.469 1 90.56 66 GLY B C 1
ATOM 3516 O O . GLY B 1 66 ? -13 -30.297 -18.688 1 90.56 66 GLY B O 1
ATOM 3517 N N . ASP B 1 67 ? -13.266 -29.484 -16.703 1 95.94 67 ASP B N 1
ATOM 3518 C CA . ASP B 1 67 ? -13.766 -28.172 -17.062 1 95.94 67 ASP B CA 1
ATOM 3519 C C . ASP B 1 67 ? -13.156 -27.078 -16.172 1 95.94 67 ASP B C 1
ATOM 3521 O O . ASP B 1 67 ? -13.516 -26.953 -15.008 1 95.94 67 ASP B O 1
ATOM 3525 N N . TYR B 1 68 ? -12.242 -26.219 -16.766 1 97.81 68 TYR B N 1
ATOM 3526 C CA . TYR B 1 68 ? -11.484 -25.234 -16.016 1 97.81 68 TYR B CA 1
ATOM 3527 C C . TYR B 1 68 ? -12.406 -24.203 -15.383 1 97.81 68 TYR B C 1
ATOM 3529 O O . TYR B 1 68 ? -12.016 -2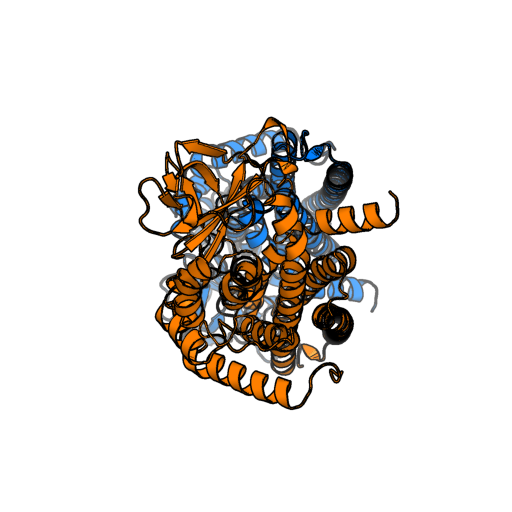3.484 -14.453 1 97.81 68 TYR B O 1
ATOM 3537 N N . ARG B 1 69 ? -13.641 -24.125 -15.875 1 97.75 69 ARG B N 1
ATOM 3538 C CA . ARG B 1 69 ? -14.586 -23.156 -15.32 1 97.75 69 ARG B CA 1
ATOM 3539 C C . ARG B 1 69 ? -14.844 -23.438 -13.844 1 97.75 69 ARG B C 1
ATOM 3541 O O . ARG B 1 69 ? -15.156 -22.516 -13.078 1 97.75 69 ARG B O 1
ATOM 3548 N N . TYR B 1 70 ? -14.68 -24.625 -13.375 1 98.5 70 TYR B N 1
ATOM 3549 C CA . TYR B 1 70 ? -14.805 -24.922 -11.953 1 98.5 70 TYR B CA 1
ATOM 3550 C C . TYR B 1 70 ? -13.641 -24.328 -11.164 1 98.5 70 TYR B C 1
ATOM 3552 O O . TYR B 1 70 ? -13.836 -23.766 -10.086 1 98.5 70 TYR B O 1
ATOM 3560 N N . ASN B 1 71 ? -12.438 -24.484 -11.664 1 98.38 71 ASN B N 1
ATOM 3561 C CA . ASN B 1 71 ? -11.297 -23.812 -11.055 1 98.38 71 ASN B CA 1
ATOM 3562 C C . ASN B 1 71 ? -11.516 -22.297 -10.969 1 98.38 71 ASN B C 1
ATOM 3564 O O . ASN B 1 71 ? -11.211 -21.672 -9.945 1 98.38 71 ASN B O 1
ATOM 3568 N N . ALA B 1 72 ? -12.016 -21.75 -12.07 1 98.69 72 ALA B N 1
ATOM 3569 C CA . ALA B 1 72 ? -12.258 -20.312 -12.133 1 98.69 72 ALA B CA 1
ATOM 3570 C C . ALA B 1 72 ? -13.266 -19.875 -11.07 1 98.69 72 ALA B C 1
ATOM 3572 O O . ALA B 1 72 ? -13.047 -18.891 -10.352 1 98.69 72 ALA B O 1
ATOM 3573 N N . VAL B 1 73 ? -14.344 -20.641 -10.914 1 98.69 73 VAL B N 1
ATOM 3574 C CA . VAL B 1 73 ? -15.367 -20.328 -9.922 1 98.69 73 VAL B CA 1
ATOM 3575 C C . VAL B 1 73 ? -14.766 -20.375 -8.516 1 98.69 73 VAL B C 1
ATOM 3577 O O . VAL B 1 73 ? -15 -19.484 -7.703 1 98.69 73 VAL B O 1
ATOM 3580 N N . LEU B 1 74 ? -14.023 -21.406 -8.242 1 98.75 74 LEU B N 1
ATOM 3581 C CA . LEU B 1 74 ? -13.391 -21.547 -6.938 1 98.75 74 LEU B CA 1
ATOM 3582 C C . LEU B 1 74 ? -12.477 -20.359 -6.652 1 98.75 74 LEU B C 1
ATOM 3584 O O . LEU B 1 74 ? -12.547 -19.75 -5.578 1 98.75 74 LEU B O 1
ATOM 3588 N N . GLN B 1 75 ? -11.68 -20.016 -7.602 1 98.5 75 GLN B N 1
ATOM 3589 C CA . GLN B 1 75 ? -10.742 -18.906 -7.457 1 98.5 75 GLN B CA 1
ATOM 3590 C C . GLN B 1 75 ? -11.477 -17.578 -7.25 1 98.5 75 GLN B C 1
ATOM 3592 O O . GLN B 1 75 ? -11.055 -16.75 -6.449 1 98.5 75 GLN B O 1
ATOM 3597 N N . GLU B 1 76 ? -12.508 -17.359 -8 1 98.75 76 GLU B N 1
ATOM 3598 C CA . GLU B 1 76 ? -13.297 -16.141 -7.879 1 98.75 76 GLU B CA 1
ATOM 3599 C C . GLU B 1 76 ? -13.828 -15.969 -6.461 1 98.75 76 GLU B C 1
ATOM 3601 O O . GLU B 1 76 ? -13.664 -14.914 -5.852 1 98.75 76 GLU B O 1
ATOM 3606 N N . GLU B 1 77 ? -14.406 -17 -5.941 1 98.75 77 GLU B N 1
ATOM 3607 C CA . GLU B 1 77 ? -15.062 -16.891 -4.641 1 98.75 77 GLU B CA 1
ATOM 3608 C C . GLU B 1 77 ? -14.031 -16.75 -3.52 1 98.75 77 GLU B C 1
ATOM 3610 O O . GLU B 1 77 ? -14.266 -16.047 -2.541 1 98.75 77 GLU B O 1
ATOM 3615 N N . LEU B 1 78 ? -12.93 -17.469 -3.662 1 98.62 78 LEU B N 1
ATOM 3616 C CA . LEU B 1 78 ? -11.852 -17.281 -2.689 1 98.62 78 LEU B CA 1
ATOM 3617 C C . LEU B 1 78 ? -11.32 -15.859 -2.725 1 98.62 78 LEU B C 1
ATOM 3619 O O . LEU B 1 78 ? -11.125 -15.242 -1.678 1 98.62 78 LEU B O 1
ATOM 3623 N N . ALA B 1 79 ? -11.141 -15.305 -3.949 1 98.69 79 ALA B N 1
ATOM 3624 C CA . ALA B 1 79 ? -10.531 -13.992 -4.129 1 98.69 79 ALA B CA 1
ATOM 3625 C C . ALA B 1 79 ? -11.477 -12.883 -3.656 1 98.69 79 ALA B C 1
ATOM 3627 O O . ALA B 1 79 ? -11.023 -11.844 -3.174 1 98.69 79 ALA B O 1
ATOM 3628 N N . ARG B 1 80 ? -12.758 -13.117 -3.797 1 98.31 80 ARG B N 1
ATOM 3629 C CA . ARG B 1 80 ? -13.734 -12.148 -3.301 1 98.31 80 ARG B CA 1
ATOM 3630 C C . ARG B 1 80 ? -13.609 -11.969 -1.792 1 98.31 80 ARG B C 1
ATOM 3632 O O . ARG B 1 80 ? -13.805 -10.867 -1.274 1 98.31 80 ARG B O 1
ATOM 3639 N N . SER B 1 81 ? -13.203 -13.008 -1.146 1 97.12 81 SER B N 1
ATOM 3640 C CA . SER B 1 81 ? -13.086 -12.977 0.309 1 97.12 81 SER B CA 1
ATOM 3641 C C . SER B 1 81 ? -11.703 -12.5 0.737 1 97.12 81 SER B C 1
ATOM 3643 O O . SER B 1 81 ? -11.578 -11.609 1.582 1 97.12 81 SER B O 1
ATOM 3645 N N . SER B 1 82 ? -10.703 -13.094 0.153 1 96.44 82 SER B N 1
ATOM 3646 C CA . SER B 1 82 ? -9.32 -12.828 0.538 1 96.44 82 SER B CA 1
ATOM 3647 C C . SER B 1 82 ? -8.367 -13.07 -0.628 1 96.44 82 SER B C 1
ATOM 3649 O O . SER B 1 82 ? -8.305 -14.18 -1.164 1 96.44 82 SER B O 1
ATOM 3651 N N . ALA B 1 83 ? -7.586 -12.047 -0.946 1 97.88 83 ALA B N 1
ATOM 3652 C CA . ALA B 1 83 ? -6.562 -12.219 -1.974 1 97.88 83 ALA B CA 1
ATOM 3653 C C . ALA B 1 83 ? -5.508 -13.234 -1.532 1 97.88 83 ALA B C 1
ATOM 3655 O O . ALA B 1 83 ? -5.008 -14.016 -2.346 1 97.88 83 ALA B O 1
ATOM 3656 N N . ALA B 1 84 ? -5.227 -13.281 -0.256 1 98.31 84 ALA B N 1
ATOM 3657 C CA . ALA B 1 84 ? -4.227 -14.188 0.308 1 98.31 84 ALA B CA 1
ATOM 3658 C C . ALA B 1 84 ? -4.688 -15.641 0.22 1 98.31 84 ALA B C 1
ATOM 3660 O O . ALA B 1 84 ? -3.906 -16.516 -0.13 1 98.31 84 ALA B O 1
ATOM 3661 N N . LEU B 1 85 ? -5.922 -15.836 0.562 1 97.94 85 LEU B N 1
ATOM 3662 C CA . LEU B 1 85 ? -6.48 -17.172 0.504 1 97.94 85 LEU B CA 1
ATOM 3663 C C . LEU B 1 85 ? -6.465 -17.719 -0.924 1 97.94 85 LEU B C 1
ATOM 3665 O O . LEU B 1 85 ? -6.07 -18.859 -1.158 1 97.94 85 LEU B O 1
ATOM 3669 N N . ALA B 1 86 ? -6.91 -16.891 -1.828 1 98.38 86 ALA B N 1
ATOM 3670 C CA . ALA B 1 86 ? -6.918 -17.297 -3.234 1 98.38 86 ALA B CA 1
ATOM 3671 C C . ALA B 1 86 ? -5.508 -17.609 -3.721 1 98.38 86 ALA B C 1
ATOM 3673 O O . ALA B 1 86 ? -5.301 -18.609 -4.422 1 98.38 86 ALA B O 1
ATOM 3674 N N . SER B 1 87 ? -4.539 -16.781 -3.334 1 98.06 87 SER B N 1
ATOM 3675 C CA . SER B 1 87 ? -3.158 -17 -3.76 1 98.06 87 SER B CA 1
ATOM 3676 C C . SER B 1 87 ? -2.607 -18.297 -3.201 1 98.06 87 SER B C 1
ATOM 3678 O O . SER B 1 87 ? -2.045 -19.109 -3.943 1 98.06 87 SER B O 1
ATOM 3680 N N . SER B 1 88 ? -2.816 -18.547 -1.963 1 98.38 88 SER B N 1
ATOM 3681 C CA . SER B 1 88 ? -2.277 -19.734 -1.299 1 98.38 88 SER B CA 1
ATOM 3682 C C . SER B 1 88 ? -2.889 -21 -1.862 1 98.38 88 SER B C 1
ATOM 3684 O O . SER B 1 88 ? -2.168 -21.922 -2.246 1 98.38 88 SER B O 1
ATOM 3686 N N . MET B 1 89 ? -4.152 -21.062 -1.968 1 98.5 89 MET B N 1
ATOM 3687 C CA . MET B 1 89 ? -4.816 -22.297 -2.373 1 98.5 89 MET B CA 1
ATOM 3688 C C . MET B 1 89 ? -4.633 -22.547 -3.865 1 98.5 89 MET B C 1
ATOM 3690 O O . MET B 1 89 ? -4.539 -23.703 -4.297 1 98.5 89 MET B O 1
ATOM 3694 N N . SER B 1 90 ? -4.562 -21.453 -4.621 1 98.38 90 SER B N 1
ATOM 3695 C CA . SER B 1 90 ? -4.426 -21.656 -6.062 1 98.38 90 SER B CA 1
ATOM 3696 C C . SER B 1 90 ? -3.039 -22.172 -6.418 1 98.38 90 SER B C 1
ATOM 3698 O O . SER B 1 90 ? -2.875 -22.891 -7.41 1 98.38 90 SER B O 1
ATOM 3700 N N . ILE B 1 91 ? -2.027 -21.844 -5.617 1 98.56 91 ILE B N 1
ATOM 3701 C CA . ILE B 1 91 ? -0.71 -22.438 -5.816 1 98.56 91 ILE B CA 1
ATOM 3702 C C . ILE B 1 91 ? -0.819 -23.953 -5.777 1 98.56 91 ILE B C 1
ATOM 3704 O O . ILE B 1 91 ? -0.195 -24.641 -6.582 1 98.56 91 ILE B O 1
ATOM 3708 N N . HIS B 1 92 ? -1.681 -24.422 -4.941 1 98.62 92 HIS B N 1
ATOM 3709 C CA . HIS B 1 92 ? -1.89 -25.844 -4.723 1 98.62 92 HIS B CA 1
ATOM 3710 C C . HIS B 1 92 ? -2.809 -26.438 -5.785 1 98.62 92 HIS B C 1
ATOM 3712 O O . HIS B 1 92 ? -2.336 -26.984 -6.785 1 98.62 92 HIS B O 1
ATOM 3718 N N . PHE B 1 93 ? -4.023 -26.047 -5.902 1 98.25 93 PHE B N 1
ATOM 3719 C CA . PHE B 1 93 ? -5.012 -26.781 -6.676 1 98.25 93 PHE B CA 1
ATOM 3720 C C . PHE B 1 93 ? -4.941 -26.406 -8.148 1 98.25 93 PHE B C 1
ATOM 3722 O O . PHE B 1 93 ? -5.418 -27.156 -9.008 1 98.25 93 PHE B O 1
ATOM 3729 N N . ASP B 1 94 ? -4.312 -25.266 -8.453 1 98.06 94 ASP B N 1
ATOM 3730 C CA . ASP B 1 94 ? -4.387 -24.781 -9.828 1 98.06 94 ASP B CA 1
ATOM 3731 C C . ASP B 1 94 ? -3.012 -24.781 -10.484 1 98.06 94 ASP B C 1
ATOM 3733 O O . ASP B 1 94 ? -2.902 -24.953 -11.703 1 98.06 94 ASP B O 1
ATOM 3737 N N . ILE B 1 95 ? -1.987 -24.594 -9.711 1 98.31 95 ILE B N 1
ATOM 3738 C CA . ILE B 1 95 ? -0.66 -24.406 -10.297 1 98.31 95 ILE B CA 1
ATOM 3739 C C . ILE B 1 95 ? 0.143 -25.703 -10.148 1 98.31 95 ILE B C 1
ATOM 3741 O O . ILE B 1 95 ? 0.62 -26.266 -11.133 1 98.31 95 ILE B O 1
ATOM 3745 N N . VAL B 1 96 ? 0.166 -26.266 -8.992 1 98.75 96 VAL B N 1
ATOM 3746 C CA . VAL B 1 96 ? 0.985 -27.453 -8.766 1 98.75 96 VAL B CA 1
ATOM 3747 C C . VAL B 1 96 ? 0.276 -28.688 -9.32 1 98.75 96 VAL B C 1
ATOM 3749 O O . VAL B 1 96 ? 0.921 -29.609 -9.836 1 98.75 96 VAL B O 1
ATOM 3752 N N . ALA B 1 97 ? -0.994 -28.719 -9.312 1 98.25 97 ALA B N 1
ATOM 3753 C CA . ALA B 1 97 ? -1.786 -29.875 -9.703 1 98.25 97 ALA B CA 1
ATOM 3754 C C . ALA B 1 97 ? -1.389 -30.375 -11.094 1 98.25 97 ALA B C 1
ATOM 3756 O O . ALA B 1 97 ? -1.093 -31.562 -11.273 1 98.25 97 ALA B O 1
ATOM 3757 N N . PRO B 1 98 ? -1.327 -29.531 -12.117 1 97.44 98 PRO B N 1
ATOM 3758 C CA . PRO B 1 98 ? -0.985 -30.031 -13.445 1 97.44 98 PRO B CA 1
ATOM 3759 C C . PRO B 1 98 ? 0.394 -30.688 -13.492 1 97.44 98 PRO B C 1
ATOM 3761 O O . PRO B 1 98 ? 0.607 -31.641 -14.25 1 97.44 98 PRO B O 1
ATOM 3764 N N . TYR B 1 99 ? 1.337 -30.219 -12.727 1 98.62 99 TYR B N 1
ATOM 3765 C CA . TYR B 1 99 ? 2.654 -30.844 -12.68 1 98.62 99 TYR B CA 1
ATOM 3766 C C . TYR B 1 99 ? 2.564 -32.25 -12.148 1 98.62 99 TYR B C 1
ATOM 3768 O O . TYR B 1 99 ? 3.15 -33.188 -12.719 1 98.62 99 TYR B O 1
ATOM 3776 N N . LEU B 1 100 ? 1.776 -32.438 -11.109 1 98.69 100 LEU B N 1
ATOM 3777 C CA . LEU B 1 100 ? 1.701 -33.75 -10.453 1 98.69 100 LEU B CA 1
ATOM 3778 C C . LEU B 1 100 ? 0.784 -34.688 -11.219 1 98.69 100 LEU B C 1
ATOM 3780 O O . LEU B 1 100 ? 1.005 -35.906 -11.234 1 98.69 100 LEU B O 1
ATOM 3784 N N . VAL B 1 101 ? -0.168 -34.156 -11.875 1 98.12 101 VAL B N 1
ATOM 3785 C CA . VAL B 1 101 ? -1.15 -35 -12.57 1 98.12 101 VAL B CA 1
ATOM 3786 C C . VAL B 1 101 ? -0.603 -35.406 -13.93 1 98.12 101 VAL B C 1
ATOM 3788 O O . VAL B 1 101 ? -0.734 -36.594 -14.328 1 98.12 101 VAL B O 1
ATOM 3791 N N . GLU B 1 102 ? 0.068 -34.531 -14.617 1 97.5 102 GLU B N 1
ATOM 3792 C CA . GLU B 1 102 ? 0.403 -34.781 -16.016 1 97.5 102 GLU B CA 1
ATOM 3793 C C . GLU B 1 102 ? 1.823 -35.312 -16.156 1 97.5 102 GLU B C 1
ATOM 3795 O O . GLU B 1 102 ? 2.137 -36 -17.141 1 97.5 102 GLU B O 1
ATOM 3800 N N . LEU B 1 103 ? 2.67 -35.062 -15.195 1 98.56 103 LEU B N 1
ATOM 3801 C CA . LEU B 1 103 ? 4.082 -35.344 -15.453 1 98.56 103 LEU B CA 1
ATOM 3802 C C . LEU B 1 103 ? 4.566 -36.531 -14.633 1 98.56 103 LEU B C 1
ATOM 3804 O O . LEU B 1 103 ? 5.684 -37.031 -14.836 1 98.56 103 LEU B O 1
ATOM 3808 N N . THR B 1 104 ? 3.719 -37.094 -13.75 1 98.38 104 THR B N 1
ATOM 3809 C CA . THR B 1 104 ? 4.227 -38.094 -12.812 1 98.38 104 THR B CA 1
ATOM 3810 C C . THR B 1 104 ? 3.766 -39.5 -13.219 1 98.38 104 THR B C 1
ATOM 3812 O O . THR B 1 104 ? 2.859 -39.656 -14.039 1 98.38 104 THR B O 1
ATOM 3815 N N . THR B 1 105 ? 4.453 -40.5 -12.719 1 97.75 105 THR B N 1
ATOM 3816 C CA . THR B 1 105 ? 4.09 -41.875 -12.922 1 97.75 105 THR B CA 1
ATOM 3817 C C . THR B 1 105 ? 2.912 -42.281 -12.039 1 97.75 105 THR B C 1
ATOM 3819 O O . THR B 1 105 ? 2.557 -41.531 -11.109 1 97.75 105 THR B O 1
ATOM 3822 N N . ASP B 1 106 ? 2.412 -43.406 -12.258 1 97.12 106 ASP B N 1
ATOM 3823 C CA . ASP B 1 106 ? 1.297 -43.906 -11.445 1 97.12 106 ASP B CA 1
ATOM 3824 C C . ASP B 1 106 ? 1.723 -44.094 -9.992 1 97.12 106 ASP B C 1
ATOM 3826 O O . ASP B 1 106 ? 0.942 -43.844 -9.07 1 97.12 106 ASP B O 1
ATOM 3830 N N . GLU B 1 107 ? 2.883 -44.562 -9.844 1 97.81 107 GLU B N 1
ATOM 3831 C CA . GLU B 1 107 ? 3.4 -44.75 -8.484 1 97.81 107 GLU B CA 1
ATOM 3832 C C . GLU B 1 107 ? 3.52 -43.406 -7.762 1 97.81 107 GLU B C 1
ATOM 3834 O O . GLU B 1 107 ? 3.168 -43.312 -6.586 1 97.81 107 GLU B O 1
ATOM 3839 N N . GLN B 1 108 ? 4.027 -42.438 -8.445 1 98.56 108 GLN B N 1
ATOM 3840 C CA . GLN B 1 108 ? 4.152 -41.094 -7.883 1 98.56 108 GLN B CA 1
ATOM 3841 C C . GLN B 1 108 ? 2.781 -40.5 -7.578 1 98.56 108 GLN B C 1
ATOM 3843 O O . GLN B 1 108 ? 2.582 -39.906 -6.52 1 98.56 108 GLN B O 1
ATOM 3848 N N . LYS B 1 109 ? 1.833 -40.688 -8.43 1 98.62 109 LYS B N 1
ATOM 3849 C CA . LYS B 1 109 ? 0.473 -40.219 -8.219 1 98.62 109 LYS B CA 1
ATOM 3850 C C . LYS B 1 109 ? -0.141 -40.812 -6.965 1 98.62 109 LYS B C 1
ATOM 3852 O O . LYS B 1 109 ? -0.753 -40.125 -6.156 1 98.62 109 LYS B O 1
ATOM 3857 N N . GLN B 1 110 ? 0.046 -42.062 -6.875 1 98.19 110 GLN B N 1
ATOM 3858 C CA . GLN B 1 110 ? -0.485 -42.781 -5.707 1 98.19 110 GLN B CA 1
ATOM 3859 C C . GLN B 1 110 ? 0.158 -42.25 -4.422 1 98.19 110 GLN B C 1
ATOM 3861 O O . GLN B 1 110 ? -0.496 -42.188 -3.381 1 98.19 110 GLN B O 1
ATOM 3866 N N . ARG B 1 111 ? 1.338 -41.875 -4.508 1 98.12 111 ARG B N 1
ATOM 3867 C CA . ARG B 1 111 ? 2.096 -41.438 -3.344 1 98.12 111 ARG B CA 1
ATOM 3868 C C . ARG B 1 111 ? 1.635 -40.062 -2.895 1 98.12 111 ARG B C 1
ATOM 3870 O O . ARG B 1 111 ? 1.586 -39.781 -1.695 1 98.12 111 ARG B O 1
ATOM 3877 N N . TRP B 1 112 ? 1.314 -39.156 -3.801 1 98.69 112 TRP B N 1
ATOM 3878 C CA . TRP B 1 112 ? 1.195 -37.75 -3.436 1 98.69 112 TRP B CA 1
ATOM 3879 C C . TRP B 1 112 ? -0.243 -37.25 -3.592 1 98.69 112 TRP B C 1
ATOM 3881 O O . TRP B 1 112 ? -0.742 -36.5 -2.762 1 98.69 112 TRP B O 1
ATOM 3891 N N . LEU B 1 113 ? -1.016 -37.656 -4.531 1 98.81 113 LEU B N 1
ATOM 3892 C CA . LEU B 1 113 ? -2.24 -37 -4.957 1 98.81 113 LEU B CA 1
ATOM 3893 C C . LEU B 1 113 ? -3.354 -37.188 -3.936 1 98.81 113 LEU B C 1
ATOM 3895 O O . LEU B 1 113 ? -4.16 -36.312 -3.703 1 98.81 113 LEU B O 1
ATOM 3899 N N . PRO B 1 114 ? -3.473 -38.438 -3.326 1 98.75 114 PRO B N 1
ATOM 3900 C CA . PRO B 1 114 ? -4.527 -38.562 -2.318 1 98.75 114 PRO B CA 1
ATOM 3901 C C . PRO B 1 114 ? -4.391 -37.531 -1.19 1 98.75 114 PRO B C 1
ATOM 3903 O O . PRO B 1 114 ? -5.367 -36.875 -0.825 1 98.75 114 PRO B O 1
ATOM 3906 N N . LYS B 1 115 ? -3.207 -37.344 -0.661 1 98.75 115 LYS B N 1
ATOM 3907 C CA . LYS B 1 115 ? -2.986 -36.344 0.391 1 98.75 115 LYS B CA 1
ATOM 3908 C C . LYS B 1 115 ? -3.117 -34.938 -0.153 1 98.75 115 LYS B C 1
ATOM 3910 O O . LYS B 1 115 ? -3.531 -34.031 0.567 1 98.75 115 LYS B O 1
ATOM 3915 N N . PHE B 1 116 ? -2.744 -34.781 -1.402 1 98.75 116 PHE B N 1
ATOM 3916 C CA . PHE B 1 116 ? -2.955 -33.5 -2.105 1 98.75 116 PHE B CA 1
ATOM 3917 C C . PHE B 1 116 ? -4.434 -33.125 -2.109 1 98.75 116 PHE B C 1
ATOM 3919 O O . PHE B 1 116 ? -4.793 -32 -1.751 1 98.75 116 PHE B O 1
ATOM 3926 N N . CYS B 1 117 ? -5.301 -34.062 -2.391 1 98.75 117 CYS B N 1
ATOM 3927 C CA . CYS B 1 117 ? -6.734 -33.812 -2.506 1 98.75 117 CYS B CA 1
ATOM 3928 C C . CYS B 1 117 ? -7.363 -33.594 -1.135 1 98.75 117 CYS B C 1
ATOM 3930 O O . CYS B 1 117 ? -8.266 -32.781 -0.989 1 98.75 117 CYS B O 1
ATOM 3932 N N . SER B 1 118 ? -6.863 -34.281 -0.151 1 98.44 118 SER B N 1
ATOM 3933 C CA . SER B 1 118 ? -7.477 -34.25 1.172 1 98.44 118 SER B CA 1
ATOM 3934 C C . SER B 1 118 ? -7.055 -32.969 1.925 1 98.44 118 SER B C 1
ATOM 3936 O O . SER B 1 118 ? -7.676 -32.594 2.92 1 98.44 118 SER B O 1
ATOM 3938 N N . GLY B 1 119 ? -6 -32.375 1.472 1 98.44 119 GLY B N 1
ATOM 3939 C CA . GLY B 1 119 ? -5.477 -31.219 2.152 1 98.44 119 GLY B CA 1
ATOM 3940 C C . GLY B 1 119 ? -4.477 -31.547 3.24 1 98.44 119 GLY B C 1
ATOM 3941 O O . GLY B 1 119 ? -3.926 -30.656 3.885 1 98.44 119 GLY B O 1
ATOM 3942 N N . GLU B 1 120 ? -4.184 -32.781 3.387 1 98.31 120 GLU B N 1
ATOM 3943 C CA . GLU B 1 120 ? -3.158 -33.219 4.332 1 98.31 120 GLU B CA 1
ATOM 3944 C C . GLU B 1 120 ? -1.766 -32.812 3.861 1 98.31 120 GLU B C 1
ATOM 3946 O O . GLU B 1 120 ? -0.843 -32.688 4.668 1 98.31 120 GLU B O 1
ATOM 3951 N N . MET B 1 121 ? -1.647 -32.625 2.625 1 98.5 121 MET B N 1
ATOM 3952 C CA . MET B 1 121 ? -0.41 -32.125 2.025 1 98.5 121 MET B CA 1
ATOM 3953 C C . MET B 1 121 ? -0.622 -30.766 1.376 1 98.5 121 MET B C 1
ATOM 3955 O O . MET B 1 121 ? -1.514 -30.594 0.541 1 98.5 121 MET B O 1
ATOM 3959 N N . ILE B 1 122 ? 0.139 -29.828 1.83 1 98.69 122 ILE B N 1
ATOM 3960 C CA . ILE B 1 122 ? 0.196 -28.516 1.197 1 98.69 122 ILE B CA 1
ATOM 3961 C C . ILE B 1 122 ? 1.404 -28.438 0.267 1 98.69 122 ILE B C 1
ATOM 3963 O O . ILE B 1 122 ? 2.494 -28.906 0.618 1 98.69 122 ILE B O 1
ATOM 3967 N N . THR B 1 123 ? 1.194 -27.875 -0.908 1 98.88 123 THR B N 1
ATOM 3968 C CA . THR B 1 123 ? 2.287 -27.859 -1.875 1 98.88 123 THR B CA 1
ATOM 3969 C C . THR B 1 123 ? 2.678 -26.438 -2.23 1 98.88 123 THR B C 1
ATOM 3971 O O . THR B 1 123 ? 1.919 -25.5 -1.972 1 98.88 123 THR B O 1
ATOM 3974 N N . ALA B 1 124 ? 3.844 -26.266 -2.732 1 98.81 124 ALA B N 1
ATOM 3975 C CA . ALA B 1 124 ? 4.41 -25.047 -3.283 1 98.81 124 ALA B CA 1
ATOM 3976 C C . ALA B 1 124 ? 5.281 -25.328 -4.5 1 98.81 124 ALA B C 1
ATOM 3978 O O . ALA B 1 124 ? 5.531 -26.5 -4.824 1 98.81 124 ALA B O 1
ATOM 3979 N N . ILE B 1 125 ? 5.648 -24.328 -5.195 1 98.62 125 ILE B N 1
ATOM 3980 C CA . ILE B 1 125 ? 6.562 -24.438 -6.324 1 98.62 125 ILE B CA 1
ATOM 3981 C C . ILE B 1 125 ? 7.68 -23.406 -6.199 1 98.62 125 ILE B C 1
ATOM 3983 O O . ILE B 1 125 ? 7.422 -22.234 -5.93 1 98.62 125 ILE B O 1
ATOM 3987 N N . GLY B 1 126 ? 8.906 -23.875 -6.258 1 98.12 126 GLY B N 1
ATOM 3988 C CA . GLY B 1 126 ? 10.086 -23.047 -6.07 1 98.12 126 GLY B CA 1
ATOM 3989 C C . GLY B 1 126 ? 10.875 -22.812 -7.348 1 98.12 126 GLY B C 1
ATOM 3990 O O . GLY B 1 126 ? 11.781 -23.594 -7.664 1 98.12 126 GLY B O 1
ATOM 3991 N N . MET B 1 127 ? 10.68 -21.656 -7.992 1 95.75 127 MET B N 1
ATOM 3992 C CA . MET B 1 127 ? 11.367 -21.266 -9.219 1 95.75 127 MET B CA 1
ATOM 3993 C C . MET B 1 127 ? 12.266 -20.062 -8.984 1 95.75 127 MET B C 1
ATOM 3995 O O . MET B 1 127 ? 13.461 -20.109 -9.258 1 95.75 127 MET B O 1
ATOM 3999 N N . THR B 1 128 ? 11.734 -19.062 -8.359 1 96 128 THR B N 1
ATOM 4000 C CA . THR B 1 128 ? 12.398 -17.781 -8.18 1 96 128 THR B CA 1
ATOM 4001 C C . THR B 1 128 ? 13.562 -17.922 -7.195 1 96 128 THR B C 1
ATOM 4003 O O . THR B 1 128 ? 13.453 -18.609 -6.184 1 96 128 THR B O 1
ATOM 4006 N N . GLU B 1 129 ? 14.648 -17.297 -7.555 1 97.38 129 GLU B N 1
ATOM 4007 C CA . GLU B 1 129 ? 15.859 -17.266 -6.742 1 97.38 129 GLU B CA 1
ATOM 4008 C C . GLU B 1 129 ? 16.297 -15.82 -6.484 1 97.38 129 GLU B C 1
ATOM 4010 O O . GLU B 1 129 ? 15.836 -14.898 -7.156 1 97.38 129 GLU B O 1
ATOM 4015 N N . PRO B 1 130 ? 17.141 -15.648 -5.496 1 93 130 PRO B N 1
ATOM 4016 C CA . PRO B 1 130 ? 17.656 -14.297 -5.254 1 93 130 PRO B CA 1
ATOM 4017 C C . PRO B 1 130 ? 18.281 -13.672 -6.496 1 93 130 PRO B C 1
ATOM 4019 O O . PRO B 1 130 ? 18.188 -12.461 -6.699 1 93 130 PRO B O 1
ATOM 4022 N N . SER B 1 131 ? 18.812 -14.406 -7.332 1 90.19 131 SER B N 1
ATOM 4023 C CA . SER B 1 131 ? 19.516 -13.914 -8.508 1 90.19 131 SER B CA 1
ATOM 4024 C C . SER B 1 131 ? 18.531 -13.547 -9.617 1 90.19 131 SER B C 1
ATOM 4026 O O . SER B 1 131 ? 18.891 -12.828 -10.562 1 90.19 131 SER B O 1
ATOM 4028 N N . GLY B 1 132 ? 17.344 -14.117 -9.5 1 89.56 132 GLY B N 1
ATOM 4029 C CA . GLY B 1 132 ? 16.391 -13.773 -10.555 1 89.56 132 GLY B CA 1
ATOM 4030 C C . GLY B 1 132 ? 15.062 -14.477 -10.414 1 89.56 132 GLY B C 1
ATOM 4031 O O . GLY B 1 132 ? 15 -15.625 -9.961 1 89.56 132 GLY B O 1
ATOM 4032 N N . GLY B 1 133 ? 14.023 -13.766 -10.953 1 89.06 133 GLY B N 1
ATOM 4033 C CA . GLY B 1 133 ? 12.688 -14.312 -11.039 1 89.06 133 GLY B CA 1
ATOM 4034 C C . GLY B 1 133 ? 12.188 -14.469 -12.461 1 89.06 133 GLY B C 1
ATOM 4035 O O . GLY B 1 133 ? 12.023 -15.586 -12.953 1 89.06 133 GLY B O 1
ATOM 4036 N N . SER B 1 134 ? 12.195 -13.406 -13.211 1 88.75 134 SER B N 1
ATOM 4037 C CA . SER B 1 134 ? 11.734 -13.391 -14.594 1 88.75 134 SER B CA 1
ATOM 4038 C C . SER B 1 134 ? 12.711 -14.133 -15.508 1 88.75 134 SER B C 1
ATOM 4040 O O . SER B 1 134 ? 12.297 -14.734 -16.5 1 88.75 134 SER B O 1
ATOM 4042 N N . ASP B 1 135 ? 13.906 -14.109 -15.195 1 90.25 135 ASP B N 1
ATOM 4043 C CA . ASP B 1 135 ? 14.93 -14.828 -15.953 1 90.25 135 ASP B CA 1
ATOM 4044 C C . ASP B 1 135 ? 15.109 -16.25 -15.422 1 90.25 135 ASP B C 1
ATOM 4046 O O . ASP B 1 135 ? 16.188 -16.609 -14.961 1 90.25 135 ASP B O 1
ATOM 4050 N N . LEU B 1 136 ? 14.125 -17.078 -15.633 1 90 136 LEU B N 1
ATOM 4051 C CA . LEU B 1 136 ? 14.07 -18.422 -15.078 1 90 136 LEU B CA 1
ATOM 4052 C C . LEU B 1 136 ? 15.156 -19.312 -15.688 1 90 136 LEU B C 1
ATOM 4054 O O . LEU B 1 136 ? 15.664 -20.219 -15.031 1 90 136 LEU B O 1
ATOM 4058 N N . ALA B 1 137 ? 15.484 -19.016 -16.938 1 91.31 137 ALA B N 1
ATOM 4059 C CA . ALA B 1 137 ? 16.484 -19.828 -17.641 1 91.31 137 ALA B CA 1
ATOM 4060 C C . ALA B 1 137 ? 17.844 -19.719 -16.969 1 91.31 137 ALA B C 1
ATOM 4062 O O . ALA B 1 137 ? 18.688 -20.594 -17.109 1 91.31 137 ALA B O 1
ATOM 4063 N N . ALA B 1 138 ? 18.031 -18.734 -16.188 1 92.75 138 ALA B N 1
ATOM 4064 C CA . ALA B 1 138 ? 19.344 -18.453 -15.602 1 92.75 138 ALA B CA 1
ATOM 4065 C C . ALA B 1 138 ? 19.406 -18.938 -14.156 1 92.75 138 ALA B C 1
ATOM 4067 O O . ALA B 1 138 ? 20.328 -18.578 -13.422 1 92.75 138 ALA B O 1
ATOM 4068 N N . LEU B 1 139 ? 18.453 -19.766 -13.727 1 95.19 139 LEU B N 1
ATOM 4069 C CA . LEU B 1 139 ? 18.453 -20.188 -12.328 1 95.19 139 LEU B CA 1
ATOM 4070 C C . LEU B 1 139 ? 19.766 -20.859 -11.961 1 95.19 139 LEU B C 1
ATOM 4072 O O . LEU B 1 139 ? 20.391 -21.516 -12.805 1 95.19 139 LEU B O 1
ATOM 4076 N N . LYS B 1 140 ? 20.109 -20.781 -10.617 1 96.56 140 LYS B N 1
ATOM 4077 C CA . LYS B 1 140 ? 21.438 -21.188 -10.172 1 96.56 140 LYS B CA 1
ATOM 4078 C C . LYS B 1 140 ? 21.375 -22.453 -9.32 1 96.56 140 LYS B C 1
ATOM 4080 O O . LYS B 1 140 ? 22.391 -23.109 -9.102 1 96.56 140 LYS B O 1
ATOM 4085 N N . THR B 1 141 ? 20.219 -22.781 -8.773 1 98.5 141 THR B N 1
ATOM 4086 C CA . THR B 1 141 ? 20.094 -24.031 -8.039 1 98.5 141 THR B CA 1
ATOM 4087 C C . THR B 1 141 ? 20.5 -25.219 -8.898 1 98.5 141 THR B C 1
ATOM 4089 O O . THR B 1 141 ? 20.078 -25.328 -10.055 1 98.5 141 THR B O 1
ATOM 4092 N N . THR B 1 142 ? 21.297 -26.125 -8.281 1 98.56 142 THR B N 1
ATOM 4093 C CA . THR B 1 142 ? 21.812 -27.234 -9.055 1 98.56 142 THR B CA 1
ATOM 4094 C C . THR B 1 142 ? 21.359 -28.562 -8.469 1 98.56 142 THR B C 1
ATOM 4096 O O . THR B 1 142 ? 21.062 -28.656 -7.273 1 98.56 142 THR B O 1
ATOM 4099 N N . ALA B 1 143 ? 21.172 -29.516 -9.336 1 98.75 143 ALA B N 1
ATOM 4100 C CA . ALA B 1 143 ? 21 -30.922 -8.977 1 98.75 143 ALA B CA 1
ATOM 4101 C C . ALA B 1 143 ? 22.016 -31.797 -9.719 1 98.75 143 ALA B C 1
ATOM 4103 O O . ALA B 1 143 ? 22 -31.875 -10.953 1 98.75 143 ALA B O 1
ATOM 4104 N N . VAL B 1 144 ? 22.875 -32.438 -8.961 1 98.5 144 VAL B N 1
ATOM 4105 C CA . VAL B 1 144 ? 23.906 -33.281 -9.547 1 98.5 144 VAL B CA 1
ATOM 4106 C C . VAL B 1 144 ? 23.609 -34.75 -9.258 1 98.5 144 VAL B C 1
ATOM 4108 O O . VAL B 1 144 ? 23.312 -35.125 -8.117 1 98.5 144 VAL B O 1
ATOM 4111 N N . LYS B 1 145 ? 23.75 -35.562 -10.289 1 97.69 145 LYS B N 1
ATOM 4112 C CA . LYS B 1 145 ? 23.469 -37 -10.141 1 97.69 145 LYS B CA 1
ATOM 4113 C C . LYS B 1 145 ? 24.5 -37.656 -9.234 1 97.69 145 LYS B C 1
ATOM 4115 O O . LYS B 1 145 ? 25.703 -37.375 -9.336 1 97.69 145 LYS B O 1
ATOM 4120 N N . ASP B 1 146 ? 24.062 -38.375 -8.32 1 97.62 146 ASP B N 1
ATOM 4121 C CA . ASP B 1 146 ? 24.875 -39.219 -7.438 1 97.62 146 ASP B CA 1
ATOM 4122 C C . ASP B 1 146 ? 24.266 -40.625 -7.297 1 97.62 146 ASP B C 1
ATOM 4124 O O . ASP B 1 146 ? 23.453 -40.844 -6.402 1 97.62 146 ASP B O 1
ATOM 4128 N N . GLY B 1 147 ? 24.812 -41.594 -8.086 1 96.81 147 GLY B N 1
ATOM 4129 C CA . GLY B 1 147 ? 24.125 -42.875 -8.227 1 96.81 147 GLY B CA 1
ATOM 4130 C C . GLY B 1 147 ? 22.781 -42.719 -8.906 1 96.81 147 GLY B C 1
ATOM 4131 O O . GLY B 1 147 ? 22.672 -42.156 -9.992 1 96.81 147 GLY B O 1
ATOM 4132 N N . ASP B 1 148 ? 21.781 -43.25 -8.211 1 95.94 148 ASP B N 1
ATOM 4133 C CA . ASP B 1 148 ? 20.422 -43.156 -8.75 1 95.94 148 ASP B CA 1
ATOM 4134 C C . ASP B 1 148 ? 19.734 -41.906 -8.234 1 95.94 148 ASP B C 1
ATOM 4136 O O . ASP B 1 148 ? 18.672 -41.531 -8.734 1 95.94 148 ASP B O 1
ATOM 4140 N N . ASP B 1 149 ? 20.391 -41.281 -7.289 1 98.19 149 ASP B N 1
ATOM 4141 C CA . ASP B 1 149 ? 19.812 -40.094 -6.633 1 98.19 149 ASP B CA 1
ATOM 4142 C C . ASP B 1 149 ? 20.359 -38.812 -7.223 1 98.19 149 ASP B C 1
ATOM 4144 O O . ASP B 1 149 ? 21.203 -38.844 -8.125 1 98.19 149 ASP B O 1
ATOM 4148 N N . TRP B 1 150 ? 19.797 -37.75 -6.801 1 98.69 150 TRP B N 1
ATOM 4149 C CA . TRP B 1 150 ? 20.25 -36.406 -7.102 1 98.69 150 TRP B CA 1
ATOM 4150 C C . TRP B 1 150 ? 20.578 -35.625 -5.824 1 98.69 150 TRP B C 1
ATOM 4152 O O . TRP B 1 150 ? 19.922 -35.844 -4.797 1 98.69 150 TRP B O 1
ATOM 4162 N N . VAL B 1 151 ? 21.562 -34.781 -5.914 1 98.88 151 VAL B N 1
ATOM 4163 C CA . VAL B 1 151 ? 21.906 -33.906 -4.797 1 98.88 151 VAL B CA 1
ATOM 4164 C C . VAL B 1 151 ? 21.656 -32.438 -5.188 1 98.88 151 VAL B C 1
ATOM 4166 O O . VAL B 1 151 ? 22.297 -31.922 -6.105 1 98.88 151 VAL B O 1
ATOM 4169 N N . ILE B 1 152 ? 20.734 -31.797 -4.43 1 98.88 152 ILE B N 1
ATOM 4170 C CA . ILE B 1 152 ? 20.328 -30.453 -4.762 1 98.88 152 ILE B CA 1
ATOM 4171 C C . ILE B 1 152 ? 21.016 -29.453 -3.836 1 98.88 152 ILE B C 1
ATOM 4173 O O . ILE B 1 152 ? 21.078 -29.656 -2.621 1 98.88 152 ILE B O 1
ATOM 4177 N N . ASN B 1 153 ? 21.609 -28.391 -4.414 1 98.88 153 ASN B N 1
ATOM 4178 C CA . ASN B 1 153 ? 22.188 -27.25 -3.717 1 98.88 153 ASN B CA 1
ATOM 4179 C C . ASN B 1 153 ? 21.688 -25.922 -4.293 1 98.88 153 ASN B C 1
ATOM 4181 O O . ASN B 1 153 ? 21.609 -25.766 -5.512 1 98.88 153 ASN B O 1
ATOM 4185 N N . GLY B 1 154 ? 21.297 -25.062 -3.434 1 98.5 154 GLY B N 1
ATOM 4186 C CA . GLY B 1 154 ? 20.828 -23.766 -3.881 1 98.5 154 GLY B CA 1
ATOM 4187 C C . GLY B 1 154 ? 19.812 -23.141 -2.951 1 98.5 154 GLY B C 1
ATOM 4188 O O . GLY B 1 154 ? 19.812 -23.406 -1.748 1 98.5 154 GLY B O 1
ATOM 4189 N N . SER B 1 155 ? 19.062 -22.172 -3.477 1 98.56 155 SER B N 1
ATOM 4190 C CA . SER B 1 155 ? 18.031 -21.484 -2.688 1 98.56 155 SER B CA 1
ATOM 4191 C C . SER B 1 155 ? 16.938 -20.922 -3.58 1 98.56 155 SER B C 1
ATOM 4193 O O . SER B 1 155 ? 17.156 -20.672 -4.766 1 98.56 155 SER B O 1
ATOM 4195 N N . LYS B 1 156 ? 15.82 -20.891 -3.076 1 98.44 156 LYS B N 1
ATOM 4196 C CA . LYS B 1 156 ? 14.664 -20.219 -3.656 1 98.44 156 LYS B CA 1
ATOM 4197 C C . LYS B 1 156 ? 14.141 -19.125 -2.729 1 98.44 156 LYS B C 1
ATOM 4199 O O . LYS B 1 156 ? 14.398 -19.141 -1.523 1 98.44 156 LYS B O 1
ATOM 4204 N N . THR B 1 157 ? 13.453 -18.109 -3.318 1 97.88 157 THR B N 1
ATOM 4205 C CA . THR B 1 157 ? 12.883 -17.031 -2.516 1 97.88 157 THR B CA 1
ATOM 4206 C C . THR B 1 157 ? 11.516 -16.609 -3.059 1 97.88 157 THR B C 1
ATOM 4208 O O . THR B 1 157 ? 11.133 -17.016 -4.156 1 97.88 157 THR B O 1
ATOM 4211 N N . PHE B 1 158 ? 10.727 -15.938 -2.197 1 97.94 158 PHE B N 1
ATOM 4212 C CA . PHE B 1 158 ? 9.383 -15.484 -2.512 1 97.94 158 PHE B CA 1
ATOM 4213 C C . PHE B 1 158 ? 8.461 -16.672 -2.785 1 97.94 158 PHE B C 1
ATOM 4215 O O . PHE B 1 158 ? 7.609 -16.609 -3.672 1 97.94 158 PHE B O 1
ATOM 4222 N N . ILE B 1 159 ? 8.641 -17.734 -2.062 1 98.44 159 ILE B N 1
ATOM 4223 C CA . ILE B 1 159 ? 7.863 -18.938 -2.361 1 98.44 159 ILE B CA 1
ATOM 4224 C C . ILE B 1 159 ? 6.59 -18.953 -1.516 1 98.44 159 ILE B C 1
ATOM 4226 O O . ILE B 1 159 ? 6.645 -19.188 -0.308 1 98.44 159 ILE B O 1
ATOM 4230 N N . THR B 1 160 ? 5.484 -18.688 -2.189 1 98 160 THR B N 1
ATOM 4231 C CA . THR B 1 160 ? 4.184 -18.781 -1.534 1 98 160 THR B CA 1
ATOM 4232 C C . THR B 1 160 ? 3.953 -20.188 -1.002 1 98 160 THR B C 1
ATOM 4234 O O . THR B 1 160 ? 4.262 -21.172 -1.678 1 98 160 THR B O 1
ATOM 4237 N N . ASN B 1 161 ? 3.436 -20.375 0.19 1 98.38 161 ASN B N 1
ATOM 4238 C CA . ASN B 1 161 ? 3.227 -21.594 0.945 1 98.38 161 ASN B CA 1
ATOM 4239 C C . ASN B 1 161 ? 4.551 -22.203 1.407 1 98.38 161 ASN B C 1
ATOM 4241 O O . ASN B 1 161 ? 4.566 -23.266 2.045 1 98.38 161 ASN B O 1
ATOM 4245 N N . GLY B 1 162 ? 5.672 -21.562 1.146 1 98.12 162 GLY B N 1
ATOM 4246 C CA . GLY B 1 162 ? 6.988 -22.141 1.378 1 98.12 162 GLY B CA 1
ATOM 4247 C C . GLY B 1 162 ? 7.266 -22.422 2.842 1 98.12 162 GLY B C 1
ATOM 4248 O O . GLY B 1 162 ? 8.031 -23.344 3.166 1 98.12 162 GLY B O 1
ATOM 4249 N N . ALA B 1 163 ? 6.621 -21.719 3.715 1 97.44 163 ALA B N 1
ATOM 4250 C CA . ALA B 1 163 ? 6.863 -21.891 5.148 1 97.44 163 ALA B CA 1
ATOM 4251 C C . ALA B 1 163 ? 6.168 -23.141 5.68 1 97.44 163 ALA B C 1
ATOM 4253 O O . ALA B 1 163 ? 6.598 -23.719 6.68 1 97.44 163 ALA B O 1
ATOM 4254 N N . ARG B 1 164 ? 5.148 -23.594 4.918 1 96.38 164 ARG B N 1
ATOM 4255 C CA . ARG B 1 164 ? 4.344 -24.656 5.523 1 96.38 164 ARG B CA 1
ATOM 4256 C C . ARG B 1 164 ? 4.082 -25.781 4.535 1 96.38 164 ARG B C 1
ATOM 4258 O O . ARG B 1 164 ? 3.4 -26.75 4.859 1 96.38 164 ARG B O 1
ATOM 4265 N N . ALA B 1 165 ? 4.609 -25.672 3.395 1 98.38 165 ALA B N 1
ATOM 4266 C CA . ALA B 1 165 ? 4.395 -26.719 2.389 1 98.38 165 ALA B CA 1
ATOM 4267 C C . ALA B 1 165 ? 5.012 -28.047 2.826 1 98.38 165 ALA B C 1
ATOM 4269 O O . ALA B 1 165 ? 6.086 -28.062 3.432 1 98.38 165 ALA B O 1
ATOM 4270 N N . ASP B 1 166 ? 4.355 -29.078 2.488 1 98.69 166 ASP B N 1
ATOM 4271 C CA . ASP B 1 166 ? 4.863 -30.422 2.738 1 98.69 166 ASP B CA 1
ATOM 4272 C C . ASP B 1 166 ? 5.664 -30.938 1.545 1 98.69 166 ASP B C 1
ATOM 4274 O O . ASP B 1 166 ? 6.539 -31.797 1.701 1 98.69 166 ASP B O 1
ATOM 4278 N N . LEU B 1 167 ? 5.344 -30.5 0.407 1 98.81 167 LEU B N 1
ATOM 4279 C CA . LEU B 1 167 ? 6.031 -30.844 -0.833 1 98.81 167 LEU B CA 1
ATOM 4280 C C . LEU B 1 167 ? 6.219 -29.609 -1.708 1 98.81 167 LEU B C 1
ATOM 4282 O O . LEU B 1 167 ? 5.27 -28.859 -1.94 1 98.81 167 LEU B O 1
ATOM 4286 N N . VAL B 1 168 ? 7.422 -29.406 -2.152 1 98.88 168 VAL B N 1
ATOM 4287 C CA . VAL B 1 168 ? 7.742 -28.297 -3.039 1 98.88 168 VAL B CA 1
ATOM 4288 C C . VAL B 1 168 ? 8.25 -28.828 -4.375 1 98.88 168 VAL B C 1
ATOM 4290 O O . VAL B 1 168 ? 9.164 -29.656 -4.414 1 98.88 168 VAL B O 1
ATOM 4293 N N . VAL B 1 169 ? 7.605 -28.406 -5.477 1 98.94 169 VAL B N 1
ATOM 4294 C CA . VAL B 1 169 ? 8.18 -28.641 -6.801 1 98.94 169 VAL B CA 1
ATOM 4295 C C . VAL B 1 169 ? 9.344 -27.672 -7.031 1 98.94 169 VAL B C 1
ATOM 4297 O O . VAL B 1 169 ? 9.141 -26.453 -7.105 1 98.94 169 VAL B O 1
ATOM 4300 N N . VAL B 1 170 ? 10.555 -28.203 -7.172 1 98.88 170 VAL B N 1
ATOM 4301 C CA . VAL B 1 170 ? 11.75 -27.359 -7.238 1 98.88 170 VAL B CA 1
ATOM 4302 C C . VAL B 1 170 ? 12.391 -27.484 -8.617 1 98.88 170 VAL B C 1
ATOM 4304 O O . VAL B 1 170 ? 12.68 -28.594 -9.07 1 98.88 170 VAL B O 1
ATOM 4307 N N . ALA B 1 171 ? 12.641 -26.391 -9.273 1 98.69 171 ALA B N 1
ATOM 4308 C CA . ALA B 1 171 ? 13.406 -26.359 -10.516 1 98.69 171 ALA B CA 1
ATOM 4309 C C . ALA B 1 171 ? 14.906 -26.234 -10.234 1 98.69 171 ALA B C 1
ATOM 4311 O O . ALA B 1 171 ? 15.336 -25.375 -9.469 1 98.69 171 ALA B O 1
ATOM 4312 N N . ALA B 1 172 ? 15.672 -27.109 -10.812 1 98.75 172 ALA B N 1
ATOM 4313 C CA . ALA B 1 172 ? 17.109 -27.094 -10.617 1 98.75 172 ALA B CA 1
ATOM 4314 C C . ALA B 1 172 ? 17.859 -27.422 -11.906 1 98.75 172 ALA B C 1
ATOM 4316 O O . ALA B 1 172 ? 17.344 -28.172 -12.742 1 98.75 172 ALA B O 1
ATOM 4317 N N . ARG B 1 173 ? 18.984 -26.859 -11.984 1 98.44 173 ARG B N 1
ATOM 4318 C CA . ARG B 1 173 ? 19.859 -27.109 -13.133 1 98.44 173 ARG B CA 1
ATOM 4319 C C . ARG B 1 173 ? 20.531 -28.469 -13.016 1 98.44 173 ARG B C 1
ATOM 4321 O O . ARG B 1 173 ? 21.234 -28.734 -12.039 1 98.44 173 ARG B O 1
ATOM 4328 N N . THR B 1 174 ? 20.391 -29.312 -14.055 1 98.25 174 THR B N 1
ATOM 4329 C CA . THR B 1 174 ? 20.969 -30.656 -14.055 1 98.25 174 THR B CA 1
ATOM 4330 C C . THR B 1 174 ? 22.016 -30.797 -15.156 1 98.25 174 THR B C 1
ATOM 4332 O O . THR B 1 174 ? 22.844 -31.703 -15.117 1 98.25 174 THR B O 1
ATOM 4335 N N . ALA B 1 175 ? 21.922 -29.938 -16.172 1 97.25 175 ALA B N 1
ATOM 4336 C CA . ALA B 1 175 ? 22.891 -29.906 -17.266 1 97.25 175 ALA B CA 1
ATOM 4337 C C . ALA B 1 175 ? 23.234 -28.469 -17.656 1 97.25 175 ALA B C 1
ATOM 4339 O O . ALA B 1 175 ? 22.688 -27.938 -18.625 1 97.25 175 ALA B O 1
ATOM 4340 N N . PRO B 1 176 ? 24.203 -27.906 -16.969 1 94.12 176 PRO B N 1
ATOM 4341 C CA . PRO B 1 176 ? 24.531 -26.5 -17.203 1 94.12 176 PRO B CA 1
ATOM 4342 C C . PRO B 1 176 ? 24.891 -26.203 -18.656 1 94.12 176 PRO B C 1
ATOM 4344 O O . PRO B 1 176 ? 24.625 -25.094 -19.141 1 94.12 176 PRO B O 1
ATOM 4347 N N . GLU B 1 177 ? 25.375 -27.141 -19.328 1 93.69 177 GLU B N 1
ATOM 4348 C CA . GLU B 1 177 ? 25.828 -26.953 -20.703 1 93.69 177 GLU B CA 1
ATOM 4349 C C . GLU B 1 177 ? 24.641 -26.781 -21.656 1 93.69 177 GLU B C 1
ATOM 4351 O O . GLU B 1 177 ? 24.781 -26.281 -22.766 1 93.69 177 GLU B O 1
ATOM 4356 N N . LEU B 1 178 ? 23.484 -27.125 -21.234 1 95.38 178 LEU B N 1
ATOM 4357 C CA . LEU B 1 178 ? 22.297 -27.062 -22.078 1 95.38 178 LEU B CA 1
ATOM 4358 C C . LEU B 1 178 ? 21.5 -25.797 -21.797 1 95.38 178 LEU B C 1
ATOM 4360 O O . LEU B 1 178 ? 20.391 -25.625 -22.344 1 95.38 178 LEU B O 1
ATOM 4364 N N . LYS B 1 179 ? 21.953 -24.953 -20.984 1 92.88 179 LYS B N 1
ATOM 4365 C CA . LYS B 1 179 ? 21.297 -23.703 -20.641 1 92.88 179 LYS B CA 1
ATOM 4366 C C . LYS B 1 179 ? 19.844 -23.938 -20.203 1 92.88 179 LYS B C 1
ATOM 4368 O O . LYS B 1 179 ? 19.594 -24.781 -19.328 1 92.88 179 LYS B O 1
ATOM 4373 N N . ALA B 1 180 ? 18.891 -23.328 -20.828 1 92.5 180 ALA B N 1
ATOM 4374 C CA . ALA B 1 180 ? 17.484 -23.469 -20.438 1 92.5 180 ALA B CA 1
ATOM 4375 C C . ALA B 1 180 ? 17.016 -24.922 -20.547 1 92.5 180 ALA B C 1
ATOM 4377 O O . ALA B 1 180 ? 16.188 -25.375 -19.75 1 92.5 180 ALA B O 1
ATOM 4378 N N . LYS B 1 181 ? 17.578 -25.672 -21.391 1 95.12 181 LYS B N 1
ATOM 4379 C CA . LYS B 1 181 ? 17.172 -27.062 -21.641 1 95.12 181 LYS B CA 1
ATOM 4380 C C . LYS B 1 181 ? 17.781 -28 -20.594 1 95.12 181 LYS B C 1
ATOM 4382 O O . LYS B 1 181 ? 17.469 -29.188 -20.578 1 95.12 181 LYS B O 1
ATOM 4387 N N . GLY B 1 182 ? 18.609 -27.469 -19.734 1 97.5 182 GLY B N 1
ATOM 4388 C CA . GLY B 1 182 ? 19.25 -28.266 -18.703 1 97.5 182 GLY B CA 1
ATOM 4389 C C . GLY B 1 182 ? 18.594 -28.141 -17.344 1 97.5 182 GLY B C 1
ATOM 4390 O O . GLY B 1 182 ? 19.281 -28.125 -16.312 1 97.5 182 GLY B O 1
ATOM 4391 N N . ILE B 1 183 ? 17.297 -27.938 -17.281 1 98.25 183 ILE B N 1
ATOM 4392 C CA . ILE B 1 183 ? 16.562 -27.781 -16.031 1 98.25 183 ILE B CA 1
ATOM 4393 C C . ILE B 1 183 ? 15.625 -28.969 -15.812 1 98.25 183 ILE B C 1
ATOM 4395 O O . ILE B 1 183 ? 14.984 -29.438 -16.75 1 98.25 183 ILE B O 1
ATOM 4399 N N . THR B 1 184 ? 15.602 -29.5 -14.617 1 98.69 184 THR B N 1
ATOM 4400 C CA . THR B 1 184 ? 14.742 -30.609 -14.211 1 98.69 184 THR B CA 1
ATOM 4401 C C . THR B 1 184 ? 13.898 -30.219 -13 1 98.69 184 THR B C 1
ATOM 4403 O O . THR B 1 184 ? 14.305 -29.375 -12.203 1 98.69 184 THR B O 1
ATOM 4406 N N . LEU B 1 185 ? 12.695 -30.781 -12.883 1 98.88 185 LEU B N 1
ATOM 4407 C CA . LEU B 1 185 ? 11.82 -30.562 -11.734 1 98.88 185 LEU B CA 1
ATOM 4408 C C . LEU B 1 185 ? 11.914 -31.719 -10.742 1 98.88 185 LEU B C 1
ATOM 4410 O O . LEU B 1 185 ? 11.977 -32.875 -11.148 1 98.88 185 LEU B O 1
ATOM 4414 N N . PHE B 1 186 ? 11.938 -31.359 -9.453 1 98.88 186 PHE B N 1
ATOM 4415 C CA . PHE B 1 186 ? 12.047 -32.344 -8.375 1 98.88 186 PHE B CA 1
ATOM 4416 C C . PHE B 1 186 ? 10.977 -32.125 -7.32 1 98.88 186 PHE B C 1
ATOM 4418 O O . PHE B 1 186 ? 10.648 -30.969 -7 1 98.88 186 PHE B O 1
ATOM 4425 N N . ALA B 1 187 ? 10.43 -33.219 -6.77 1 98.88 187 ALA B N 1
ATOM 4426 C CA . ALA B 1 187 ? 9.641 -33.125 -5.543 1 98.88 187 ALA B CA 1
ATOM 4427 C C . ALA B 1 187 ? 10.531 -33.156 -4.309 1 98.88 187 ALA B C 1
ATOM 4429 O O . ALA B 1 187 ? 11.164 -34.156 -4.004 1 98.88 187 ALA B O 1
ATOM 4430 N N . VAL B 1 188 ? 10.633 -32.062 -3.676 1 98.88 188 VAL B N 1
ATOM 4431 C CA . VAL B 1 188 ? 11.359 -31.984 -2.412 1 98.88 188 VAL B CA 1
ATOM 4432 C C . VAL B 1 188 ? 10.367 -31.984 -1.248 1 98.88 188 VAL B C 1
ATOM 4434 O O . VAL B 1 188 ? 9.492 -31.125 -1.169 1 98.88 188 VAL B O 1
ATOM 4437 N N . GLU B 1 189 ? 10.492 -32.906 -0.369 1 98.62 189 GLU B N 1
ATOM 4438 C CA . GLU B 1 189 ? 9.508 -33.125 0.687 1 98.62 189 GLU B CA 1
ATOM 4439 C C . GLU B 1 189 ? 10.016 -32.594 2.029 1 98.62 189 GLU B C 1
ATOM 4441 O O . GLU B 1 189 ? 11.211 -32.656 2.311 1 98.62 189 GLU B O 1
ATOM 4446 N N . GLU B 1 190 ? 9.086 -32.125 2.789 1 97.44 190 GLU B N 1
ATOM 4447 C CA . GLU B 1 190 ? 9.406 -31.719 4.148 1 97.44 190 GLU B CA 1
ATOM 4448 C C . GLU B 1 190 ? 10.133 -32.812 4.914 1 97.44 190 GLU B C 1
ATOM 4450 O O . GLU B 1 190 ? 9.773 -33.969 4.828 1 97.44 190 GLU B O 1
ATOM 4455 N N . GLY B 1 191 ? 11.203 -32.406 5.633 1 97.06 191 GLY B N 1
ATOM 4456 C CA . GLY B 1 191 ? 11.906 -33.375 6.477 1 97.06 191 GLY B CA 1
ATOM 4457 C C . GLY B 1 191 ? 13.156 -33.938 5.828 1 97.06 191 GLY B C 1
ATOM 4458 O O . GLY B 1 191 ? 14.008 -34.5 6.508 1 97.06 191 GLY B O 1
ATOM 4459 N N . MET B 1 192 ? 13.25 -33.812 4.543 1 98.12 192 MET B N 1
ATOM 4460 C CA . MET B 1 192 ? 14.477 -34.281 3.896 1 98.12 192 MET B CA 1
ATOM 4461 C C . MET B 1 192 ? 15.695 -33.562 4.461 1 98.12 192 MET B C 1
ATOM 4463 O O . MET B 1 192 ? 15.695 -32.312 4.582 1 98.12 192 MET B O 1
ATOM 4467 N N . PRO B 1 193 ? 16.75 -34.281 4.836 1 98.44 193 PRO B N 1
ATOM 4468 C CA . PRO B 1 193 ? 17.953 -33.656 5.367 1 98.44 193 PRO B CA 1
ATOM 4469 C C . PRO B 1 193 ? 18.547 -32.594 4.414 1 98.44 193 PRO B C 1
ATOM 4471 O O . PRO B 1 193 ? 18.688 -32.875 3.215 1 98.44 193 PRO B O 1
ATOM 4474 N N . GLY B 1 194 ? 18.859 -31.453 5.004 1 98.69 194 GLY B N 1
ATOM 4475 C CA . GLY B 1 194 ? 19.453 -30.391 4.215 1 98.69 194 GLY B CA 1
ATOM 4476 C C . GLY B 1 194 ? 18.453 -29.391 3.676 1 98.69 194 GLY B C 1
ATOM 4477 O O . GLY B 1 194 ? 18.812 -28.297 3.242 1 98.69 194 GLY B O 1
ATOM 4478 N N . PHE B 1 195 ? 17.203 -29.844 3.576 1 98.62 195 PHE B N 1
ATOM 4479 C CA . PHE B 1 195 ? 16.141 -28.922 3.186 1 98.62 195 PHE B CA 1
ATOM 4480 C C . PHE B 1 195 ? 15.695 -28.078 4.375 1 98.62 195 PHE B C 1
ATOM 4482 O O . PHE B 1 195 ? 15.156 -28.609 5.352 1 98.62 195 PHE B O 1
ATOM 4489 N N . GLU B 1 196 ? 15.875 -26.734 4.242 1 97.94 196 GLU B N 1
ATOM 4490 C CA . GLU B 1 196 ? 15.539 -25.828 5.34 1 97.94 196 GLU B CA 1
ATOM 4491 C C . GLU B 1 196 ? 14.75 -24.625 4.84 1 97.94 196 GLU B C 1
ATOM 4493 O O . GLU B 1 196 ? 14.961 -24.156 3.725 1 97.94 196 GLU B O 1
ATOM 4498 N N . ARG B 1 197 ? 13.883 -24.25 5.715 1 96.62 197 ARG B N 1
ATOM 4499 C CA . ARG B 1 197 ? 13.164 -23.016 5.469 1 96.62 197 ARG B CA 1
ATOM 4500 C C . ARG B 1 197 ? 13.906 -21.828 6.074 1 96.62 197 ARG B C 1
ATOM 4502 O O . ARG B 1 197 ? 14.445 -21.922 7.176 1 96.62 197 ARG B O 1
ATOM 4509 N N . GLY B 1 198 ? 13.992 -20.844 5.309 1 94.75 198 GLY B N 1
ATOM 4510 C CA . GLY B 1 198 ? 14.531 -19.594 5.832 1 94.75 198 GLY B CA 1
ATOM 4511 C C . GLY B 1 198 ? 13.484 -18.719 6.496 1 94.75 198 GLY B C 1
ATOM 4512 O O . GLY B 1 198 ? 12.594 -19.219 7.18 1 94.75 198 GLY B O 1
ATOM 4513 N N . ARG B 1 199 ? 13.648 -17.469 6.402 1 89.88 199 ARG B N 1
ATOM 4514 C CA . ARG B 1 199 ? 12.719 -16.5 6.957 1 89.88 199 ARG B CA 1
ATOM 4515 C C . ARG B 1 199 ? 11.359 -16.578 6.27 1 89.88 199 ARG B C 1
ATOM 4517 O O . ARG B 1 199 ? 11.289 -16.781 5.055 1 89.88 199 ARG B O 1
ATOM 4524 N N . LYS B 1 200 ? 10.281 -16.484 7.059 1 95.56 200 LYS B N 1
ATOM 4525 C CA . LYS B 1 200 ? 9.016 -16.031 6.504 1 95.56 200 LYS B CA 1
ATOM 4526 C C . LYS B 1 200 ? 9.047 -14.531 6.203 1 95.56 200 LYS B C 1
ATOM 4528 O O . LYS B 1 200 ? 9.227 -13.711 7.105 1 95.56 200 LYS B O 1
ATOM 4533 N N . LEU B 1 201 ? 8.898 -14.234 4.969 1 96.19 201 LEU B N 1
ATOM 4534 C CA . LEU B 1 201 ? 9.148 -12.875 4.508 1 96.19 201 LEU B CA 1
ATOM 4535 C C . LEU B 1 201 ? 8.031 -11.938 4.949 1 96.19 201 LEU B C 1
ATOM 4537 O O . LEU B 1 201 ? 6.859 -12.328 4.957 1 96.19 201 LEU B O 1
ATOM 4541 N N . ASP B 1 202 ? 8.391 -10.695 5.336 1 96.56 202 ASP B N 1
ATOM 4542 C CA . ASP B 1 202 ? 7.453 -9.648 5.738 1 96.56 202 ASP B CA 1
ATOM 4543 C C . ASP B 1 202 ? 7 -8.82 4.539 1 96.56 202 ASP B C 1
ATOM 4545 O O . ASP B 1 202 ? 7.68 -7.871 4.145 1 96.56 202 ASP B O 1
ATOM 4549 N N . LYS B 1 203 ? 5.824 -9.141 4.094 1 97.5 203 LYS B N 1
ATOM 4550 C CA . LYS B 1 203 ? 5.297 -8.539 2.873 1 97.5 203 LYS B CA 1
ATOM 4551 C C . LYS B 1 203 ? 4.434 -7.32 3.186 1 97.5 203 LYS B C 1
ATOM 4553 O O . LYS B 1 203 ? 3.93 -7.18 4.301 1 97.5 203 LYS B O 1
ATOM 4558 N N . VAL B 1 204 ? 4.227 -6.52 2.18 1 97.19 204 VAL B N 1
ATOM 4559 C CA . VAL B 1 204 ? 3.334 -5.363 2.227 1 97.19 204 VAL B CA 1
ATOM 4560 C C . VAL B 1 204 ? 1.905 -5.828 2.51 1 97.19 204 VAL B C 1
ATOM 4562 O O . VAL B 1 204 ? 1.197 -5.215 3.312 1 97.19 204 VAL B O 1
ATOM 4565 N N . GLY B 1 205 ? 1.506 -6.844 1.903 1 98.06 205 GLY B N 1
ATOM 4566 C CA . GLY B 1 205 ? 0.155 -7.371 2.004 1 98.06 205 GLY B CA 1
ATOM 4567 C C . GLY B 1 205 ? 0.105 -8.891 1.988 1 98.06 205 GLY B C 1
ATOM 4568 O O . GLY B 1 205 ? 1.143 -9.547 1.905 1 98.06 205 GLY B O 1
ATOM 4569 N N . GLN B 1 206 ? -1.09 -9.438 2.186 1 98.19 206 GLN B N 1
ATOM 4570 C CA . GLN B 1 206 ? -1.361 -10.867 2.203 1 98.19 206 GLN B CA 1
ATOM 4571 C C . GLN B 1 206 ? -0.567 -11.562 3.303 1 98.19 206 GLN B C 1
ATOM 4573 O O . GLN B 1 206 ? 0.129 -12.547 3.045 1 98.19 206 GLN B O 1
ATOM 4578 N N . PRO B 1 207 ? -0.717 -11.062 4.465 1 96.69 207 PRO B N 1
ATOM 4579 C CA . PRO B 1 207 ? 0.082 -11.664 5.535 1 96.69 207 PRO B CA 1
ATOM 4580 C C . PRO B 1 207 ? -0.276 -13.133 5.785 1 96.69 207 PRO B C 1
ATOM 4582 O O . PRO B 1 207 ? 0.578 -13.914 6.207 1 96.69 207 PRO B O 1
ATOM 4585 N N . GLU B 1 208 ? -1.474 -13.531 5.527 1 96.75 208 GLU B N 1
ATOM 4586 C CA . GLU B 1 208 ? -1.92 -14.891 5.832 1 96.75 208 GLU B CA 1
ATOM 4587 C C . GLU B 1 208 ? -1.394 -15.883 4.805 1 96.75 208 GLU B C 1
ATOM 4589 O O . GLU B 1 208 ? -1.412 -17.094 5.043 1 96.75 208 GLU B O 1
ATOM 4594 N N . ALA B 1 209 ? -1.062 -15.453 3.607 1 97.88 209 ALA B N 1
ATOM 4595 C CA . ALA B 1 209 ? -0.367 -16.297 2.643 1 97.88 209 ALA B CA 1
ATOM 4596 C C . ALA B 1 209 ? 1.137 -16.312 2.902 1 97.88 209 ALA B C 1
ATOM 4598 O O . ALA B 1 209 ? 1.854 -15.406 2.459 1 97.88 209 ALA B O 1
ATOM 4599 N N . ASP B 1 210 ? 1.59 -17.344 3.518 1 96.62 210 ASP B N 1
ATOM 4600 C CA . ASP B 1 210 ? 2.994 -17.328 3.912 1 96.62 210 ASP B CA 1
ATOM 4601 C C . ASP B 1 210 ? 3.908 -17.406 2.689 1 96.62 210 ASP B C 1
ATOM 4603 O O . ASP B 1 210 ? 3.59 -18.094 1.712 1 96.62 210 ASP B O 1
ATOM 4607 N N . THR B 1 211 ? 4.926 -16.688 2.643 1 97.81 211 THR B N 1
ATOM 4608 C CA . THR B 1 211 ? 5.98 -16.625 1.635 1 97.81 211 THR B CA 1
ATOM 4609 C C . THR B 1 211 ? 7.355 -16.766 2.281 1 97.81 211 THR B C 1
ATOM 4611 O O . THR B 1 211 ? 7.66 -16.062 3.254 1 97.81 211 THR B O 1
ATOM 4614 N N . ALA B 1 212 ? 8.188 -17.672 1.705 1 97.94 212 ALA B N 1
ATOM 4615 C CA . ALA B 1 212 ? 9.406 -17.953 2.447 1 97.94 212 ALA B CA 1
ATOM 4616 C C . ALA B 1 212 ? 10.602 -18.109 1.504 1 97.94 212 ALA B C 1
ATOM 4618 O O . ALA B 1 212 ? 10.422 -18.219 0.288 1 97.94 212 ALA B O 1
ATOM 4619 N N . GLU B 1 213 ? 11.727 -18.016 2.113 1 97.81 213 GLU B N 1
ATOM 4620 C CA . GLU B 1 213 ? 12.969 -18.5 1.521 1 97.81 213 GLU B CA 1
ATOM 4621 C C . GLU B 1 213 ? 13.164 -19.984 1.767 1 97.81 213 GLU B C 1
ATOM 4623 O O . GLU B 1 213 ? 12.82 -20.5 2.834 1 97.81 213 GLU B O 1
ATOM 4628 N N . LEU B 1 214 ? 13.688 -20.625 0.776 1 98.62 214 LEU B N 1
ATOM 4629 C CA . LEU B 1 214 ? 14.031 -22.031 0.891 1 98.62 214 LEU B CA 1
ATOM 4630 C C . LEU B 1 214 ? 15.523 -22.25 0.635 1 98.62 214 LEU B C 1
ATOM 4632 O O . LEU B 1 214 ? 16.094 -21.625 -0.255 1 98.62 214 LEU B O 1
ATOM 4636 N N . PHE B 1 215 ? 16.062 -23.156 1.413 1 98.75 215 PHE B N 1
ATOM 4637 C CA . PHE B 1 215 ? 17.484 -23.469 1.276 1 98.75 215 PHE B CA 1
ATOM 4638 C C . PHE B 1 215 ? 17.703 -24.969 1.101 1 98.75 215 PHE B C 1
ATOM 4640 O O . PHE B 1 215 ? 17.047 -25.766 1.755 1 98.75 215 PHE B O 1
ATOM 4647 N N . PHE B 1 216 ? 18.594 -25.281 0.189 1 98.81 216 PHE B N 1
ATOM 4648 C CA . PHE B 1 216 ? 18.984 -26.656 -0.094 1 98.81 216 PHE B CA 1
ATOM 4649 C C . PHE B 1 216 ? 20.5 -26.828 0.073 1 98.81 216 PHE B C 1
ATOM 4651 O O . PHE B 1 216 ? 21.281 -26.25 -0.678 1 98.81 216 PHE B O 1
ATOM 4658 N N . THR B 1 217 ? 20.828 -27.562 1.064 1 98.81 217 THR B N 1
ATOM 4659 C CA . THR B 1 217 ? 22.234 -27.922 1.295 1 98.81 217 THR B CA 1
ATOM 4660 C C . THR B 1 217 ? 22.438 -29.422 1.196 1 98.81 217 THR B C 1
ATOM 4662 O O . THR B 1 217 ? 22.141 -30.156 2.141 1 98.81 217 THR B O 1
ATOM 4665 N N . ASP B 1 218 ? 22.953 -29.844 0.136 1 98.75 218 ASP B N 1
ATOM 4666 C CA . ASP B 1 218 ? 23.203 -31.25 -0.147 1 98.75 218 ASP B CA 1
ATOM 4667 C C . ASP B 1 218 ? 21.969 -32.094 0.095 1 98.75 218 ASP B C 1
ATOM 4669 O O . ASP B 1 218 ? 22.031 -33.125 0.775 1 98.75 218 ASP B O 1
ATOM 4673 N N . VAL B 1 219 ? 20.828 -31.672 -0.369 1 98.88 219 VAL B N 1
ATOM 4674 C CA . VAL B 1 219 ? 19.594 -32.438 -0.227 1 98.88 219 VAL B CA 1
ATOM 4675 C C . VAL B 1 219 ? 19.594 -33.625 -1.191 1 98.88 219 VAL B C 1
ATOM 4677 O O . VAL B 1 219 ? 19.562 -33.438 -2.41 1 98.88 219 VAL B O 1
ATOM 4680 N N . ARG B 1 220 ? 19.625 -34.781 -0.656 1 98.69 220 ARG B N 1
ATOM 4681 C CA . ARG B 1 220 ? 19.562 -36 -1.473 1 98.69 220 ARG B CA 1
ATOM 4682 C C . ARG B 1 220 ? 18.125 -36.344 -1.833 1 98.69 220 ARG B C 1
ATOM 4684 O O . ARG B 1 220 ? 17.281 -36.562 -0.949 1 98.69 220 ARG B O 1
ATOM 4691 N N . VAL B 1 221 ? 17.844 -36.406 -3.098 1 98.38 221 VAL B N 1
ATOM 4692 C CA . VAL B 1 221 ? 16.516 -36.688 -3.625 1 98.38 221 VAL B CA 1
ATOM 4693 C C . VAL B 1 221 ? 16.562 -37.969 -4.469 1 98.38 221 VAL B C 1
ATOM 4695 O O . VAL B 1 221 ? 17.344 -38.062 -5.418 1 98.38 221 VAL B O 1
ATOM 4698 N N . PRO B 1 222 ? 15.766 -38.906 -4.152 1 98.31 222 PRO B N 1
ATOM 4699 C CA . PRO B 1 222 ? 15.789 -40.125 -4.941 1 98.31 222 PRO B CA 1
ATOM 4700 C C . PRO B 1 222 ? 15.266 -39.938 -6.359 1 98.31 222 PRO B C 1
ATOM 4702 O O . PRO B 1 222 ? 14.547 -38.969 -6.629 1 98.31 222 PRO B O 1
ATOM 4705 N N . ALA B 1 223 ? 15.57 -40.844 -7.23 1 97.06 223 ALA B N 1
ATOM 4706 C CA . ALA B 1 223 ? 15.148 -40.812 -8.625 1 97.06 223 ALA B CA 1
ATOM 4707 C C . ALA B 1 223 ? 13.633 -40.781 -8.742 1 97.06 223 ALA B C 1
ATOM 4709 O O . ALA B 1 223 ? 13.086 -40.156 -9.656 1 97.06 223 ALA B O 1
ATOM 4710 N N . GLU B 1 224 ? 12.953 -41.375 -7.832 1 97.81 224 GLU B N 1
ATOM 4711 C CA . GLU B 1 224 ? 11.492 -41.469 -7.852 1 97.81 224 GLU B CA 1
ATOM 4712 C C . GLU B 1 224 ? 10.852 -40.125 -7.508 1 97.81 224 GLU B C 1
ATOM 4714 O O . GLU B 1 224 ? 9.633 -39.969 -7.586 1 97.81 224 GLU B O 1
ATOM 4719 N N . ASN B 1 225 ? 11.688 -39.094 -7.203 1 98.62 225 ASN B N 1
ATOM 4720 C CA . ASN B 1 225 ? 11.172 -37.781 -6.906 1 98.62 225 ASN B CA 1
ATOM 4721 C C . ASN B 1 225 ? 11.391 -36.812 -8.07 1 98.62 225 ASN B C 1
ATOM 4723 O O . ASN B 1 225 ? 11.086 -35.625 -7.973 1 98.62 225 ASN B O 1
ATOM 4727 N N . VAL B 1 226 ? 11.945 -37.312 -9.141 1 98.75 226 VAL B N 1
ATOM 4728 C CA . VAL B 1 226 ? 11.992 -36.531 -10.359 1 98.75 226 VAL B CA 1
ATOM 4729 C C . VAL B 1 226 ? 10.586 -36.375 -10.938 1 98.75 226 VAL B C 1
ATOM 4731 O O . VAL B 1 226 ? 9.859 -37.375 -11.086 1 98.75 226 VAL B O 1
ATOM 4734 N N . ILE B 1 227 ? 10.195 -35.188 -11.18 1 98.81 227 ILE B N 1
ATOM 4735 C CA . ILE B 1 227 ? 8.898 -34.906 -11.789 1 98.81 227 ILE B CA 1
ATOM 4736 C C . ILE B 1 227 ? 9.062 -34.719 -13.289 1 98.81 227 ILE B C 1
ATOM 4738 O O . ILE B 1 227 ? 9.719 -33.781 -13.727 1 98.81 227 ILE B O 1
ATOM 4742 N N . GLY B 1 228 ? 8.445 -35.594 -14.086 1 98.31 228 GLY B N 1
ATOM 4743 C CA . GLY B 1 228 ? 8.648 -35.562 -15.523 1 98.31 228 GLY B CA 1
ATOM 4744 C C . GLY B 1 228 ? 9.961 -36.188 -15.953 1 98.31 228 GLY B C 1
ATOM 4745 O O . GLY B 1 228 ? 10.406 -37.156 -15.367 1 98.31 228 GLY B O 1
ATOM 4746 N N . GLU B 1 229 ? 10.5 -35.625 -17.062 1 97.94 229 GLU B N 1
ATOM 4747 C CA . GLU B 1 229 ? 11.75 -36.156 -17.609 1 97.94 229 GLU B CA 1
ATOM 4748 C C . GLU B 1 229 ? 12.914 -35.219 -17.281 1 97.94 229 GLU B C 1
ATOM 4750 O O . GLU B 1 229 ? 12.758 -34 -17.25 1 97.94 229 GLU B O 1
ATOM 4755 N N . VAL B 1 230 ? 14.047 -35.875 -17 1 98.25 230 VAL B N 1
ATOM 4756 C CA . VAL B 1 230 ? 15.273 -35.125 -16.781 1 98.25 230 VAL B CA 1
ATOM 4757 C C . VAL B 1 230 ? 15.523 -34.188 -17.953 1 98.25 230 VAL B C 1
ATOM 4759 O O . VAL B 1 230 ? 15.367 -34.562 -19.109 1 98.25 230 VAL B O 1
ATOM 4762 N N . ASN B 1 231 ? 15.805 -32.938 -17.625 1 98.12 231 ASN B N 1
ATOM 4763 C CA . ASN B 1 231 ? 16.172 -31.891 -18.562 1 98.12 231 ASN B CA 1
ATOM 4764 C C . ASN B 1 231 ? 14.977 -31.422 -19.391 1 98.12 231 ASN B C 1
ATOM 4766 O O . ASN B 1 231 ? 15.141 -30.812 -20.438 1 98.12 231 ASN B O 1
ATOM 4770 N N . GLN B 1 232 ? 13.758 -31.672 -18.891 1 97.94 232 GLN B N 1
ATOM 4771 C CA . GLN B 1 232 ? 12.547 -31.188 -19.547 1 97.94 232 GLN B CA 1
ATOM 4772 C C . GLN B 1 232 ? 11.781 -30.219 -18.656 1 97.94 232 GLN B C 1
ATOM 4774 O O . GLN B 1 232 ? 10.633 -29.875 -18.953 1 97.94 232 GLN B O 1
ATOM 4779 N N . GLY B 1 233 ? 12.43 -29.844 -17.594 1 97.94 233 GLY B N 1
ATOM 4780 C CA . GLY B 1 233 ? 11.766 -29.016 -16.594 1 97.94 233 GLY B CA 1
ATOM 4781 C C . GLY B 1 233 ? 11.367 -27.656 -17.141 1 97.94 233 GLY B C 1
ATOM 4782 O O . GLY B 1 233 ? 10.258 -27.188 -16.891 1 97.94 233 GLY B O 1
ATOM 4783 N N . PHE B 1 234 ? 12.242 -27.047 -17.875 1 96.94 234 PHE B N 1
ATOM 4784 C CA . PHE B 1 234 ? 11.969 -25.719 -18.406 1 96.94 234 PHE B CA 1
ATOM 4785 C C . PHE B 1 234 ? 10.773 -25.75 -19.359 1 96.94 234 PHE B C 1
ATOM 4787 O O . PHE B 1 234 ? 9.883 -24.906 -19.266 1 96.94 234 PHE B O 1
ATOM 4794 N N . ILE B 1 235 ? 10.75 -26.656 -20.234 1 96.81 235 ILE B N 1
ATOM 4795 C CA . ILE B 1 235 ? 9.648 -26.812 -21.188 1 96.81 235 ILE B CA 1
ATOM 4796 C C . ILE B 1 235 ? 8.344 -27.047 -20.438 1 96.81 235 ILE B C 1
ATOM 4798 O O . ILE B 1 235 ? 7.312 -26.453 -20.766 1 96.81 235 ILE B O 1
ATOM 4802 N N . SER B 1 236 ? 8.398 -27.922 -19.453 1 97.62 236 SER B N 1
ATOM 4803 C CA . SER B 1 236 ? 7.219 -28.219 -18.656 1 97.62 236 SER B CA 1
ATOM 4804 C C . SER B 1 236 ? 6.68 -26.969 -17.969 1 97.62 236 SER B C 1
ATOM 4806 O O . SER B 1 236 ? 5.465 -26.75 -17.922 1 97.62 236 SER B O 1
ATOM 4808 N N . MET B 1 237 ? 7.566 -26.172 -17.406 1 97 237 MET B N 1
ATOM 4809 C CA . MET B 1 237 ? 7.156 -24.922 -16.766 1 97 237 MET B CA 1
ATOM 4810 C C . MET B 1 237 ? 6.508 -23.984 -17.766 1 97 237 MET B C 1
ATOM 4812 O O . MET B 1 237 ? 5.43 -23.438 -17.516 1 97 237 MET B O 1
ATOM 4816 N N . MET B 1 238 ? 7.117 -23.797 -18.953 1 95.25 238 MET B N 1
ATOM 4817 C CA . MET B 1 238 ? 6.594 -22.875 -19.969 1 95.25 238 MET B CA 1
ATOM 4818 C C . MET B 1 238 ? 5.199 -23.312 -20.406 1 95.25 238 MET B C 1
ATOM 4820 O O . MET B 1 238 ? 4.34 -22.469 -20.672 1 95.25 238 MET B O 1
ATOM 4824 N N . GLN B 1 239 ? 5 -24.578 -20.438 1 96.06 239 GLN B N 1
ATOM 4825 C CA . GLN B 1 239 ? 3.729 -25.125 -20.891 1 96.06 239 GLN B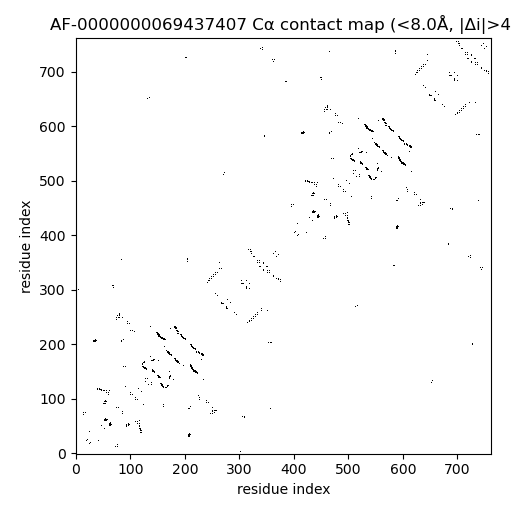 CA 1
ATOM 4826 C C . GLN B 1 239 ? 2.629 -24.906 -19.859 1 96.06 239 GLN B C 1
ATOM 4828 O O . GLN B 1 239 ? 1.445 -24.875 -20.203 1 96.06 239 GLN B O 1
ATOM 4833 N N . ARG B 1 240 ? 2.947 -24.672 -18.641 1 97.12 240 ARG B N 1
ATOM 4834 C CA . ARG B 1 240 ? 1.95 -24.625 -17.562 1 97.12 240 ARG B CA 1
ATOM 4835 C C . ARG B 1 240 ? 1.8 -23.203 -17.031 1 97.12 240 ARG B C 1
ATOM 4837 O O . ARG B 1 240 ? 0.834 -22.891 -16.328 1 97.12 240 ARG B O 1
ATOM 4844 N N . LEU B 1 241 ? 2.664 -22.281 -17.469 1 96.25 241 LEU B N 1
ATOM 4845 C CA . LEU B 1 241 ? 2.615 -20.875 -17.031 1 96.25 241 LEU B CA 1
ATOM 4846 C C . LEU B 1 241 ? 1.328 -20.219 -17.5 1 96.25 241 LEU B C 1
ATOM 4848 O O . LEU B 1 241 ? 0.763 -19.375 -16.797 1 96.25 241 LEU B O 1
ATOM 4852 N N . PRO B 1 242 ? 0.778 -20.562 -18.672 1 96.5 242 PRO B N 1
ATOM 4853 C CA . PRO B 1 242 ? -0.466 -19.922 -19.094 1 96.5 242 PRO B CA 1
ATOM 4854 C C . PRO B 1 242 ? -1.616 -20.141 -18.125 1 96.5 242 PRO B C 1
ATOM 4856 O O . PRO B 1 242 ? -2.387 -19.219 -17.844 1 96.5 242 PRO B O 1
ATOM 4859 N N . GLN B 1 243 ? -1.726 -21.297 -17.562 1 97.44 243 GLN B N 1
ATOM 4860 C CA . GLN B 1 243 ? -2.787 -21.547 -16.594 1 97.44 243 GLN B CA 1
ATOM 4861 C C . GLN B 1 243 ? -2.566 -20.734 -15.32 1 97.44 243 GLN B C 1
ATOM 4863 O O . GLN B 1 243 ? -3.518 -20.203 -14.742 1 97.44 243 GLN B O 1
ATOM 4868 N N . GLU B 1 244 ? -1.328 -20.688 -14.805 1 97.62 244 GLU B N 1
ATOM 4869 C CA . GLU B 1 244 ? -1.013 -19.859 -13.656 1 97.62 244 GLU B CA 1
ATOM 4870 C C . GLU B 1 244 ? -1.433 -18.406 -13.898 1 97.62 244 GLU B C 1
ATOM 4872 O O . GLU B 1 244 ? -2.068 -17.781 -13.047 1 97.62 244 GLU B O 1
ATOM 4877 N N . ARG B 1 245 ? -1.113 -17.906 -15.055 1 98.38 245 ARG B N 1
ATOM 4878 C CA . ARG B 1 245 ? -1.442 -16.531 -15.422 1 98.38 245 ARG B CA 1
ATOM 4879 C C . ARG B 1 245 ? -2.949 -16.344 -15.555 1 98.38 245 ARG B C 1
ATOM 4881 O O . ARG B 1 245 ? -3.492 -15.312 -15.156 1 98.38 245 ARG B O 1
ATOM 4888 N N . MET B 1 246 ? -3.617 -17.359 -16.109 1 97.69 246 MET B N 1
ATOM 4889 C CA . MET B 1 246 ? -5.07 -17.312 -16.203 1 97.69 246 MET B CA 1
ATOM 4890 C C . MET B 1 246 ? -5.715 -17.266 -14.82 1 97.69 246 MET B C 1
ATOM 4892 O O . MET B 1 246 ? -6.656 -16.5 -14.594 1 97.69 246 MET B O 1
ATOM 4896 N N . GLY B 1 247 ? -5.242 -18.125 -13.945 1 98.31 247 GLY B N 1
ATOM 4897 C CA . GLY B 1 247 ? -5.734 -18.094 -12.578 1 98.31 247 GLY B CA 1
ATOM 4898 C C . GLY B 1 247 ? -5.57 -16.75 -11.906 1 98.31 247 GLY B C 1
ATOM 4899 O O . GLY B 1 247 ? -6.465 -16.297 -11.188 1 98.31 247 GLY B O 1
ATOM 4900 N N . CYS B 1 248 ? -4.453 -16.109 -12.125 1 98.44 248 CYS B N 1
ATOM 4901 C CA . CYS B 1 248 ? -4.211 -14.766 -11.602 1 98.44 248 CYS B CA 1
ATOM 4902 C C . CYS B 1 248 ? -5.246 -13.781 -12.133 1 98.44 248 CYS B C 1
ATOM 4904 O O . CYS B 1 248 ? -5.805 -12.992 -11.375 1 98.44 248 CYS B O 1
ATOM 4906 N N . ALA B 1 249 ? -5.48 -13.859 -13.422 1 98.81 249 ALA B N 1
ATOM 4907 C CA . ALA B 1 249 ? -6.422 -12.938 -14.047 1 98.81 249 ALA B CA 1
ATOM 4908 C C . ALA B 1 249 ? -7.816 -13.086 -13.445 1 98.81 249 ALA B C 1
ATOM 4910 O O . ALA B 1 249 ? -8.484 -12.086 -13.148 1 98.81 249 ALA B O 1
ATOM 4911 N N . VAL B 1 250 ? -8.227 -14.281 -13.227 1 98.81 250 VAL B N 1
ATOM 4912 C CA . VAL B 1 250 ? -9.531 -14.578 -12.648 1 98.81 250 VAL B CA 1
ATOM 4913 C C . VAL B 1 250 ? -9.609 -14 -11.234 1 98.81 250 VAL B C 1
ATOM 4915 O O . VAL B 1 250 ? -10.57 -13.297 -10.906 1 98.81 250 VAL B O 1
ATOM 4918 N N . ALA B 1 251 ? -8.633 -14.25 -10.469 1 98.88 251 ALA B N 1
ATOM 4919 C CA . ALA B 1 251 ? -8.609 -13.797 -9.078 1 98.88 251 ALA B CA 1
ATOM 4920 C C . ALA B 1 251 ? -8.547 -12.273 -9 1 98.88 251 ALA B C 1
ATOM 4922 O O . ALA B 1 251 ? -9.203 -11.664 -8.148 1 98.88 251 ALA B O 1
ATOM 4923 N N . ASN B 1 252 ? -7.715 -11.672 -9.875 1 98.88 252 ASN B N 1
ATOM 4924 C CA . ASN B 1 252 ? -7.559 -10.219 -9.875 1 98.88 252 ASN B CA 1
ATOM 4925 C C . ASN B 1 252 ? -8.898 -9.508 -10.055 1 98.88 252 ASN B C 1
ATOM 4927 O O . ASN B 1 252 ? -9.242 -8.617 -9.273 1 98.88 252 ASN B O 1
ATOM 4931 N N . ILE B 1 253 ? -9.641 -9.938 -11.062 1 98.81 253 ILE B N 1
ATOM 4932 C CA . ILE B 1 253 ? -10.898 -9.273 -11.391 1 98.81 253 ILE B CA 1
ATOM 4933 C C . ILE B 1 253 ? -11.922 -9.531 -10.289 1 98.81 253 ILE B C 1
ATOM 4935 O O . ILE B 1 253 ? -12.609 -8.609 -9.852 1 98.81 253 ILE B O 1
ATOM 4939 N N . ALA B 1 254 ? -11.984 -10.727 -9.773 1 98.81 254 ALA B N 1
ATOM 4940 C CA . ALA B 1 254 ? -12.93 -11.055 -8.719 1 98.81 254 ALA B CA 1
ATOM 4941 C C . ALA B 1 254 ? -12.648 -10.242 -7.453 1 98.81 254 ALA B C 1
ATOM 4943 O O . ALA B 1 254 ? -13.57 -9.781 -6.781 1 98.81 254 ALA B O 1
ATOM 4944 N N . HIS B 1 255 ? -11.406 -10.125 -7.125 1 98.81 255 HIS B N 1
ATOM 4945 C CA . HIS B 1 255 ? -10.977 -9.312 -5.992 1 98.81 255 HIS B CA 1
ATOM 4946 C C . HIS B 1 255 ? -11.438 -7.867 -6.145 1 98.81 255 HIS B C 1
ATOM 4948 O O . HIS B 1 255 ? -12.039 -7.301 -5.223 1 98.81 255 HIS B O 1
ATOM 4954 N N . ALA B 1 256 ? -11.242 -7.305 -7.289 1 98.88 256 ALA B N 1
ATOM 4955 C CA . ALA B 1 256 ? -11.594 -5.914 -7.555 1 98.88 256 ALA B CA 1
ATOM 4956 C C . ALA B 1 256 ? -13.109 -5.723 -7.535 1 98.88 256 ALA B C 1
ATOM 4958 O O . ALA B 1 256 ? -13.609 -4.711 -7.035 1 98.88 256 ALA B O 1
ATOM 4959 N N . VAL B 1 257 ? -13.828 -6.68 -8.078 1 98.5 257 VAL B N 1
ATOM 4960 C CA . VAL B 1 257 ? -15.289 -6.605 -8.109 1 98.5 257 VAL B CA 1
ATOM 4961 C C . VAL B 1 257 ? -15.836 -6.512 -6.688 1 98.5 257 VAL B C 1
ATOM 4963 O O . VAL B 1 257 ? -16.672 -5.656 -6.391 1 98.5 257 VAL B O 1
ATOM 4966 N N . ALA B 1 258 ? -15.359 -7.34 -5.84 1 98.56 258 ALA B N 1
ATOM 4967 C CA . ALA B 1 258 ? -15.852 -7.363 -4.461 1 98.56 258 ALA B CA 1
ATOM 4968 C C . ALA B 1 258 ? -15.57 -6.035 -3.76 1 98.56 258 ALA B C 1
ATOM 4970 O O . ALA B 1 258 ? -16.438 -5.5 -3.07 1 98.56 258 ALA B O 1
ATOM 4971 N N . VAL B 1 259 ? -14.43 -5.5 -3.953 1 98.75 259 VAL B N 1
ATOM 4972 C CA . VAL B 1 259 ? -14.031 -4.262 -3.293 1 98.75 259 VAL B CA 1
ATOM 4973 C C . VAL B 1 259 ? -14.867 -3.1 -3.834 1 98.75 259 VAL B C 1
ATOM 4975 O O . VAL B 1 259 ? -15.305 -2.236 -3.07 1 98.75 259 VAL B O 1
ATOM 4978 N N . LEU B 1 260 ? -15.078 -3.086 -5.141 1 98.75 260 LEU B N 1
ATOM 4979 C CA . LEU B 1 260 ? -15.883 -2.021 -5.734 1 98.75 260 LEU B CA 1
ATOM 4980 C C . LEU B 1 260 ? -17.328 -2.088 -5.242 1 98.75 260 LEU B C 1
ATOM 4982 O O . LEU B 1 260 ? -17.938 -1.057 -4.941 1 98.75 260 LEU B O 1
ATOM 4986 N N . GLU B 1 261 ? -17.844 -3.291 -5.164 1 98.19 261 GLU B N 1
ATOM 4987 C CA . GLU B 1 261 ? -19.203 -3.451 -4.652 1 98.19 261 GLU B CA 1
ATOM 4988 C C . GLU B 1 261 ? -19.344 -2.893 -3.238 1 98.19 261 GLU B C 1
ATOM 4990 O O . GLU B 1 261 ? -20.297 -2.18 -2.93 1 98.19 261 GLU B O 1
ATOM 4995 N N . GLU B 1 262 ? -18.422 -3.199 -2.4 1 98.25 262 GLU B N 1
ATOM 4996 C CA . GLU B 1 262 ? -18.406 -2.682 -1.035 1 98.25 262 GLU B CA 1
ATOM 4997 C C . GLU B 1 262 ? -18.281 -1.161 -1.022 1 98.25 262 GLU B C 1
ATOM 4999 O O . GLU B 1 262 ? -18.938 -0.49 -0.214 1 98.25 262 GLU B O 1
ATOM 5004 N N . THR B 1 263 ? -17.484 -0.634 -1.875 1 98.75 263 THR B N 1
ATOM 5005 C CA . THR B 1 263 ? -17.25 0.805 -1.941 1 98.75 263 THR B CA 1
ATOM 5006 C C . THR B 1 263 ? -18.516 1.531 -2.414 1 98.75 263 THR B C 1
ATOM 5008 O O . THR B 1 263 ? -18.828 2.617 -1.924 1 98.75 263 THR B O 1
ATOM 5011 N N . VAL B 1 264 ? -19.172 0.948 -3.4 1 98.44 264 VAL B N 1
ATOM 5012 C CA . VAL B 1 264 ? -20.422 1.529 -3.881 1 98.44 264 VAL B CA 1
ATOM 5013 C C . VAL B 1 264 ? -21.422 1.61 -2.736 1 98.44 264 VAL B C 1
ATOM 5015 O O . VAL B 1 264 ? -22.094 2.633 -2.559 1 98.44 264 VAL B O 1
ATOM 5018 N N . GLU B 1 265 ? -21.531 0.551 -1.914 1 98.19 265 GLU B N 1
ATOM 5019 C CA . GLU B 1 265 ? -22.422 0.579 -0.756 1 98.19 265 GLU B CA 1
ATOM 5020 C C . GLU B 1 265 ? -22 1.651 0.241 1 98.19 265 GLU B C 1
ATOM 5022 O O . GLU B 1 265 ? -22.844 2.369 0.789 1 98.19 265 GLU B O 1
ATOM 5027 N N . TYR B 1 266 ? -20.75 1.737 0.46 1 98 266 TYR B N 1
ATOM 5028 C CA . TYR B 1 266 ? -20.219 2.779 1.325 1 98 266 TYR B CA 1
ATOM 5029 C C . TYR B 1 266 ? -20.609 4.164 0.826 1 98 266 TYR B C 1
ATOM 5031 O O . TYR B 1 266 ? -21.031 5.02 1.613 1 98 266 TYR B O 1
ATOM 5039 N N . ALA B 1 267 ? -20.5 4.422 -0.45 1 97.56 267 ALA B N 1
ATOM 5040 C CA . ALA B 1 267 ? -20.766 5.723 -1.061 1 97.56 267 ALA B CA 1
ATOM 5041 C C . ALA B 1 267 ? -22.25 6.074 -0.99 1 97.56 267 ALA B C 1
ATOM 5043 O O . ALA B 1 267 ? -22.625 7.25 -1.049 1 97.56 267 ALA B O 1
ATOM 5044 N N . LYS B 1 268 ? -23.094 5.02 -0.9 1 97.19 268 LYS B N 1
ATOM 5045 C CA . LYS B 1 268 ? -24.531 5.234 -0.751 1 97.19 268 LYS B CA 1
ATOM 5046 C C . LYS B 1 268 ? -24.875 5.672 0.669 1 97.19 268 LYS B C 1
ATOM 5048 O O . LYS B 1 268 ? -25.891 6.332 0.89 1 97.19 268 LYS B O 1
ATOM 5053 N N . GLU B 1 269 ? -24.031 5.316 1.612 1 96.25 269 GLU B N 1
ATOM 5054 C CA . GLU B 1 269 ? -24.328 5.539 3.021 1 96.25 269 GLU B CA 1
ATOM 5055 C C . GLU B 1 269 ? -23.609 6.773 3.557 1 96.25 269 GLU B C 1
ATOM 5057 O O . GLU B 1 269 ? -24.203 7.578 4.281 1 96.25 269 GLU B O 1
ATOM 5062 N N . ARG B 1 270 ? -22.344 6.895 3.262 1 95.56 270 ARG B N 1
ATOM 5063 C CA . ARG B 1 270 ? -21.531 8 3.752 1 95.56 270 ARG B CA 1
ATOM 5064 C C . ARG B 1 270 ? -22.047 9.336 3.215 1 95.56 270 ARG B C 1
ATOM 5066 O O . ARG B 1 270 ? -22.328 9.461 2.021 1 95.56 270 ARG B O 1
ATOM 5073 N N . LYS B 1 271 ? -22.188 10.297 4.117 1 94.25 271 LYS B N 1
ATOM 5074 C CA . LYS B 1 271 ? -22.656 11.617 3.713 1 94.25 271 LYS B CA 1
ATOM 5075 C C . LYS B 1 271 ? -21.578 12.68 3.943 1 94.25 271 LYS B C 1
ATOM 5077 O O . LYS B 1 271 ? -20.828 12.602 4.914 1 94.25 271 LYS B O 1
ATOM 5082 N N . ALA B 1 272 ? -21.469 13.602 3.047 1 91.19 272 ALA B N 1
ATOM 5083 C CA . ALA B 1 272 ? -20.703 14.836 3.125 1 91.19 272 ALA B CA 1
ATOM 5084 C C . ALA B 1 272 ? -21.359 15.945 2.312 1 91.19 272 ALA B C 1
ATOM 5086 O O . ALA B 1 272 ? -21.984 15.688 1.286 1 91.19 272 ALA B O 1
ATOM 5087 N N . PHE B 1 273 ? -21.172 17.203 2.844 1 92.88 273 PHE B N 1
ATOM 5088 C CA . PHE B 1 273 ? -21.734 18.375 2.184 1 92.88 273 PHE B CA 1
ATOM 5089 C C . PHE B 1 273 ? -23.234 18.219 1.972 1 92.88 273 PHE B C 1
ATOM 5091 O O . PHE B 1 273 ? -23.766 18.578 0.916 1 92.88 273 PHE B O 1
ATOM 5098 N N . GLY B 1 274 ? -23.906 17.5 2.857 1 91.62 274 GLY B N 1
ATOM 5099 C CA . GLY B 1 274 ? -25.344 17.438 2.93 1 91.62 274 GLY B CA 1
ATOM 5100 C C . GLY B 1 274 ? -25.938 16.359 2.047 1 91.62 274 GLY B C 1
ATOM 5101 O O . GLY B 1 274 ? -27.156 16.281 1.886 1 91.62 274 GLY B O 1
ATOM 5102 N N . GLN B 1 275 ? -25.078 15.508 1.455 1 94.31 275 GLN B N 1
ATOM 5103 C CA . GLN B 1 275 ? -25.594 14.453 0.582 1 94.31 275 GLN B CA 1
ATOM 5104 C C . GLN B 1 275 ? -24.688 13.227 0.624 1 94.31 275 GLN B C 1
ATOM 5106 O O . GLN B 1 275 ? -23.578 13.289 1.161 1 94.31 275 GLN B O 1
ATOM 5111 N N . GLN B 1 276 ? -25.266 12.109 0.075 1 95.94 276 GLN B N 1
ATOM 5112 C CA . GLN B 1 276 ? -24.438 10.93 -0.085 1 95.94 276 GLN B CA 1
ATOM 5113 C C . GLN B 1 276 ? -23.219 11.234 -0.951 1 95.94 276 GLN B C 1
ATOM 5115 O O . GLN B 1 276 ? -23.328 11.906 -1.974 1 95.94 276 GLN B O 1
ATOM 5120 N N . ILE B 1 277 ? -22.062 10.719 -0.563 1 96.12 277 ILE B N 1
ATOM 5121 C CA . ILE B 1 277 ? -20.859 11.078 -1.314 1 96.12 277 ILE B CA 1
ATOM 5122 C C . ILE B 1 277 ? -20.953 10.531 -2.734 1 96.12 277 ILE B C 1
ATOM 5124 O O . ILE B 1 277 ? -20.375 11.094 -3.666 1 96.12 277 ILE B O 1
ATOM 5128 N N . GLY B 1 278 ? -21.734 9.398 -2.963 1 96.25 278 GLY B N 1
ATOM 5129 C CA . GLY B 1 278 ? -21.922 8.852 -4.293 1 96.25 278 GLY B CA 1
ATOM 5130 C C . GLY B 1 278 ? -22.719 9.758 -5.207 1 96.25 278 GLY B C 1
ATOM 5131 O O . GLY B 1 278 ? -22.703 9.594 -6.43 1 96.25 278 GLY B O 1
ATOM 5132 N N . SER B 1 279 ? -23.422 10.711 -4.645 1 95.94 279 SER B N 1
ATOM 5133 C CA . SER B 1 279 ? -24.266 11.609 -5.422 1 95.94 279 SER B CA 1
ATOM 5134 C C . SER B 1 279 ? -23.484 12.836 -5.891 1 95.94 279 SER B C 1
ATOM 5136 O O . SER B 1 279 ? -23.938 13.586 -6.75 1 95.94 279 SER B O 1
ATOM 5138 N N . LEU B 1 280 ? -22.312 13.047 -5.363 1 95.44 280 LEU B N 1
ATOM 5139 C CA . LEU B 1 280 ? -21.453 14.117 -5.852 1 95.44 280 LEU B CA 1
ATOM 5140 C C . LEU B 1 280 ? -20.969 13.812 -7.266 1 95.44 280 LEU B C 1
ATOM 5142 O O . LEU B 1 280 ? -20.531 12.695 -7.551 1 95.44 280 LEU B O 1
ATOM 5146 N N . GLN B 1 281 ? -20.938 14.75 -8.125 1 94 281 GLN B N 1
ATOM 5147 C CA . GLN B 1 281 ? -20.766 14.516 -9.555 1 94 281 GLN B CA 1
ATOM 5148 C C . GLN B 1 281 ? -19.453 13.789 -9.844 1 94 281 GLN B C 1
ATOM 5150 O O . GLN B 1 281 ? -19.438 12.812 -10.602 1 94 281 GLN B O 1
ATOM 5155 N N . TYR B 1 282 ? -18.359 14.25 -9.336 1 95.56 282 TYR B N 1
ATOM 5156 C CA . TYR B 1 282 ? -17.078 13.617 -9.609 1 95.56 282 TYR B CA 1
ATOM 5157 C C . TYR B 1 282 ? -17.094 12.141 -9.203 1 95.56 282 TYR B C 1
ATOM 5159 O O . TYR B 1 282 ? -16.688 11.273 -9.969 1 95.56 282 TYR B O 1
ATOM 5167 N N . ASN B 1 283 ? -17.609 11.891 -7.953 1 97.06 283 ASN B N 1
ATOM 5168 C CA . ASN B 1 283 ? -17.656 10.516 -7.473 1 97.06 283 ASN B CA 1
ATOM 5169 C C . ASN B 1 283 ? -18.562 9.648 -8.336 1 97.06 283 ASN B C 1
ATOM 5171 O O . ASN B 1 283 ? -18.25 8.492 -8.625 1 97.06 283 ASN B O 1
ATOM 5175 N N . LYS B 1 284 ? -19.672 10.211 -8.719 1 95.88 284 LYS B N 1
ATOM 5176 C CA . LYS B 1 284 ? -20.625 9.523 -9.57 1 95.88 284 LYS B CA 1
ATOM 5177 C C . LYS B 1 284 ? -19.984 9.109 -10.891 1 95.88 284 LYS B C 1
ATOM 5179 O O . LYS B 1 284 ? -20.125 7.965 -11.328 1 95.88 284 LYS B O 1
ATOM 5184 N N . PHE B 1 285 ? -19.234 10 -11.586 1 96.38 285 PHE B N 1
ATOM 5185 C CA . PHE B 1 285 ? -18.578 9.719 -12.852 1 96.38 285 PHE B CA 1
ATOM 5186 C C . PHE B 1 285 ? -17.453 8.703 -12.664 1 96.38 285 PHE B C 1
ATOM 5188 O O . PHE B 1 285 ? -17.297 7.785 -13.477 1 96.38 285 PHE B O 1
ATOM 5195 N N . LEU B 1 286 ? -16.703 8.898 -11.578 1 97.75 286 LEU B N 1
ATOM 5196 C CA . LEU B 1 286 ? -15.625 7.965 -11.289 1 97.75 286 LEU B CA 1
ATOM 5197 C C . LEU B 1 286 ? -16.172 6.551 -11.102 1 97.75 286 LEU B C 1
ATOM 5199 O O . LEU B 1 286 ? -15.648 5.598 -11.688 1 97.75 286 LEU B O 1
ATOM 5203 N N . ILE B 1 287 ? -17.219 6.375 -10.344 1 97.81 287 ILE B N 1
ATOM 5204 C CA . ILE B 1 287 ? -17.797 5.066 -10.086 1 97.81 287 ILE B CA 1
ATOM 5205 C C . ILE B 1 287 ? -18.312 4.461 -11.391 1 97.81 287 ILE B C 1
ATOM 5207 O O . ILE B 1 287 ? -18.125 3.27 -11.648 1 97.81 287 ILE B O 1
ATOM 5211 N N . ALA B 1 288 ? -18.938 5.289 -12.289 1 97.19 288 ALA B N 1
ATOM 5212 C CA . ALA B 1 288 ? -19.406 4.82 -13.594 1 97.19 288 ALA B CA 1
ATOM 5213 C C . ALA B 1 288 ? -18.234 4.293 -14.422 1 97.19 288 ALA B C 1
ATOM 5215 O O . ALA B 1 288 ? -18.359 3.254 -15.078 1 97.19 288 ALA B O 1
ATOM 5216 N N . GLU B 1 289 ? -17.109 4.996 -14.367 1 97.44 289 GLU B N 1
ATOM 5217 C CA . GLU B 1 289 ? -15.914 4.574 -15.086 1 97.44 289 GLU B CA 1
ATOM 5218 C C . GLU B 1 289 ? -15.367 3.26 -14.531 1 97.44 289 GLU B C 1
ATOM 5220 O O . GLU B 1 289 ? -15.008 2.361 -15.297 1 97.44 289 GLU B O 1
ATOM 5225 N N . LEU B 1 290 ? -15.32 3.15 -13.242 1 98.5 290 LEU B N 1
ATOM 5226 C CA . LEU B 1 290 ? -14.766 1.969 -12.586 1 98.5 290 LEU B CA 1
ATOM 5227 C C . LEU B 1 290 ? -15.625 0.74 -12.867 1 98.5 290 LEU B C 1
ATOM 5229 O O . LEU B 1 290 ? -15.102 -0.329 -13.188 1 98.5 290 LEU B O 1
ATOM 5233 N N . VAL B 1 291 ? -16.922 0.884 -12.805 1 97.38 291 VAL B N 1
ATOM 5234 C CA . VAL B 1 291 ? -17.844 -0.223 -13.055 1 97.38 291 VAL B CA 1
ATOM 5235 C C . VAL B 1 291 ? -17.703 -0.691 -14.5 1 97.38 291 VAL B C 1
ATOM 5237 O O . VAL B 1 291 ? -17.641 -1.893 -14.766 1 97.38 291 VAL B O 1
ATOM 5240 N N . THR B 1 292 ? -17.625 0.242 -15.422 1 96.81 292 THR B N 1
ATOM 5241 C CA . THR B 1 292 ? -17.531 -0.094 -16.844 1 96.81 292 THR B CA 1
ATOM 5242 C C . THR B 1 292 ? -16.203 -0.768 -17.156 1 96.81 292 THR B C 1
ATOM 5244 O O . THR B 1 292 ? -16.156 -1.77 -17.875 1 96.81 292 THR B O 1
ATOM 5247 N N . LYS B 1 293 ? -15.156 -0.23 -16.578 1 96.75 293 LYS B N 1
ATOM 5248 C CA . LYS B 1 293 ? -13.82 -0.801 -16.766 1 96.75 293 LYS B CA 1
ATOM 5249 C C . LYS B 1 293 ? -13.766 -2.238 -16.266 1 96.75 293 LYS B C 1
ATOM 5251 O O . LYS B 1 293 ? -13.219 -3.117 -16.922 1 96.75 293 LYS B O 1
ATOM 5256 N N . LEU B 1 294 ? -14.328 -2.494 -15.148 1 97.75 294 LEU B N 1
ATOM 5257 C CA . LEU B 1 294 ? -14.305 -3.82 -14.539 1 97.75 294 LEU B CA 1
ATOM 5258 C C . LEU B 1 294 ? -15.172 -4.793 -15.328 1 97.75 294 LEU B C 1
ATOM 5260 O O . LEU B 1 294 ? -14.812 -5.961 -15.5 1 97.75 294 LEU B O 1
ATOM 5264 N N . GLU B 1 295 ? -16.312 -4.344 -15.789 1 95.38 295 GLU B N 1
ATOM 5265 C CA . GLU B 1 295 ? -17.172 -5.195 -16.609 1 95.38 295 GLU B CA 1
ATOM 5266 C C . GLU B 1 295 ? -16.469 -5.582 -17.906 1 95.38 295 GLU B C 1
ATOM 5268 O O . GLU B 1 295 ? -16.547 -6.734 -18.344 1 95.38 295 GLU B O 1
ATOM 5273 N N . ALA B 1 296 ? -15.805 -4.637 -18.531 1 94.69 296 ALA B N 1
ATOM 5274 C CA . ALA B 1 296 ? -15.062 -4.906 -19.75 1 94.69 296 ALA B CA 1
ATOM 5275 C C . ALA B 1 296 ? -13.938 -5.902 -19.516 1 94.69 296 ALA B C 1
ATOM 5277 O O . ALA B 1 296 ? -13.727 -6.82 -20.312 1 94.69 296 ALA B O 1
ATOM 5278 N N . ALA B 1 297 ? -13.258 -5.754 -18.406 1 97.75 297 ALA B N 1
ATOM 5279 C CA . ALA B 1 297 ? -12.18 -6.676 -18.047 1 97.75 297 ALA B CA 1
ATOM 5280 C C . ALA B 1 297 ? -12.727 -8.07 -17.75 1 97.75 297 ALA B C 1
ATOM 5282 O O . ALA B 1 297 ? -12.109 -9.07 -18.125 1 97.75 297 ALA B O 1
ATOM 5283 N N . GLN B 1 298 ? -13.867 -8.117 -17.094 1 97.81 298 GLN B N 1
ATOM 5284 C CA . GLN B 1 298 ? -14.484 -9.391 -16.766 1 97.81 298 GLN B CA 1
ATOM 5285 C C . GLN B 1 298 ? -14.836 -10.18 -18.016 1 97.81 298 GLN B C 1
ATOM 5287 O O . GLN B 1 298 ? -14.57 -11.383 -18.109 1 97.81 298 GLN B O 1
ATOM 5292 N N . VAL B 1 299 ? -15.422 -9.516 -18.984 1 96 299 VAL B N 1
ATOM 5293 C CA . VAL B 1 299 ? -15.812 -10.18 -20.219 1 96 299 VAL B CA 1
ATOM 5294 C C . VAL B 1 299 ? -14.57 -10.695 -20.938 1 96 299 VAL B C 1
ATOM 5296 O O . VAL B 1 299 ? -14.578 -11.789 -21.516 1 96 299 VAL B O 1
ATOM 5299 N N . TYR B 1 300 ? -13.516 -9.938 -20.953 1 97 300 TYR B N 1
ATOM 5300 C CA . TYR B 1 300 ? -12.258 -10.336 -21.578 1 97 300 TYR B CA 1
ATOM 5301 C C . TYR B 1 300 ? -11.68 -11.578 -20.906 1 97 300 TYR B C 1
ATOM 5303 O O . TYR B 1 300 ? -11.312 -12.539 -21.578 1 97 300 TYR B O 1
ATOM 5311 N N . VAL B 1 301 ? -11.664 -11.617 -19.578 1 98.19 301 VAL B N 1
ATOM 5312 C CA . VAL B 1 301 ? -11.133 -12.742 -18.797 1 98.19 301 VAL B CA 1
ATOM 5313 C C . VAL B 1 301 ? -12.039 -13.961 -18.984 1 98.19 301 VAL B C 1
ATOM 5315 O O . VAL B 1 301 ? -11.555 -15.086 -19.094 1 98.19 301 VAL B O 1
ATOM 5318 N N . ASP B 1 302 ? -13.336 -13.727 -19.078 1 97.88 302 ASP B N 1
ATOM 5319 C CA . ASP B 1 302 ? -14.273 -14.82 -19.328 1 97.88 302 ASP B CA 1
ATOM 5320 C C . ASP B 1 302 ? -13.961 -15.523 -20.641 1 97.88 302 ASP B C 1
ATOM 5322 O O . ASP B 1 302 ? -14 -16.75 -20.734 1 97.88 302 ASP B O 1
ATOM 5326 N N . GLN B 1 303 ? -13.672 -14.758 -21.625 1 96.5 303 GLN B N 1
ATOM 5327 C CA . GLN B 1 303 ? -13.344 -15.344 -22.906 1 96.5 303 GLN B CA 1
ATOM 5328 C C . GLN B 1 303 ? -12.07 -16.172 -22.828 1 96.5 303 GLN B C 1
ATOM 5330 O O . GLN B 1 303 ? -11.969 -17.234 -23.453 1 96.5 303 GLN B O 1
ATOM 5335 N N . ALA B 1 304 ? -11.125 -15.711 -22.094 1 97.94 304 ALA B N 1
ATOM 5336 C CA . ALA B 1 304 ? -9.883 -16.453 -21.906 1 97.94 304 ALA B CA 1
ATOM 5337 C C . ALA B 1 304 ? -10.117 -17.75 -21.141 1 97.94 304 ALA B C 1
ATOM 5339 O O . ALA B 1 304 ? -9.508 -18.781 -21.422 1 97.94 304 ALA B O 1
ATOM 5340 N N . VAL B 1 305 ? -10.992 -17.688 -20.141 1 98.12 305 VAL B N 1
ATOM 5341 C CA . VAL B 1 305 ? -11.336 -18.875 -19.375 1 98.12 305 VAL B CA 1
ATOM 5342 C C . VAL B 1 305 ? -11.969 -19.922 -20.297 1 98.12 305 VAL B C 1
ATOM 5344 O O . VAL B 1 305 ? -11.625 -21.094 -20.219 1 98.12 305 VAL B O 1
ATOM 5347 N N . LEU B 1 306 ? -12.836 -19.469 -21.172 1 97.06 306 LEU B N 1
ATOM 5348 C CA . LEU B 1 306 ? -13.477 -20.391 -22.109 1 97.06 306 LEU B CA 1
ATOM 5349 C C . LEU B 1 306 ? -12.445 -21 -23.047 1 97.06 306 LEU B C 1
ATOM 5351 O O . LEU B 1 306 ? -12.477 -22.203 -23.312 1 97.06 306 LEU B O 1
ATOM 5355 N N . ALA B 1 307 ? -11.586 -20.172 -23.562 1 97.12 307 ALA B N 1
ATOM 5356 C CA . ALA B 1 307 ? -10.531 -20.672 -24.438 1 97.12 307 ALA B CA 1
ATOM 5357 C C . ALA B 1 307 ? -9.664 -21.703 -23.734 1 97.12 307 ALA B C 1
ATOM 5359 O O . ALA B 1 307 ? -9.305 -22.719 -24.312 1 97.12 307 ALA B O 1
ATOM 5360 N N . HIS B 1 308 ? -9.336 -21.469 -22.484 1 97.38 308 HIS B N 1
ATOM 5361 C CA . HIS B 1 308 ? -8.516 -22.391 -21.719 1 97.38 308 HIS B CA 1
ATOM 5362 C C . HIS B 1 308 ? -9.242 -23.719 -21.5 1 97.38 308 HIS B C 1
ATOM 5364 O O . HIS B 1 308 ? -8.641 -24.797 -21.578 1 97.38 308 HIS B O 1
ATOM 5370 N N . SER B 1 309 ? -10.508 -23.594 -21.188 1 95.94 309 SER B N 1
ATOM 5371 C CA . SER B 1 309 ? -11.328 -24.781 -20.953 1 95.94 309 SER B CA 1
ATOM 5372 C C . SER B 1 309 ? -11.375 -25.688 -22.188 1 95.94 309 SER B C 1
ATOM 5374 O O . SER B 1 309 ? -11.508 -26.906 -22.062 1 95.94 309 SER B O 1
ATOM 5376 N N . LYS B 1 310 ? -11.211 -25.078 -23.344 1 95.75 310 LYS B N 1
ATOM 5377 C CA . LYS B 1 310 ? -11.25 -25.828 -24.594 1 95.75 310 LYS B CA 1
ATOM 5378 C C . LYS B 1 310 ? -9.852 -26.219 -25.047 1 95.75 310 LYS B C 1
ATOM 5380 O O . LYS B 1 310 ? -9.68 -26.828 -26.109 1 95.75 310 LYS B O 1
ATOM 5385 N N . GLY B 1 311 ? -8.828 -25.859 -24.25 1 95.44 311 GLY B N 1
ATOM 5386 C CA . GLY B 1 311 ? -7.457 -26.156 -24.625 1 95.44 311 GLY B CA 1
ATOM 5387 C C . GLY B 1 311 ? -6.934 -25.266 -25.734 1 95.44 311 GLY B C 1
ATOM 5388 O O . GLY B 1 311 ? -6.008 -25.641 -26.453 1 95.44 311 GLY B O 1
ATOM 5389 N N . GLU B 1 312 ? -7.516 -24.047 -25.906 1 96.5 312 GLU B N 1
ATOM 5390 C CA . GLU B 1 312 ? -7.207 -23.172 -27.031 1 96.5 312 GLU B CA 1
ATOM 5391 C C . GLU B 1 312 ? -6.504 -21.906 -26.578 1 96.5 312 GLU B C 1
ATOM 5393 O O . GLU B 1 312 ? -6.062 -21.094 -27.391 1 96.5 312 GLU B O 1
ATOM 5398 N N . LEU B 1 313 ? -6.34 -21.734 -25.281 1 97.19 313 LEU B N 1
ATOM 5399 C CA . LEU B 1 313 ? -5.68 -20.531 -24.781 1 97.19 313 LEU B CA 1
ATOM 5400 C C . LEU B 1 313 ? -4.191 -20.547 -25.109 1 97.19 313 LEU B C 1
ATOM 5402 O O . LEU B 1 313 ? -3.48 -21.484 -24.719 1 97.19 313 LEU B O 1
ATOM 5406 N N . THR B 1 314 ? -3.76 -19.547 -25.812 1 97.31 314 THR B N 1
ATOM 5407 C CA . THR B 1 314 ? -2.336 -19.453 -26.125 1 97.31 314 THR B CA 1
ATOM 5408 C C . THR B 1 314 ? -1.583 -18.781 -24.969 1 97.31 314 THR B C 1
ATOM 5410 O O . THR B 1 314 ? -2.189 -18.125 -24.125 1 97.31 314 THR B O 1
ATOM 5413 N N . ALA B 1 315 ? -0.325 -18.984 -24.984 1 97.44 315 ALA B N 1
ATOM 5414 C CA . ALA B 1 315 ? 0.53 -18.312 -24 1 97.44 315 ALA B CA 1
ATOM 5415 C C . ALA B 1 315 ? 0.405 -16.797 -24.109 1 97.44 315 ALA B C 1
ATOM 5417 O O . ALA B 1 315 ? 0.445 -16.094 -23.094 1 97.44 315 ALA B O 1
ATOM 5418 N N . ILE B 1 316 ? 0.202 -16.297 -25.266 1 97.5 316 ILE B N 1
ATOM 5419 C CA . ILE B 1 316 ? 0.122 -14.852 -25.516 1 97.5 316 ILE B CA 1
ATOM 5420 C C . ILE B 1 316 ? -1.212 -14.32 -25 1 97.5 316 ILE B C 1
ATOM 5422 O O . ILE B 1 316 ? -1.264 -13.25 -24.391 1 97.5 316 ILE B O 1
ATOM 5426 N N . ASP B 1 317 ? -2.303 -15.047 -25.203 1 96.81 317 ASP B N 1
ATOM 5427 C CA . ASP B 1 317 ? -3.598 -14.641 -24.672 1 96.81 317 ASP B CA 1
ATOM 5428 C C . ASP B 1 317 ? -3.568 -14.602 -23.141 1 96.81 317 ASP B C 1
ATOM 5430 O O . ASP B 1 317 ? -4.133 -13.695 -22.531 1 96.81 317 ASP B O 1
ATOM 5434 N N . ALA B 1 318 ? -2.928 -15.578 -22.562 1 98.44 318 ALA B N 1
ATOM 5435 C CA . ALA B 1 318 ? -2.793 -15.617 -21.109 1 98.44 318 ALA B CA 1
ATOM 5436 C C . ALA B 1 318 ? -1.988 -14.422 -20.594 1 98.44 318 ALA B C 1
ATOM 5438 O O . ALA B 1 318 ? -2.322 -13.836 -19.562 1 98.44 318 ALA B O 1
ATOM 5439 N N . ALA B 1 319 ? -0.916 -14.094 -21.297 1 98.38 319 ALA B N 1
ATOM 5440 C CA . ALA B 1 319 ? -0.093 -12.945 -20.953 1 98.38 319 ALA B CA 1
ATOM 5441 C C . ALA B 1 319 ? -0.909 -11.656 -20.984 1 98.38 319 ALA B C 1
ATOM 5443 O O . ALA B 1 319 ? -0.813 -10.828 -20.078 1 98.38 319 ALA B O 1
ATOM 5444 N N . LYS B 1 320 ? -1.741 -11.445 -22.062 1 98.19 320 LYS B N 1
ATOM 5445 C CA . LYS B 1 320 ? -2.609 -10.281 -22.172 1 98.19 320 LYS B CA 1
ATOM 5446 C C . LYS B 1 320 ? -3.592 -10.203 -21.016 1 98.19 320 LYS B C 1
ATOM 5448 O O . LYS B 1 320 ? -3.768 -9.148 -20.406 1 98.19 320 LYS B O 1
ATOM 5453 N N . ALA B 1 321 ? -4.18 -11.336 -20.672 1 98.5 321 ALA B N 1
ATOM 5454 C CA . ALA B 1 321 ? -5.168 -11.383 -19.594 1 98.5 321 ALA B CA 1
ATOM 5455 C C . ALA B 1 321 ? -4.531 -11.047 -18.25 1 98.5 321 ALA B C 1
ATOM 5457 O O . ALA B 1 321 ? -5.105 -10.305 -17.453 1 98.5 321 ALA B O 1
ATOM 5458 N N . LYS B 1 322 ? -3.373 -11.625 -18.047 1 98.62 322 LYS B N 1
ATOM 5459 C CA . LYS B 1 322 ? -2.691 -11.445 -16.766 1 98.62 322 LYS B CA 1
ATOM 5460 C C . LYS B 1 322 ? -2.312 -9.984 -16.531 1 98.62 322 LYS B C 1
ATOM 5462 O O . LYS B 1 322 ? -2.662 -9.406 -15.508 1 98.62 322 LYS B O 1
ATOM 5467 N N . TRP B 1 323 ? -1.601 -9.32 -17.453 1 98.25 323 TRP B N 1
ATOM 5468 C CA . TRP B 1 323 ? -1.136 -7.965 -17.172 1 98.25 323 TRP B CA 1
ATOM 5469 C C . TRP B 1 323 ? -2.299 -6.98 -17.172 1 98.25 323 TRP B C 1
ATOM 5471 O O . TRP B 1 323 ? -2.328 -6.043 -16.375 1 98.25 323 TRP B O 1
ATOM 5481 N N . TRP B 1 324 ? -3.338 -7.191 -18.047 1 98 324 TRP B N 1
ATOM 5482 C CA . TRP B 1 324 ? -4.477 -6.281 -18.109 1 98 324 TRP B CA 1
ATOM 5483 C C . TRP B 1 324 ? -5.297 -6.355 -16.828 1 98 324 TRP B C 1
ATOM 5485 O O . TRP B 1 324 ? -5.672 -5.324 -16.25 1 98 324 TRP B O 1
ATOM 5495 N N . SER B 1 325 ? -5.578 -7.551 -16.391 1 98.69 325 SER B N 1
ATOM 5496 C CA . SER B 1 325 ? -6.379 -7.73 -15.188 1 98.69 325 SER B CA 1
ATOM 5497 C C . SER B 1 325 ? -5.68 -7.137 -13.969 1 98.69 325 SER B C 1
ATOM 5499 O O . SER B 1 325 ? -6.324 -6.551 -13.094 1 98.69 325 SER B O 1
ATOM 5501 N N . SER B 1 326 ? -4.352 -7.367 -13.875 1 98.75 326 SER B N 1
ATOM 5502 C CA . SER B 1 326 ? -3.604 -6.824 -12.742 1 98.75 326 SER B CA 1
ATOM 5503 C C . SER B 1 326 ? -3.617 -5.301 -12.75 1 98.75 326 SER B C 1
ATOM 5505 O O . SER B 1 326 ? -3.756 -4.668 -11.703 1 98.75 326 SER B O 1
ATOM 5507 N N . GLN B 1 327 ? -3.502 -4.707 -13.945 1 98.25 327 GLN B N 1
ATOM 5508 C CA . GLN B 1 327 ? -3.559 -3.256 -14.086 1 98.25 327 GLN B CA 1
ATOM 5509 C C . GLN B 1 327 ? -4.922 -2.715 -13.656 1 98.25 327 GLN B C 1
ATOM 5511 O O . GLN B 1 327 ? -5.004 -1.753 -12.891 1 98.25 327 GLN B O 1
ATOM 5516 N N . VAL B 1 328 ? -5.965 -3.338 -14.156 1 98.5 328 VAL B N 1
ATOM 5517 C CA . VAL B 1 328 ? -7.332 -2.92 -13.852 1 98.5 328 VAL B CA 1
ATOM 5518 C C . VAL B 1 328 ? -7.594 -3.057 -12.359 1 98.5 328 VAL B C 1
ATOM 5520 O O . VAL B 1 328 ? -8.141 -2.145 -11.727 1 98.5 328 VAL B O 1
ATOM 5523 N N . GLN B 1 329 ? -7.207 -4.188 -11.773 1 98.81 329 GLN B N 1
ATOM 5524 C CA . GLN B 1 329 ? -7.383 -4.43 -10.344 1 98.81 329 GLN B CA 1
ATOM 5525 C C . GLN B 1 329 ? -6.77 -3.301 -9.516 1 98.81 329 GLN B C 1
ATOM 5527 O O . GLN B 1 329 ? -7.43 -2.736 -8.641 1 98.81 329 GLN B O 1
ATOM 5532 N N . ASN B 1 330 ? -5.516 -2.959 -9.805 1 98.81 330 ASN B N 1
ATOM 5533 C CA . ASN B 1 330 ? -4.793 -1.955 -9.031 1 98.81 330 ASN B CA 1
ATOM 5534 C C . ASN B 1 330 ? -5.41 -0.57 -9.195 1 98.81 330 ASN B C 1
ATOM 5536 O O . ASN B 1 330 ? -5.562 0.166 -8.219 1 98.81 330 ASN B O 1
ATOM 5540 N N . GLU B 1 331 ? -5.812 -0.218 -10.383 1 98.5 331 GLU B N 1
ATOM 5541 C CA . GLU B 1 331 ? -6.438 1.078 -10.633 1 98.5 331 GLU B CA 1
ATOM 5542 C C . GLU B 1 331 ? -7.77 1.202 -9.898 1 98.5 331 GLU B C 1
ATOM 5544 O O . GLU B 1 331 ? -8.039 2.221 -9.258 1 98.5 331 GLU B O 1
ATOM 5549 N N . VAL B 1 332 ? -8.586 0.156 -10.031 1 98.75 332 VAL B N 1
ATOM 5550 C CA . VAL B 1 332 ? -9.922 0.185 -9.445 1 98.75 332 VAL B CA 1
ATOM 5551 C C . VAL B 1 332 ? -9.82 0.267 -7.922 1 98.75 332 VAL B C 1
ATOM 5553 O O . VAL B 1 332 ? -10.469 1.105 -7.293 1 98.75 332 VAL B O 1
ATOM 5556 N N . ILE B 1 333 ? -9.008 -0.544 -7.336 1 98.88 333 ILE B N 1
ATOM 5557 C CA . ILE B 1 333 ? -8.945 -0.603 -5.879 1 98.88 333 ILE B CA 1
ATOM 5558 C C . ILE B 1 333 ? -8.312 0.677 -5.34 1 98.88 333 ILE B C 1
ATOM 5560 O O . ILE B 1 333 ? -8.703 1.177 -4.285 1 98.88 333 ILE B O 1
ATOM 5564 N N . ASP B 1 334 ? -7.309 1.227 -6.043 1 98.81 334 ASP B N 1
ATOM 5565 C CA . ASP B 1 334 ? -6.738 2.514 -5.652 1 98.81 334 ASP B CA 1
ATOM 5566 C C . ASP B 1 334 ? -7.816 3.592 -5.582 1 98.81 334 ASP B C 1
ATOM 5568 O O . ASP B 1 334 ? -7.844 4.395 -4.645 1 98.81 334 ASP B O 1
ATOM 5572 N N . ALA B 1 335 ? -8.672 3.664 -6.566 1 98.75 335 ALA B N 1
ATOM 5573 C CA . ALA B 1 335 ? -9.773 4.629 -6.586 1 98.75 335 ALA B CA 1
ATOM 5574 C C . ALA B 1 335 ? -10.734 4.383 -5.43 1 98.75 335 ALA B C 1
ATOM 5576 O O . ALA B 1 335 ? -11.273 5.328 -4.852 1 98.75 335 ALA B O 1
ATOM 5577 N N . CYS B 1 336 ? -10.969 3.125 -5.121 1 98.81 336 CYS B N 1
ATOM 5578 C CA . CYS B 1 336 ? -11.852 2.787 -4.008 1 98.81 336 CYS B CA 1
ATOM 5579 C C . CYS B 1 336 ? -11.281 3.303 -2.689 1 98.81 336 CYS B C 1
ATOM 5581 O O . CYS B 1 336 ? -12.031 3.787 -1.837 1 98.81 336 CYS B O 1
ATOM 5583 N N . VAL B 1 337 ? -9.969 3.213 -2.508 1 98.75 337 VAL B N 1
ATOM 5584 C CA . VAL B 1 337 ? -9.328 3.783 -1.332 1 98.75 337 VAL B CA 1
ATOM 5585 C C . VAL B 1 337 ? -9.625 5.281 -1.252 1 98.75 337 VAL B C 1
ATOM 5587 O O . VAL B 1 337 ? -9.992 5.789 -0.191 1 98.75 337 VAL B O 1
ATOM 5590 N N . GLN B 1 338 ? -9.492 5.922 -2.396 1 98.56 338 GLN B N 1
ATOM 5591 C CA . GLN B 1 338 ? -9.688 7.363 -2.449 1 98.56 338 GLN B CA 1
ATOM 5592 C C . GLN B 1 338 ? -11.117 7.738 -2.068 1 98.56 338 GLN B C 1
ATOM 5594 O O . GLN B 1 338 ? -11.344 8.719 -1.354 1 98.56 338 GLN B O 1
ATOM 5599 N N . LEU B 1 339 ? -12.078 6.977 -2.492 1 98.06 339 LEU B N 1
ATOM 5600 C CA . LEU B 1 339 ? -13.492 7.234 -2.225 1 98.06 339 LEU B CA 1
ATOM 5601 C C . LEU B 1 339 ? -13.797 7.09 -0.737 1 98.06 339 LEU B C 1
ATOM 5603 O O . LEU B 1 339 ? -14.742 7.699 -0.231 1 98.06 339 LEU B O 1
ATOM 5607 N N . HIS B 1 340 ? -12.961 6.336 -0.018 1 97.81 340 HIS B N 1
ATOM 5608 C CA . HIS B 1 340 ? -13.164 6.133 1.412 1 97.81 340 HIS B CA 1
ATOM 5609 C C . HIS B 1 340 ? -12.539 7.262 2.223 1 97.81 340 HIS B C 1
ATOM 5611 O O . HIS B 1 340 ? -12.766 7.367 3.43 1 97.81 340 HIS B O 1
ATOM 5617 N N . GLY B 1 341 ? -11.719 8.133 1.609 1 96.44 341 GLY B N 1
ATOM 5618 C CA . GLY B 1 341 ? -11.039 9.195 2.344 1 96.44 341 GLY B CA 1
ATOM 5619 C C . GLY B 1 341 ? -10.109 8.672 3.418 1 96.44 341 GLY B C 1
ATOM 5620 O O . GLY B 1 341 ? -9.328 7.742 3.176 1 96.44 341 GLY B O 1
ATOM 5621 N N . GLY B 1 342 ? -10.078 9.289 4.578 1 96.19 342 GLY B N 1
ATOM 5622 C CA . GLY B 1 342 ? -9.203 8.891 5.672 1 96.19 342 GLY B CA 1
ATOM 5623 C C . GLY B 1 342 ? -9.398 7.445 6.094 1 96.19 342 GLY B C 1
ATOM 5624 O O . GLY B 1 342 ? -8.438 6.758 6.434 1 96.19 342 GLY B O 1
ATOM 5625 N N . TYR B 1 343 ? -10.633 6.988 6.062 1 96.56 343 TYR B N 1
ATOM 5626 C CA . TYR B 1 343 ? -10.93 5.613 6.453 1 96.56 343 TYR B CA 1
ATOM 5627 C C . TYR B 1 343 ? -10.266 4.625 5.5 1 96.56 343 TYR B C 1
ATOM 5629 O O . TYR B 1 343 ? -9.906 3.512 5.902 1 96.56 343 TYR B O 1
ATOM 5637 N N . GLY B 1 344 ? -10.062 5.02 4.258 1 97.75 344 GLY B N 1
ATOM 5638 C CA . GLY B 1 344 ? -9.414 4.168 3.27 1 97.75 344 GLY B CA 1
ATOM 5639 C C . GLY B 1 344 ? -7.953 3.898 3.578 1 97.75 344 GLY B C 1
ATOM 5640 O O . GLY B 1 344 ? -7.344 3.006 2.986 1 97.75 344 GLY B O 1
ATOM 5641 N N . TYR B 1 345 ? -7.379 4.66 4.508 1 98.12 345 TYR B N 1
ATOM 5642 C CA . TYR B 1 345 ? -5.98 4.512 4.887 1 98.12 345 TYR B CA 1
ATOM 5643 C C . TYR B 1 345 ? -5.848 3.791 6.223 1 98.12 345 TYR B C 1
ATOM 5645 O O . TYR B 1 345 ? -4.758 3.721 6.793 1 98.12 345 TYR B O 1
ATOM 5653 N N . MET B 1 346 ? -6.977 3.291 6.773 1 97.88 346 MET B N 1
ATOM 5654 C CA . MET B 1 346 ? -7.012 2.514 8.008 1 97.88 346 MET B CA 1
ATOM 5655 C C . MET B 1 346 ? -7.195 1.028 7.715 1 97.88 346 MET B C 1
ATOM 5657 O O . MET B 1 346 ? -8.133 0.643 7.008 1 97.88 346 MET B O 1
ATOM 5661 N N . LYS B 1 347 ? -6.441 0.163 8.352 1 96.44 347 LYS B N 1
ATOM 5662 C CA . LYS B 1 347 ? -6.449 -1.269 8.07 1 96.44 347 LYS B CA 1
ATOM 5663 C C . LYS B 1 347 ? -7.703 -1.935 8.625 1 96.44 347 LYS B C 1
ATOM 5665 O O . LYS B 1 347 ? -8.008 -3.082 8.289 1 96.44 347 LYS B O 1
ATOM 5670 N N . GLU B 1 348 ? -8.43 -1.173 9.414 1 94.5 348 GLU B N 1
ATOM 5671 C CA . GLU B 1 348 ? -9.711 -1.699 9.883 1 94.5 348 GLU B CA 1
ATOM 5672 C C . GLU B 1 348 ? -10.703 -1.843 8.734 1 94.5 348 GLU B C 1
ATOM 5674 O O . GLU B 1 348 ? -11.633 -2.652 8.797 1 94.5 348 GLU B O 1
ATOM 5679 N N . TYR B 1 349 ? -10.523 -1.073 7.711 1 95.81 349 TYR B N 1
ATOM 5680 C CA . TYR B 1 349 ? -11.359 -1.174 6.523 1 95.81 349 TYR B CA 1
ATOM 5681 C C . TYR B 1 349 ? -10.742 -2.121 5.5 1 95.81 349 TYR B C 1
ATOM 5683 O O . TYR B 1 349 ? -9.57 -1.979 5.141 1 95.81 349 TYR B O 1
ATOM 5691 N N . ARG B 1 350 ? -11.492 -2.957 4.977 1 96.44 350 ARG B N 1
ATOM 5692 C CA . ARG B 1 350 ? -11.023 -3.994 4.059 1 96.44 350 ARG B CA 1
ATOM 5693 C C . ARG B 1 350 ? -10.414 -3.381 2.805 1 96.44 350 ARG B C 1
ATOM 5695 O O . ARG B 1 350 ? -9.469 -3.93 2.236 1 96.44 350 ARG B O 1
ATOM 5702 N N . VAL B 1 351 ? -10.938 -2.232 2.379 1 98.44 351 VAL B N 1
ATOM 5703 C CA . VAL B 1 351 ? -10.453 -1.591 1.16 1 98.44 351 VAL B CA 1
ATOM 5704 C C . VAL B 1 351 ? -8.961 -1.288 1.29 1 98.44 351 VAL B C 1
ATOM 5706 O O . VAL B 1 351 ? -8.211 -1.41 0.319 1 98.44 351 VAL B O 1
ATOM 5709 N N . ALA B 1 352 ? -8.516 -0.867 2.453 1 98.56 352 ALA B N 1
ATOM 5710 C CA . ALA B 1 352 ? -7.102 -0.584 2.693 1 98.56 352 ALA B CA 1
ATOM 5711 C C . ALA B 1 352 ? -6.258 -1.847 2.545 1 98.56 352 ALA B C 1
ATOM 5713 O O . ALA B 1 352 ? -5.227 -1.837 1.867 1 98.56 352 ALA B O 1
ATOM 5714 N N . ARG B 1 353 ? -6.703 -2.926 3.115 1 98.12 353 ARG B N 1
ATOM 5715 C CA . ARG B 1 353 ? -5.988 -4.195 3.031 1 98.12 353 ARG B CA 1
ATOM 5716 C C . ARG B 1 353 ? -5.984 -4.727 1.603 1 98.12 353 ARG B C 1
ATOM 5718 O O . ARG B 1 353 ? -4.977 -5.27 1.14 1 98.12 353 ARG B O 1
ATOM 5725 N N . ALA B 1 354 ? -7.133 -4.586 0.971 1 98.75 354 ALA B N 1
ATOM 5726 C CA . ALA B 1 354 ? -7.223 -5.027 -0.418 1 98.75 354 ALA B CA 1
ATOM 5727 C C . ALA B 1 354 ? -6.211 -4.297 -1.294 1 98.75 354 ALA B C 1
ATOM 5729 O O . ALA B 1 354 ? -5.613 -4.891 -2.195 1 98.75 354 ALA B O 1
ATOM 5730 N N . TRP B 1 355 ? -6.012 -2.996 -1.036 1 98.75 355 TRP B N 1
ATOM 5731 C CA . TRP B 1 355 ? -5.051 -2.186 -1.775 1 98.75 355 TRP B CA 1
ATOM 5732 C C . TRP B 1 355 ? -3.631 -2.699 -1.562 1 98.75 355 TRP B C 1
ATOM 5734 O O . TRP B 1 355 ? -2.873 -2.863 -2.521 1 98.75 355 TRP B O 1
ATOM 5744 N N . MET B 1 356 ? -3.295 -2.977 -0.363 1 98.69 356 MET B N 1
ATOM 5745 C CA . MET B 1 356 ? -1.988 -3.539 -0.036 1 98.69 356 MET B CA 1
ATOM 5746 C C . MET B 1 356 ? -1.803 -4.902 -0.695 1 98.69 356 MET B C 1
ATOM 5748 O O . MET B 1 356 ? -0.741 -5.191 -1.249 1 98.69 356 MET B O 1
ATOM 5752 N N . ASP B 1 357 ? -2.842 -5.723 -0.675 1 98.75 357 ASP B N 1
ATOM 5753 C CA . ASP B 1 357 ? -2.787 -7.09 -1.184 1 98.75 357 ASP B CA 1
ATOM 5754 C C . ASP B 1 357 ? -2.605 -7.105 -2.699 1 98.75 357 ASP B C 1
ATOM 5756 O O . ASP B 1 357 ? -1.911 -7.973 -3.238 1 98.75 357 ASP B O 1
ATOM 5760 N N . ALA B 1 358 ? -3.191 -6.215 -3.385 1 98.69 358 ALA B N 1
ATOM 5761 C CA . ALA B 1 358 ? -3.297 -6.242 -4.84 1 98.69 358 ALA B CA 1
ATOM 5762 C C . ALA B 1 358 ? -1.971 -5.867 -5.496 1 98.69 358 ALA B C 1
ATOM 5764 O O . ALA B 1 358 ? -1.72 -6.219 -6.648 1 98.69 358 ALA B O 1
ATOM 5765 N N . ARG B 1 359 ? -1.119 -5.176 -4.738 1 98.69 359 ARG B N 1
ATOM 5766 C CA . ARG B 1 359 ? 0.014 -4.512 -5.375 1 98.69 359 ARG B CA 1
ATOM 5767 C C . ARG B 1 359 ? 0.962 -5.527 -6 1 98.69 359 ARG B C 1
ATOM 5769 O O . ARG B 1 359 ? 1.595 -5.25 -7.023 1 98.69 359 ARG B O 1
ATOM 5776 N N . VAL B 1 360 ? 0.994 -6.727 -5.566 1 98.56 360 VAL B N 1
ATOM 5777 C CA . VAL B 1 360 ? 1.941 -7.742 -6.004 1 98.56 360 VAL B CA 1
ATOM 5778 C C . VAL B 1 360 ? 1.5 -8.312 -7.352 1 98.56 360 VAL B C 1
ATOM 5780 O O . VAL B 1 360 ? 2.303 -8.906 -8.07 1 98.56 360 VAL B O 1
ATOM 5783 N N . THR B 1 361 ? 0.247 -8.133 -7.773 1 98.62 361 THR B N 1
ATOM 5784 C CA . THR B 1 361 ? -0.288 -8.805 -8.953 1 98.62 361 THR B CA 1
ATOM 5785 C C . THR B 1 361 ? 0.343 -8.258 -10.227 1 98.62 361 THR B C 1
ATOM 5787 O O . THR B 1 361 ? 0.327 -8.914 -11.266 1 98.62 361 THR B O 1
ATOM 5790 N N . LYS B 1 362 ? 0.983 -7.117 -10.18 1 98.38 362 LYS B N 1
ATOM 5791 C CA . LYS B 1 362 ? 1.696 -6.547 -11.32 1 98.38 362 LYS B CA 1
ATOM 5792 C C . LYS B 1 362 ? 3.129 -7.066 -11.391 1 98.38 362 LYS B C 1
ATOM 5794 O O . LYS B 1 362 ? 3.854 -6.777 -12.344 1 98.38 362 LYS B O 1
ATOM 5799 N N . ILE B 1 363 ? 3.459 -7.895 -10.359 1 98.25 363 ILE B N 1
ATOM 5800 C CA . ILE B 1 363 ? 4.852 -8.312 -10.219 1 98.25 363 ILE B CA 1
ATOM 5801 C C . ILE B 1 363 ? 4.957 -9.82 -10.414 1 98.25 363 ILE B C 1
ATOM 5803 O O . ILE B 1 363 ? 5.809 -10.297 -11.164 1 98.25 363 ILE B O 1
ATOM 5807 N N . TRP B 1 364 ? 4.059 -10.586 -9.742 1 97 364 TRP B N 1
ATOM 5808 C CA . TRP B 1 364 ? 4.227 -12.039 -9.75 1 97 364 TRP B CA 1
ATOM 5809 C C . TRP B 1 364 ? 3.686 -12.648 -11.031 1 97 364 TRP B C 1
ATOM 5811 O O . TRP B 1 364 ? 3.146 -11.938 -11.891 1 97 364 TRP B O 1
ATOM 5821 N N . ALA B 1 365 ? 3.98 -13.992 -11.266 1 95.81 365 ALA B N 1
ATOM 5822 C CA . ALA B 1 365 ? 3.557 -14.75 -12.438 1 95.81 365 ALA B CA 1
ATOM 5823 C C . ALA B 1 365 ? 4.031 -14.078 -13.727 1 95.81 365 ALA B C 1
ATOM 5825 O O . ALA B 1 365 ? 3.332 -14.109 -14.742 1 95.81 365 ALA B O 1
ATOM 5826 N N . GLY B 1 366 ? 5.223 -13.477 -13.633 1 95.38 366 GLY B N 1
ATOM 5827 C CA . GLY B 1 366 ? 5.723 -12.609 -14.68 1 95.38 366 GLY B CA 1
ATOM 5828 C C . GLY B 1 366 ? 5.203 -11.188 -14.578 1 95.38 366 GLY B C 1
ATOM 5829 O O . GLY B 1 366 ? 3.994 -10.953 -14.641 1 95.38 366 GLY B O 1
ATOM 5830 N N . SER B 1 367 ? 6.121 -10.273 -14.422 1 96.62 367 SER B N 1
ATOM 5831 C CA . SER B 1 367 ? 5.734 -8.875 -14.258 1 96.62 367 SER B CA 1
ATOM 5832 C C . SER B 1 367 ? 4.98 -8.359 -15.484 1 96.62 367 SER B C 1
ATOM 5834 O O . SER B 1 367 ? 5.023 -8.977 -16.547 1 96.62 367 SER B O 1
ATOM 5836 N N . ASN B 1 368 ? 4.242 -7.281 -15.273 1 97.12 368 ASN B N 1
ATOM 5837 C CA . ASN B 1 368 ? 3.531 -6.684 -16.406 1 97.12 368 ASN B CA 1
ATOM 5838 C C . ASN B 1 368 ? 4.477 -6.375 -17.562 1 97.12 368 ASN B C 1
ATOM 5840 O O . ASN B 1 368 ? 4.105 -6.523 -18.719 1 97.12 368 ASN B O 1
ATOM 5844 N N . GLU B 1 369 ? 5.734 -6 -17.328 1 96.69 369 GLU B N 1
ATOM 5845 C CA . GLU B 1 369 ? 6.742 -5.719 -18.344 1 96.69 369 GLU B CA 1
ATOM 5846 C C . GLU B 1 369 ? 7.117 -6.98 -19.125 1 96.69 369 GLU B C 1
ATOM 5848 O O . GLU B 1 369 ? 7.262 -6.945 -20.344 1 96.69 369 GLU B O 1
ATOM 5853 N N . ILE B 1 370 ? 7.215 -8.07 -18.422 1 96.44 370 ILE B N 1
ATOM 5854 C CA . ILE B 1 370 ? 7.547 -9.336 -19.078 1 96.44 370 ILE B CA 1
ATOM 5855 C C . ILE B 1 370 ? 6.387 -9.773 -19.969 1 96.44 370 ILE B C 1
ATOM 5857 O O . ILE B 1 370 ? 6.602 -10.266 -21.078 1 96.44 370 ILE B O 1
ATOM 5861 N N . MET B 1 371 ? 5.133 -9.641 -19.484 1 97.56 371 MET B N 1
ATOM 5862 C CA . MET B 1 371 ? 3.971 -9.953 -20.312 1 97.56 371 MET B CA 1
ATOM 5863 C C . MET B 1 371 ? 3.979 -9.133 -21.594 1 97.56 371 MET B C 1
ATOM 5865 O O . MET B 1 371 ? 3.721 -9.656 -22.672 1 97.56 371 MET B O 1
ATOM 5869 N N . LYS B 1 372 ? 4.289 -7.844 -21.453 1 96.81 372 LYS B N 1
ATOM 5870 C CA . LYS B 1 372 ? 4.344 -6.965 -22.625 1 96.81 372 LYS B CA 1
ATOM 5871 C C . LYS B 1 372 ? 5.473 -7.363 -23.562 1 96.81 372 LYS B C 1
ATOM 5873 O O . LYS B 1 372 ? 5.324 -7.281 -24.781 1 96.81 372 LYS B O 1
ATOM 5878 N N . GLU B 1 373 ? 6.57 -7.797 -23.031 1 95.56 373 GLU B N 1
ATOM 5879 C CA . GLU B 1 373 ? 7.664 -8.305 -23.859 1 95.56 373 GLU B CA 1
ATOM 5880 C C . GLU B 1 373 ? 7.227 -9.523 -24.672 1 95.56 373 GLU B C 1
ATOM 5882 O O . GLU B 1 373 ? 7.555 -9.641 -25.859 1 95.56 373 GLU B O 1
ATOM 5887 N N . LEU B 1 374 ? 6.5 -10.43 -24.047 1 95.31 374 LEU B N 1
ATOM 5888 C CA . LEU B 1 374 ? 6.016 -11.617 -24.734 1 95.31 374 LEU B CA 1
ATOM 5889 C C . LEU B 1 374 ? 5.078 -11.242 -25.891 1 95.31 374 LEU B C 1
ATOM 5891 O O . LEU B 1 374 ? 5.176 -11.797 -26.984 1 95.31 374 LEU B O 1
ATOM 5895 N N . ILE B 1 375 ? 4.199 -10.305 -25.641 1 95.94 375 ILE B N 1
ATOM 5896 C CA . ILE B 1 375 ? 3.252 -9.836 -26.656 1 95.94 375 ILE B CA 1
ATOM 5897 C C . ILE B 1 375 ? 4.008 -9.18 -27.797 1 95.94 375 ILE B C 1
ATOM 5899 O O . ILE B 1 375 ? 3.727 -9.445 -28.969 1 95.94 375 ILE B O 1
ATOM 5903 N N . GLY B 1 376 ? 4.984 -8.32 -27.453 1 96.44 376 GLY B N 1
ATOM 5904 C CA . GLY B 1 376 ? 5.805 -7.691 -28.484 1 96.44 376 GLY B CA 1
ATOM 5905 C C . GLY B 1 376 ? 6.527 -8.695 -29.375 1 96.44 376 GLY B C 1
ATOM 5906 O O . GLY B 1 376 ? 6.559 -8.531 -30.594 1 96.44 376 GLY B O 1
ATOM 5907 N N . ARG B 1 377 ? 7.113 -9.711 -28.766 1 95.19 377 ARG B N 1
ATOM 5908 C CA . ARG B 1 377 ? 7.797 -10.758 -29.516 1 95.19 377 ARG B CA 1
ATOM 5909 C C . ARG B 1 377 ? 6.836 -11.477 -30.453 1 95.19 377 ARG B C 1
ATOM 5911 O O . ARG B 1 377 ? 7.18 -11.773 -31.609 1 95.19 377 ARG B O 1
ATOM 5918 N N . ASP B 1 378 ? 5.676 -11.773 -29.984 1 94.94 378 ASP B N 1
ATOM 5919 C CA . ASP B 1 378 ? 4.668 -12.453 -30.797 1 94.94 378 ASP B CA 1
ATOM 5920 C C . ASP B 1 378 ? 4.277 -11.602 -32 1 94.94 378 ASP B C 1
ATOM 5922 O O . ASP B 1 378 ? 3.912 -12.141 -33.031 1 94.94 378 ASP B O 1
ATOM 5926 N N . LEU B 1 379 ? 4.355 -10.289 -31.859 1 95.94 379 LEU B N 1
ATOM 5927 C CA . LEU B 1 379 ? 4.035 -9.359 -32.938 1 95.94 379 LEU B CA 1
ATOM 5928 C C . LEU B 1 379 ? 5.207 -9.219 -33.906 1 95.94 379 LEU B C 1
ATOM 5930 O O . LEU B 1 379 ? 5.086 -8.555 -34.938 1 95.94 379 LEU B O 1
ATOM 5934 N N . GLY B 1 380 ? 6.34 -9.844 -33.625 1 93.5 380 GLY B N 1
ATOM 5935 C CA . GLY B 1 380 ? 7.465 -9.906 -34.562 1 93.5 380 GLY B CA 1
ATOM 5936 C C . GLY B 1 380 ? 8.57 -8.922 -34.219 1 93.5 380 GLY B C 1
ATOM 5937 O O . GLY B 1 380 ? 9.438 -8.641 -35.031 1 93.5 380 GLY B O 1
ATOM 5938 N N . PHE B 1 381 ? 8.516 -8.375 -33.031 1 89.5 381 PHE B N 1
ATOM 5939 C CA . PHE B 1 381 ? 9.547 -7.418 -32.625 1 89.5 381 PHE B CA 1
ATOM 5940 C C . PHE B 1 381 ? 10.539 -8.062 -31.656 1 89.5 381 PHE B C 1
ATOM 5942 O O . PHE B 1 381 ? 10.203 -9 -30.938 1 89.5 381 PHE B O 1
#

Sequence (762 aa):
MQRTIYTEDHEAFRESVKAFVQRHVDPRAETFIEQRYIDRELWEEAGKQGYLGLDVPEEFGGSSAGDYRYNAVLQEELARSSAALASSMSIHFDIVAPYLVELTTDEQKQRWLPKFCSGEMITAIGMTEPSGGSDLAALKTTAVKDGDDWVINGSKTFITNGARADLVVVAARTAPELKAKGITLFAVEEGMPGFERGRKLDKVGQPEADTAELFFTDVRVPAENVIGEVNQGFISMMQRLPQERMGCAVANIAHAVAVLEETVEYAKERKAFGQQIGSLQYNKFLIAELVTKLEAAQVYVDQAVLAHSKGELTAIDAAKAKWWSSQVQNEVIDACVQLHGGYGYMKEYRVARAWMDARVTKIWAGSNEIMKELIGRDLGFMQRTIYTEDHEAFRESVKAFVQRHVDPRAETFIEQRYIDRELWEEAGKQGYLGLDVPEEFGGSSAGDYRYNAVLQEELARSSAALASSMSIHFDIVAPYLVELTTDEQKQRWLPKFCSGEMITAIGMTEPSGGSDLAALKTTAVKDGDDWVINGSKTFITNGARADLVVVAARTAPELKAKGITLFAVEEGMPGFERGRKLDKVGQPEADTAELFFTDVRVPAENVIGEVNQGFISMMQRLPQERMGCAVANIAHAVAVLEETVEYAKERKAFGQQIGSLQYNKFLIAELVTKLEAAQVYVDQAVLAHSKGELTAIDAAKAKWWSSQVQNEVIDACVQLHGGYGYMKEYRVARAWMDARVTKIWAGSNEIMKELIGRDLGF

InterPro domains:
  IPR006089 Acyl-CoA dehydrogenase, conserved site [PS00072] (126-138)
  IPR006089 Acyl-CoA dehydrogenase, conserved site [PS00073] (338-357)
  IPR006091 Acyl-CoA dehydrogenase/oxidase, middle domain [PF02770] (124-219)
  IPR009075 Acyl-CoA dehydrogenase/oxidase, C-terminal [PF00441] (231-379)
  IPR009100 Acyl-CoA dehydrogenase/oxidase, N-terminal and middle domain superfamily [SSF56645] (4-244)
  IPR013786 Acyl-CoA dehydrogenase/oxidase, N-terminal [PF02771] (7-120)
  IPR036250 Acyl-CoA dehydrogenase-like, C-terminal [SSF47203] (229-379)
  IPR037069 Acyl-CoA dehydrogenase/oxidase, N-terminal domain superfamily [G3DSA:1.10.540.10] (3-122)
  IPR046373 Acyl-CoA oxidase/dehydrogenase, middle domain superfamily [G3DSA:2.40.110.10] (123-237)

Solvent-accessible surface area (backbone atoms only — not comparable to full-atom values): 37576 Å² total; per-residue (Å²): 128,87,77,83,87,63,55,70,66,54,52,53,51,39,52,51,50,48,50,48,40,62,68,68,39,60,83,41,45,67,56,24,47,75,71,34,36,69,59,64,66,57,39,30,52,41,13,74,73,45,65,37,11,40,77,30,52,55,94,38,59,22,61,44,60,84,45,51,62,54,58,48,43,53,33,24,52,35,9,46,74,30,62,28,58,25,52,44,50,38,42,30,41,60,46,45,37,58,55,54,64,72,38,42,53,69,69,49,32,65,70,46,38,41,40,37,12,39,24,79,36,40,40,24,60,37,71,28,27,89,77,36,57,84,46,59,64,68,57,77,24,32,31,45,78,54,88,71,27,30,35,28,37,42,53,30,35,79,15,54,29,45,73,69,31,40,35,31,43,34,58,23,31,61,33,77,91,50,48,48,54,9,17,22,28,29,57,48,49,65,82,44,64,44,57,41,68,55,58,72,60,58,50,67,33,37,53,27,33,32,25,8,31,37,38,30,50,68,22,73,38,54,57,84,31,49,44,50,51,87,42,40,26,44,62,54,50,64,70,48,45,34,55,46,22,41,52,49,23,46,25,30,44,29,30,32,50,42,49,48,54,53,43,53,55,46,25,66,64,44,54,51,90,92,34,36,45,42,72,38,67,68,49,38,52,49,50,54,50,46,54,51,54,50,50,56,49,48,55,53,47,50,51,48,48,53,30,45,47,71,71,63,55,44,61,58,57,19,31,54,39,24,38,50,25,26,50,50,25,47,52,48,35,51,51,46,22,59,76,47,40,74,55,21,46,23,53,87,34,64,54,27,45,50,44,41,40,47,60,50,52,47,39,50,89,53,27,39,67,52,30,50,48,52,46,41,40,73,74,72,94,127,88,76,82,87,64,53,72,67,52,52,52,51,40,53,51,51,47,48,49,41,61,68,67,39,58,82,41,45,68,57,24,47,75,72,34,36,71,58,65,65,57,40,30,52,38,13,74,71,46,64,38,10,39,76,29,53,54,93,38,59,21,61,44,60,84,45,50,62,54,58,47,44,52,35,24,54,35,11,46,75,30,61,26,57,26,52,44,50,39,42,30,40,61,48,46,38,58,54,52,64,72,38,41,52,71,69,50,31,65,70,46,38,42,39,38,11,40,24,78,36,40,40,23,60,37,70,28,27,91,74,36,56,84,46,58,64,68,56,78,24,32,32,45,79,54,87,71,26,31,35,29,38,42,53,29,34,78,16,53,31,46,71,70,32,41,34,30,44,34,58,23,31,61,32,78,91,50,48,48,53,9,18,22,30,30,57,48,49,65,81,44,62,44,56,42,69,54,59,70,62,59,50,68,34,38,52,27,34,31,26,8,29,38,37,30,50,68,22,72,38,54,55,83,32,49,44,47,50,85,41,40,26,44,61,53,50,64,70,48,43,32,55,45,21,42,52,48,22,45,23,29,44,28,31,32,51,42,49,49,55,52,44,52,54,46,26,65,65,44,53,51,89,90,34,37,46,41,72,38,65,70,49,37,53,50,52,54,51,46,53,51,53,50,51,54,49,46,54,54,46,49,52,49,47,53,30,45,46,70,73,62,54,44,61,58,58,20,31,53,39,23,38,50,26,26,51,50,25,48,54,48,35,50,50,46,21,58,75,46,40,74,55,21,46,22,54,87,34,63,53,25,45,51,43,42,41,44,62,51,51,46,40,51,90,53,27,40,67,53,29,51,50,52,47,42,41,74,74,73,94

Organism: Mycobacteroides abscessus (strain ATCC 19977 / DSM 44196 / CCUG 20993 / CIP 104536 / JCM 13569 / NCTC 13031 / TMC 1543 / L948) (NCBI:txid561007)

Foldseek 3Di:
DDDDLDDPVLVVLLVVLLVLCVPPPQVCVVVLQVVLADDLVSLLVCLVVQNQQQCPDVVLSHDNVLFCSNVLSNLLSLLLRPLLRSVQSCQQRFQCNCLQRPFADPVSSNVPVNCSSSSVFGEWEFQAAPVGDQPSLQDAWAWEDDPQKTWIFDKGWFIWCQVPGQWYWYWHAHDVVVRSLRIWTFIDGPPFPQKDWDDQDDALASSHGTTTMIGGDRGIGGNNGTGHDGSCHNVVNLVRLLRVLLSLLSSLLSNLVSLLVVLVVQQQPDDDPHHRNCPPPVNVVVSVVLVVLSVVLVNLSSVLSSCVSVVNRDSLSSLVSQQSSLVSSLVSLVVSLVSVPPVSCDVVDVSVNSNSSSNCSCPPSHHNVRSVVVNVVVVPD/DDDDLDDPVLVVLLVVLLVLCVPPPQVCVVVLLVVLADDLVSLLVCLVVQNQQQCPDVVLSHDNVLFCSNVLSNLLSQLLRPLLRSVQSCQQRFQCNCLQRPFADPVSSNVPRNCSSSSVFGEWEFQAAPVGDQPSLPDDWAWEDDPQKTWIFGKGFFIWCQVPGQWYWYWHAHDVVVRSLRIWTFIDGPPFPQKDWDDQDDALASSHGTTTMIGGDRGIGGNNGTGHDGSCHNVVNLVRLLRVLLSLLSSLLSNLVSLLVVLVVQQQPDDDPHHRNCPPPVNVVVSVVLVVLSVVLVNLSSVLSSCVSVVNRDSLSSLVSQQSSLVSSLVSLVVSLVSVPPVSCDVVDVSVNSNSSSNCSCPPSHHNVRSVVVNVVVVPD